Protein AF-A0A7L5SNZ5-F1 (afdb_monomer_lite)

Secondary structure (DSSP, 8-state):
-EETTEE--EEEGGGS-SSHHHHHHHHHHHHT-S-TT-TTSS--SSTTTSEEEEEEE--STT-SEEEEEEEE-TT-S-EE-SS--HHHHTTHHHHHHHTTSS---SSEEEEEEEETTT--EEEEEEE--EETTEE------SB--TTSSS-B---EEEEES-BTSSSSSSSTTSSS-EEEEETTTEEEEEEEEEBSSEEEEEEGGGGT--S-S-HHHHHH-HHHHHHHHHHHHHHHHHTT----TT-S-SEEEEEE--SSSSS-EEEEEETTEE-SS--GGG--HHHHHHHHHHHHTPEEE---HHHH-SSSPPSSSS-TTTTTTTHHHHHHHHHH-TTTEE----TT-TT--S----HHHHHHTHHHH--SHHHHHIIIIIHHHHHHHTT----PPP------PPPPP-EEE--S-S---------------

Sequence (433 aa):
MRGGTSRGPFFRAGDMPSDRTARDAVLLAAMGSPDPRQLDGLGGATPLTSKAGIVGPSSRADTDLEFEFAQLQPDSDIVDTTPNCGNMLAAVVPFAIESGLLVPESDTTTARVLTLNTGLAAEITVRTPEGESGRYVDYAGDTRIDGVRGTAAPITINFLDTAGSVCSALLPTGHTRDRVEVEGVGPIEVTCIDNGQPLVIVDASDLNRTGHESVAALNVDKELRDHMEALRLTCGELMGLGDVTAKNYPKMTLASPPARGGTINTRSFIPHVCHESIGVLAGPQFAHFLRFVERNNVWVKVTCPERLSVTGPAALDGQQHAYADVVPFARRAIEEFPDLVLWGTDWPHPNLTDHMPDDGLLVDYVPQVAVTTEQQHKLLVANPMRLFRHHRPQAHPRVGSHDRPGGLCHLAVVRRHVLRIRDRQWHRRPVGP

Foldseek 3Di:
DWFALAADEEEEQVVADPDPVRRLVVLCQQQCPQDCCSPNHQARSDQRRQKYKYKAQDPDPQFGIEIFIWGDHNNDSDTDRQDDANRVVQCHVLCCCVVVRDPDDDQKDWGWYAYPNQRKIKIKIFGFDADPVGTHTFFADQPDDPNDPGHTGDIDIGIPPQAQSPFPGQQLLPDQWDWDQFPPQGTFIWGFGGRNHTEIEGALVSQPHQLPDALVVLLPPPSSLVRLVRVQQVVCVSSVVHGCPVPQDDKYKHWHCDPPPDGIHIFIPSRRGTDNHDGPRPDDDLVSVLVVCVVVVAAEALADLVQVADDAAAQDPPDLCGSVVSQVSLLVSCVSCVQRYAYDYPPVPPPPDPDGHDVVSRVSCLCSNQVDPSSSCNHYPVNCCVVPVVPDPDPDDDDDDDDDDDDDHHHDYPDPDDDDPDDDDDDDDDDDD

Radius of gyration: 25.78 Å; chains: 1; bounding box: 78×62×67 Å

Structure (mmCIF, N/CA/C/O backbone):
data_AF-A0A7L5SNZ5-F1
#
_entry.id   AF-A0A7L5SNZ5-F1
#
loop_
_atom_site.group_PDB
_atom_site.id
_atom_site.type_symbol
_atom_site.label_atom_id
_atom_site.label_alt_id
_atom_site.label_comp_id
_atom_site.label_asym_id
_atom_site.label_entity_id
_atom_site.label_seq_id
_atom_site.pdbx_PDB_ins_code
_atom_site.Cartn_x
_atom_site.Cartn_y
_atom_site.Cartn_z
_atom_site.occupancy
_atom_site.B_iso_or_equiv
_atom_site.auth_seq_id
_atom_site.auth_comp_id
_atom_site.auth_asym_id
_atom_site.auth_atom_id
_atom_site.pdbx_PDB_model_num
ATOM 1 N N . MET A 1 1 ? 6.024 -1.517 18.835 1.00 95.94 1 MET A N 1
ATOM 2 C CA . MET A 1 1 ? 5.083 -2.516 18.276 1.00 95.94 1 MET A CA 1
ATOM 3 C C . MET A 1 1 ? 5.650 -3.126 16.995 1.00 95.94 1 MET A C 1
ATOM 5 O O . MET A 1 1 ? 6.519 -2.518 16.372 1.00 95.94 1 MET A O 1
ATOM 9 N N . ARG A 1 2 ? 5.194 -4.325 16.603 1.00 95.31 2 ARG A N 1
ATOM 10 C CA . ARG A 1 2 ? 5.437 -4.887 15.261 1.00 95.31 2 ARG A CA 1
ATOM 11 C C . ARG A 1 2 ? 4.265 -4.499 14.359 1.00 95.31 2 ARG A C 1
ATOM 13 O O . ARG A 1 2 ? 3.135 -4.849 14.677 1.00 95.31 2 ARG A O 1
ATOM 20 N N . GLY A 1 3 ? 4.540 -3.827 13.246 1.00 92.69 3 GLY A N 1
ATOM 21 C CA . GLY A 1 3 ? 3.566 -3.543 12.192 1.00 92.69 3 GLY A CA 1
ATOM 22 C C . GLY A 1 3 ? 3.981 -4.267 10.915 1.00 92.69 3 GLY A C 1
ATOM 23 O O . GLY A 1 3 ? 5.055 -3.996 10.379 1.00 92.69 3 GLY A O 1
ATOM 24 N N . GLY A 1 4 ? 3.183 -5.233 10.452 1.00 90.25 4 GLY A N 1
ATOM 25 C CA . GLY A 1 4 ? 3.566 -6.091 9.325 1.00 90.25 4 GLY A CA 1
ATOM 26 C C . GLY A 1 4 ? 4.918 -6.779 9.568 1.00 90.25 4 GLY A C 1
ATOM 27 O O . GLY A 1 4 ? 5.108 -7.440 10.592 1.00 90.25 4 GLY A O 1
ATOM 28 N N . THR A 1 5 ? 5.867 -6.594 8.650 1.00 84.69 5 THR A N 1
ATOM 29 C CA . THR A 1 5 ? 7.250 -7.104 8.757 1.00 84.69 5 THR A CA 1
ATOM 30 C C . THR A 1 5 ? 8.249 -6.074 9.311 1.00 84.69 5 THR A C 1
ATOM 32 O O . THR A 1 5 ? 9.454 -6.268 9.190 1.00 84.69 5 THR A O 1
ATOM 35 N N . SER A 1 6 ? 7.769 -4.974 9.900 1.00 87.62 6 SER A N 1
ATOM 36 C CA . SER A 1 6 ? 8.587 -3.903 10.488 1.00 87.62 6 SER A CA 1
ATOM 37 C C . SER A 1 6 ? 8.359 -3.783 11.999 1.00 87.62 6 SER A C 1
ATOM 39 O O . SER A 1 6 ? 7.329 -4.216 12.527 1.00 87.62 6 SER A O 1
ATOM 41 N N . ARG A 1 7 ? 9.297 -3.156 12.718 1.00 95.25 7 ARG A N 1
ATOM 42 C CA . ARG A 1 7 ? 9.188 -2.915 14.165 1.00 95.25 7 ARG A CA 1
ATOM 43 C C . ARG A 1 7 ? 9.727 -1.540 14.547 1.00 95.25 7 ARG A C 1
ATOM 45 O O . ARG A 1 7 ? 10.764 -1.122 14.045 1.00 95.25 7 ARG A O 1
ATOM 52 N N . GLY A 1 8 ? 9.057 -0.896 15.497 1.00 96.69 8 GLY A N 1
ATOM 53 C CA . GLY A 1 8 ? 9.487 0.380 16.063 1.00 96.69 8 GLY A CA 1
ATOM 54 C C . GLY A 1 8 ? 8.664 0.804 17.280 1.00 96.69 8 GLY A C 1
ATOM 55 O O . GLY A 1 8 ? 7.569 0.256 17.478 1.00 96.69 8 GLY A O 1
ATOM 56 N N . PRO A 1 9 ? 9.156 1.728 18.122 1.00 97.81 9 PRO A N 1
ATOM 57 C CA . PRO A 1 9 ? 8.330 2.398 19.119 1.00 97.81 9 PRO A CA 1
ATOM 58 C C . PRO A 1 9 ? 7.251 3.270 18.463 1.00 97.81 9 PRO A C 1
ATOM 60 O O . PRO A 1 9 ? 7.401 3.739 17.333 1.00 97.81 9 PRO A O 1
ATOM 63 N N . PHE A 1 10 ? 6.155 3.455 19.196 1.00 98.44 10 PHE A N 1
ATOM 64 C CA . PHE A 1 10 ? 5.075 4.372 18.853 1.00 98.44 10 PHE A CA 1
ATOM 65 C C . PHE A 1 10 ? 4.872 5.348 20.009 1.00 98.44 10 PHE A C 1
ATOM 67 O O . PHE A 1 10 ? 4.945 4.944 21.170 1.00 98.44 10 PHE A O 1
ATOM 74 N N . PHE A 1 11 ? 4.620 6.610 19.681 1.00 98.38 11 PHE A N 1
ATOM 75 C CA . PHE A 1 11 ? 4.471 7.708 20.630 1.00 98.38 11 PHE A CA 1
ATOM 76 C C . PHE A 1 11 ? 3.140 8.418 20.395 1.00 98.38 11 PHE A C 1
ATOM 78 O O . PHE A 1 11 ? 2.705 8.552 19.248 1.00 98.38 11 PHE A O 1
ATOM 85 N N . ARG A 1 12 ? 2.495 8.907 21.461 1.00 98.38 12 ARG A N 1
ATOM 86 C CA . ARG A 1 12 ? 1.359 9.820 21.295 1.00 98.38 12 ARG A CA 1
ATOM 87 C C . ARG A 1 12 ? 1.900 11.178 20.865 1.00 98.38 12 ARG A C 1
ATOM 89 O O . ARG A 1 12 ? 2.871 11.659 21.442 1.00 98.38 12 ARG A O 1
ATOM 96 N N . ALA A 1 13 ? 1.247 11.829 19.911 1.00 97.25 13 ALA A N 1
ATOM 97 C CA . ALA A 1 13 ? 1.640 13.161 19.457 1.00 97.25 13 ALA A CA 1
ATOM 98 C C . ALA A 1 13 ? 1.668 14.182 20.610 1.00 97.25 13 ALA A C 1
ATOM 100 O O . ALA A 1 13 ? 2.553 15.027 20.652 1.00 97.25 13 ALA A O 1
ATOM 101 N N . GLY A 1 14 ? 0.748 14.061 21.576 1.00 96.50 14 GLY A N 1
ATOM 102 C CA . GLY A 1 14 ? 0.696 14.930 22.757 1.00 96.50 14 GLY A CA 1
ATOM 103 C C . GLY A 1 14 ? 1.835 14.732 23.766 1.00 96.50 14 GLY A C 1
ATOM 104 O O . GLY A 1 14 ? 2.067 15.627 24.573 1.00 96.50 14 GLY A O 1
ATOM 105 N N . ASP A 1 15 ? 2.553 13.605 23.706 1.00 97.00 15 ASP A N 1
ATOM 106 C CA . ASP A 1 15 ? 3.704 13.320 24.577 1.00 97.00 15 ASP A CA 1
ATOM 107 C C . ASP A 1 15 ? 5.036 13.750 23.929 1.00 97.00 15 ASP A C 1
ATOM 109 O O . ASP A 1 15 ? 6.089 13.701 24.566 1.00 97.00 15 ASP A O 1
ATOM 113 N N . MET A 1 16 ? 5.006 14.159 22.655 1.00 97.00 16 MET A N 1
ATOM 114 C CA . MET A 1 16 ? 6.186 14.553 21.889 1.00 97.00 16 MET A CA 1
ATOM 115 C C . MET A 1 16 ? 6.338 16.082 21.842 1.00 97.00 16 MET A C 1
ATOM 117 O O . MET A 1 16 ? 5.340 16.806 21.818 1.00 97.00 16 MET A O 1
ATOM 121 N N . PRO A 1 17 ? 7.576 16.606 21.769 1.00 96.44 17 PRO A N 1
ATOM 122 C CA . PRO A 1 17 ? 7.799 18.021 21.501 1.00 96.44 17 PRO A CA 1
ATOM 123 C C . PRO A 1 17 ? 7.163 18.453 20.173 1.00 96.44 17 PRO A C 1
ATOM 125 O O . PRO A 1 17 ? 7.251 17.741 19.173 1.00 96.44 17 PRO A O 1
ATOM 128 N N . SER A 1 18 ? 6.567 19.647 20.146 1.00 91.44 18 SER A N 1
ATOM 129 C CA . SER A 1 18 ? 6.042 20.246 18.911 1.00 91.44 18 SER A CA 1
ATOM 130 C C . SER A 1 18 ? 7.145 20.804 18.004 1.00 91.44 18 SER A C 1
ATOM 132 O O . SER A 1 18 ? 6.965 20.874 16.789 1.00 91.44 18 SER A O 1
ATOM 134 N N . ASP A 1 19 ? 8.287 21.192 18.582 1.00 95.44 19 ASP A N 1
ATOM 135 C CA . ASP A 1 19 ? 9.479 21.576 17.828 1.00 95.44 19 ASP A CA 1
ATOM 136 C C . ASP A 1 19 ? 10.129 20.346 17.182 1.00 95.44 19 ASP A C 1
ATOM 138 O O . ASP A 1 19 ? 10.415 19.353 17.855 1.00 95.44 19 ASP A O 1
ATOM 142 N N . ARG A 1 20 ? 10.396 20.428 15.872 1.00 93.69 20 ARG A N 1
ATOM 143 C CA . ARG A 1 20 ? 10.942 19.305 15.095 1.00 93.69 20 ARG A CA 1
ATOM 144 C C . ARG A 1 20 ? 12.325 18.885 15.576 1.00 93.69 20 ARG A C 1
ATOM 146 O O . ARG A 1 20 ? 12.572 17.693 15.689 1.00 93.69 20 ARG A O 1
ATOM 153 N N . THR A 1 21 ? 13.194 19.837 15.910 1.00 95.56 21 THR A N 1
ATOM 154 C CA . THR A 1 21 ? 14.562 19.531 16.360 1.00 95.56 21 THR A CA 1
ATOM 155 C C . THR A 1 21 ? 14.535 18.774 17.685 1.00 95.56 21 THR A C 1
ATOM 157 O O . THR A 1 21 ? 15.195 17.749 17.839 1.00 95.56 21 THR A O 1
ATOM 160 N N . ALA A 1 22 ? 13.722 19.238 18.637 1.00 97.38 22 ALA A N 1
ATOM 161 C CA . ALA A 1 22 ? 13.541 18.570 19.919 1.00 97.38 22 ALA A CA 1
ATOM 162 C C . ALA A 1 22 ? 12.877 17.191 19.768 1.00 97.38 22 ALA A C 1
ATOM 164 O O . ALA A 1 22 ? 13.299 16.230 20.410 1.00 97.38 22 ALA A O 1
ATOM 165 N N . ARG A 1 23 ? 11.862 17.071 18.905 1.00 97.31 23 ARG A N 1
ATOM 166 C CA . ARG A 1 23 ? 11.216 15.792 18.583 1.00 97.31 23 ARG A CA 1
ATOM 167 C C . ARG A 1 23 ? 12.220 14.796 18.007 1.00 97.31 23 ARG A C 1
ATOM 169 O O . ARG A 1 23 ? 12.265 13.657 18.462 1.00 97.31 23 ARG A O 1
ATOM 176 N N . ASP A 1 24 ? 13.026 15.221 17.042 1.00 96.94 24 ASP A N 1
ATOM 177 C CA . ASP A 1 24 ? 14.008 14.363 16.382 1.00 96.94 24 ASP A CA 1
ATOM 178 C C . ASP A 1 24 ? 15.089 13.909 17.370 1.00 96.94 24 ASP A C 1
ATOM 180 O O . ASP A 1 24 ? 15.434 12.730 17.391 1.00 96.94 24 ASP A O 1
ATOM 184 N N . ALA A 1 25 ? 15.524 14.786 18.282 1.00 97.19 25 ALA A N 1
ATOM 185 C CA . ALA A 1 25 ? 16.421 14.416 19.377 1.00 97.19 25 ALA A CA 1
ATOM 186 C C . ALA A 1 25 ? 15.823 13.337 20.302 1.00 97.19 25 ALA A C 1
ATOM 188 O O . ALA A 1 25 ? 16.526 12.404 20.690 1.00 97.19 25 ALA A O 1
ATOM 189 N N . VAL A 1 26 ? 14.524 13.417 20.622 1.00 97.94 26 VAL A N 1
ATOM 190 C CA . VAL A 1 26 ? 13.824 12.372 21.396 1.00 97.94 26 VAL A CA 1
ATOM 191 C C . VAL A 1 26 ? 13.784 11.052 20.627 1.00 97.94 26 VAL A C 1
ATOM 193 O O . VAL A 1 26 ? 14.043 10.000 21.211 1.00 97.94 26 VAL A O 1
ATOM 196 N N . LEU A 1 27 ? 13.485 11.087 19.326 1.00 97.69 27 LEU A N 1
ATOM 197 C CA . LEU A 1 27 ? 13.434 9.884 18.493 1.00 97.69 27 LEU A CA 1
ATOM 198 C C . LEU A 1 27 ? 14.810 9.221 18.374 1.00 97.69 27 LEU A C 1
ATOM 200 O O . LEU A 1 27 ? 14.915 8.007 18.540 1.00 97.69 27 LEU A O 1
ATOM 204 N N . LEU A 1 28 ? 15.862 10.006 18.139 1.00 97.31 28 LEU A N 1
ATOM 205 C CA . LEU A 1 28 ? 17.244 9.530 18.091 1.00 97.31 28 LEU A CA 1
ATOM 206 C C . LEU A 1 28 ? 17.653 8.868 19.407 1.00 97.31 28 LEU A C 1
ATOM 208 O O . LEU A 1 28 ? 18.115 7.727 19.396 1.00 97.31 28 LEU A O 1
ATOM 212 N N . ALA A 1 29 ? 17.391 9.531 20.537 1.00 97.38 29 ALA A N 1
ATOM 213 C CA . ALA A 1 29 ? 17.674 8.986 21.859 1.00 97.38 29 ALA A CA 1
ATOM 214 C C . ALA A 1 29 ? 16.892 7.689 22.129 1.00 97.38 29 ALA A C 1
ATOM 216 O O . ALA A 1 29 ? 17.472 6.697 22.556 1.00 97.38 29 ALA A O 1
ATOM 217 N N . ALA A 1 30 ? 15.591 7.651 21.822 1.00 97.19 30 ALA A N 1
ATOM 218 C CA . ALA A 1 30 ? 14.764 6.459 22.024 1.00 97.19 30 ALA A CA 1
ATOM 219 C C . ALA A 1 30 ? 15.227 5.264 21.176 1.00 97.19 30 ALA A C 1
ATOM 221 O O . ALA A 1 30 ? 15.092 4.108 21.587 1.00 97.19 30 ALA A O 1
ATOM 222 N N . MET A 1 31 ? 15.757 5.533 19.985 1.00 97.06 31 MET A N 1
ATOM 223 C CA . MET A 1 31 ? 16.262 4.509 19.077 1.00 97.06 31 MET A CA 1
ATOM 224 C C . MET A 1 31 ? 17.713 4.115 19.352 1.00 97.06 31 MET A C 1
ATOM 226 O O . MET A 1 31 ? 18.116 3.048 18.897 1.00 97.06 31 MET A O 1
ATOM 230 N N . GLY A 1 32 ? 18.463 4.912 20.118 1.00 95.88 32 GLY A N 1
ATOM 231 C CA . GLY A 1 32 ? 19.886 4.694 20.376 1.00 95.88 32 GLY A CA 1
ATOM 232 C C . GLY A 1 32 ? 20.764 5.086 19.188 1.00 95.88 32 GLY A C 1
ATOM 233 O O . GLY A 1 32 ? 21.759 4.422 18.926 1.00 95.88 32 GLY A O 1
ATOM 234 N N . SER A 1 33 ? 20.370 6.113 18.431 1.00 94.69 33 SER A N 1
ATOM 235 C CA . SER A 1 33 ? 21.104 6.618 17.265 1.00 94.69 33 SER A CA 1
ATOM 236 C C . SER A 1 33 ? 21.751 7.982 17.560 1.00 94.69 33 SER A C 1
ATOM 238 O O . SER A 1 33 ? 21.152 8.782 18.281 1.00 94.69 33 SER A O 1
ATOM 240 N N . PRO A 1 34 ? 22.940 8.284 16.998 1.00 94.06 34 PRO A N 1
ATOM 241 C CA . PRO A 1 34 ? 23.732 7.444 16.094 1.00 94.06 34 PRO A CA 1
ATOM 242 C C . PRO A 1 34 ? 24.570 6.375 16.831 1.00 94.06 34 PRO A C 1
ATOM 244 O O . PRO A 1 34 ? 25.461 6.684 17.615 1.00 94.06 34 PRO A O 1
ATOM 247 N N . ASP A 1 35 ? 24.326 5.106 16.522 1.00 94.00 35 ASP A N 1
ATOM 248 C CA . ASP A 1 35 ? 25.164 3.942 16.829 1.00 94.00 35 ASP A CA 1
ATOM 249 C C . ASP A 1 35 ? 24.771 2.840 15.830 1.00 94.00 35 ASP A C 1
ATOM 251 O O . ASP A 1 35 ? 23.620 2.393 15.852 1.00 94.00 35 ASP A O 1
ATOM 255 N N . PRO A 1 36 ? 25.689 2.334 14.982 1.00 91.06 36 PRO A N 1
ATOM 256 C CA . PRO A 1 36 ? 25.400 1.232 14.061 1.00 91.06 36 PRO A CA 1
ATOM 257 C C . PRO A 1 36 ? 24.778 0.001 14.733 1.00 91.06 36 PRO A C 1
ATOM 259 O O . PRO A 1 36 ? 24.147 -0.812 14.065 1.00 91.06 36 PRO A O 1
ATOM 262 N N . ARG A 1 37 ? 24.972 -0.157 16.047 1.00 93.75 37 ARG A N 1
ATOM 263 C CA . ARG A 1 37 ? 24.422 -1.256 16.845 1.00 93.75 37 ARG A CA 1
ATOM 264 C C . ARG A 1 37 ? 23.154 -0.886 17.618 1.00 93.75 37 ARG A C 1
ATOM 266 O O . ARG A 1 37 ? 22.503 -1.803 18.111 1.00 93.75 37 ARG A O 1
ATOM 273 N N . GLN A 1 38 ? 22.822 0.404 17.735 1.00 94.12 38 GLN A N 1
ATOM 274 C CA . GLN A 1 38 ? 21.704 0.930 18.528 1.00 94.12 38 GLN A CA 1
ATOM 275 C C . GLN A 1 38 ? 21.649 0.351 19.954 1.00 94.12 38 GLN A C 1
ATOM 277 O O . GLN A 1 38 ? 20.576 0.018 20.454 1.00 94.12 38 GLN A O 1
ATOM 282 N N . LEU A 1 39 ? 22.812 0.172 20.604 1.00 93.88 39 LEU A N 1
ATOM 283 C CA . LEU A 1 39 ? 22.894 -0.576 21.869 1.00 93.88 39 LEU A CA 1
ATOM 284 C C . LEU A 1 39 ? 22.167 0.100 23.028 1.00 93.88 39 LEU A C 1
ATOM 286 O O . LEU A 1 39 ? 21.665 -0.592 23.911 1.00 93.88 39 LEU A O 1
ATOM 290 N N . ASP A 1 40 ? 22.148 1.429 23.033 1.00 95.75 40 ASP A N 1
ATOM 291 C CA . ASP A 1 40 ? 21.595 2.234 24.124 1.00 95.75 40 ASP A CA 1
ATOM 292 C C . ASP A 1 40 ? 20.162 2.708 23.827 1.00 95.75 40 ASP A C 1
ATOM 294 O O . ASP A 1 40 ? 19.731 3.769 24.267 1.00 95.75 40 ASP A O 1
ATOM 298 N N . GLY A 1 41 ? 19.412 1.940 23.029 1.00 95.75 41 GLY A N 1
ATOM 299 C CA . GLY A 1 41 ? 18.040 2.277 22.662 1.00 95.75 41 GLY A CA 1
ATOM 300 C C . GLY A 1 41 ? 17.199 1.080 22.227 1.00 95.75 41 GLY A C 1
ATOM 301 O O . GLY A 1 41 ? 17.584 -0.080 22.347 1.00 95.75 41 GLY A O 1
ATOM 302 N N . LEU A 1 42 ? 15.994 1.368 21.731 1.00 96.38 42 LEU A N 1
ATOM 303 C CA . LEU A 1 42 ? 15.014 0.358 21.303 1.00 96.38 42 LEU A CA 1
ATOM 304 C C . LEU A 1 42 ? 15.227 -0.131 19.860 1.00 96.38 42 LEU A C 1
ATOM 306 O O . LEU A 1 42 ? 14.522 -1.040 19.392 1.00 96.38 42 LEU A O 1
ATOM 310 N N . GLY A 1 43 ? 16.157 0.497 19.140 1.00 94.00 43 GLY A N 1
ATOM 311 C CA . GLY A 1 43 ? 16.509 0.145 17.777 1.00 94.00 43 GLY A CA 1
ATOM 312 C C . GLY A 1 43 ? 17.046 -1.278 17.657 1.00 94.00 43 GLY A C 1
ATOM 313 O O . GLY A 1 43 ? 17.552 -1.874 18.600 1.00 94.00 43 GLY A O 1
ATOM 314 N N . GLY A 1 44 ? 16.861 -1.875 16.482 1.00 93.25 44 GLY A N 1
ATOM 315 C CA . GLY A 1 44 ? 17.352 -3.230 16.200 1.00 93.25 44 GLY A CA 1
ATOM 316 C C . GLY A 1 44 ? 18.523 -3.287 15.223 1.00 93.25 44 GLY A C 1
ATOM 317 O O . GLY A 1 44 ? 18.759 -4.356 14.672 1.00 93.25 44 GLY A O 1
ATOM 318 N N . ALA A 1 45 ? 19.189 -2.160 14.951 1.00 90.25 45 ALA A N 1
ATOM 319 C CA . ALA A 1 45 ? 20.343 -2.054 14.051 1.00 90.25 45 ALA A CA 1
ATOM 320 C C . ALA A 1 45 ? 20.082 -2.489 12.592 1.00 90.25 45 ALA A C 1
ATOM 322 O O . ALA A 1 45 ? 21.005 -2.809 11.848 1.00 90.25 45 ALA A O 1
ATOM 323 N N . THR A 1 46 ? 18.820 -2.490 12.154 1.00 84.75 46 THR A N 1
ATOM 324 C CA . THR A 1 46 ? 18.439 -2.748 10.756 1.00 84.75 46 THR A CA 1
ATOM 325 C C . THR A 1 46 ? 17.381 -1.744 10.300 1.00 84.75 46 THR A C 1
ATOM 327 O O . THR A 1 46 ? 16.583 -1.294 11.129 1.00 84.75 46 THR A O 1
ATOM 330 N N . PRO A 1 47 ? 17.272 -1.437 8.994 1.00 81.06 47 PRO A N 1
ATOM 331 C CA . PRO A 1 47 ? 16.240 -0.530 8.487 1.00 81.06 47 PRO A CA 1
ATOM 332 C C . PRO A 1 47 ? 14.802 -0.960 8.818 1.00 81.06 47 PRO A C 1
ATOM 334 O O . PRO A 1 47 ? 13.918 -0.110 8.932 1.00 81.06 47 PRO A O 1
ATOM 337 N N . LEU A 1 48 ? 14.544 -2.266 8.984 1.00 83.94 48 LEU A N 1
ATOM 338 C CA . LEU A 1 48 ? 13.225 -2.817 9.332 1.00 83.94 48 LEU A CA 1
ATOM 339 C C . LEU A 1 48 ? 12.872 -2.642 10.815 1.00 83.94 48 LEU A C 1
ATOM 341 O O . LEU A 1 48 ? 11.690 -2.600 11.163 1.00 83.94 48 LEU A O 1
ATOM 345 N N . THR A 1 49 ? 13.886 -2.513 11.670 1.00 91.88 49 THR A N 1
ATOM 346 C CA . THR A 1 49 ? 13.763 -2.392 13.130 1.00 91.88 49 THR A CA 1
ATOM 347 C C . THR A 1 49 ? 14.261 -1.049 13.672 1.00 91.88 49 THR A C 1
ATOM 349 O O . THR A 1 49 ? 14.394 -0.900 14.884 1.00 91.88 49 THR A O 1
ATOM 352 N N . SER A 1 50 ? 14.564 -0.097 12.785 1.00 93.56 50 SER A N 1
ATOM 353 C CA . SER A 1 50 ? 14.983 1.273 13.093 1.00 93.56 50 SER A CA 1
ATOM 354 C C . SER A 1 50 ? 13.960 2.267 12.534 1.00 93.56 50 SER A C 1
ATOM 356 O O . SER A 1 50 ? 14.185 2.971 11.552 1.00 93.56 50 SER A O 1
ATOM 358 N N . LYS A 1 51 ? 12.754 2.226 13.097 1.00 95.50 51 LYS A N 1
ATOM 359 C CA . LYS A 1 51 ? 11.583 2.989 12.653 1.00 95.50 51 LYS A CA 1
ATOM 360 C C . LYS A 1 51 ? 10.851 3.522 13.869 1.00 95.50 51 LYS A C 1
ATOM 362 O O . LYS A 1 51 ? 10.845 2.843 14.888 1.00 95.50 51 LYS A O 1
ATOM 367 N N . ALA A 1 52 ? 10.166 4.647 13.747 1.00 97.75 52 ALA A N 1
ATOM 368 C CA . ALA A 1 52 ? 9.277 5.150 14.786 1.00 97.75 52 ALA A CA 1
ATOM 369 C C . ALA A 1 52 ? 7.951 5.633 14.192 1.00 97.75 52 ALA A C 1
ATOM 371 O O . ALA A 1 52 ? 7.851 5.930 12.998 1.00 97.75 52 ALA A O 1
ATOM 372 N N . GLY A 1 53 ? 6.924 5.658 15.036 1.00 97.94 53 GLY A N 1
ATOM 373 C CA . GLY A 1 53 ? 5.605 6.169 14.699 1.00 97.94 53 GLY A CA 1
ATOM 374 C C . GLY A 1 53 ? 5.115 7.183 15.721 1.00 97.94 53 GLY A C 1
ATOM 375 O O . GLY A 1 53 ? 5.247 6.956 16.919 1.00 97.94 53 GLY A O 1
ATOM 376 N N . ILE A 1 54 ? 4.523 8.278 15.263 1.00 98.44 54 ILE A N 1
ATOM 377 C CA . ILE A 1 54 ? 3.868 9.267 16.123 1.00 98.44 54 ILE A CA 1
ATOM 378 C C . ILE A 1 54 ? 2.395 9.299 15.737 1.00 98.44 54 ILE A C 1
ATOM 380 O O . ILE A 1 54 ? 2.074 9.464 14.563 1.00 98.44 54 ILE A O 1
ATOM 384 N N . VAL A 1 55 ? 1.508 9.096 16.709 1.00 98.56 55 VAL A N 1
ATOM 385 C CA . VAL A 1 55 ? 0.064 8.974 16.481 1.00 98.56 55 VAL A CA 1
ATOM 386 C C . VAL A 1 55 ? -0.677 9.987 17.336 1.00 98.56 55 VAL A C 1
ATOM 388 O O . VAL A 1 55 ? -0.448 10.079 18.540 1.00 98.56 55 VAL A O 1
ATOM 391 N N . GLY A 1 56 ? -1.584 10.740 16.729 1.00 98.12 56 GLY A N 1
ATOM 392 C CA . GLY A 1 56 ? -2.454 11.685 17.425 1.00 98.12 56 GLY A CA 1
ATOM 393 C C . GLY A 1 56 ? -3.893 11.614 16.919 1.00 98.12 56 GLY A C 1
ATOM 394 O O . GLY A 1 56 ? -4.132 11.045 15.855 1.00 98.12 56 GLY A O 1
ATOM 395 N N . PRO A 1 57 ? -4.858 12.182 17.660 1.00 97.50 57 PRO A N 1
ATOM 396 C CA . PRO A 1 57 ? -6.203 12.391 17.136 1.00 97.50 57 PRO A CA 1
ATOM 397 C C . PRO A 1 57 ? -6.158 13.442 16.021 1.00 97.50 57 PRO A C 1
ATOM 399 O O . PRO A 1 57 ? -5.368 14.387 16.098 1.00 97.50 57 PRO A O 1
ATOM 402 N N . SER A 1 58 ? -7.004 13.308 14.999 1.00 96.31 58 SER A N 1
ATOM 403 C CA . SER A 1 58 ? -7.140 14.366 13.993 1.00 96.31 58 SER A CA 1
ATOM 404 C C . SER A 1 58 ? -8.176 15.407 14.404 1.00 96.31 58 SER A C 1
ATOM 406 O O . SER A 1 58 ? -9.145 15.122 15.101 1.00 96.31 58 SER A O 1
ATOM 408 N N . SER A 1 59 ? -7.979 16.635 13.928 1.00 91.69 59 SER A N 1
ATOM 409 C CA . SER A 1 59 ? -8.998 17.692 13.974 1.00 91.69 59 SER A CA 1
ATOM 410 C C . SER A 1 59 ? -9.820 17.782 12.680 1.00 91.69 59 SER A C 1
ATOM 412 O O . SER A 1 59 ? -10.751 18.587 12.598 1.00 91.69 59 SER A O 1
ATOM 414 N N . ARG A 1 60 ? -9.483 16.987 11.653 1.00 93.44 60 ARG A N 1
ATOM 415 C CA . ARG A 1 60 ? -10.192 16.969 10.366 1.00 93.44 60 ARG A CA 1
ATOM 416 C C . ARG A 1 60 ? -11.481 16.161 10.493 1.00 93.44 60 ARG A C 1
ATOM 418 O O . ARG A 1 60 ? -11.494 15.100 11.098 1.00 93.44 60 ARG A O 1
ATOM 425 N N . ALA A 1 61 ? -12.562 16.648 9.886 1.00 88.12 61 ALA A N 1
ATOM 426 C CA . ALA A 1 61 ? -13.883 16.019 9.995 1.00 88.12 61 ALA A CA 1
ATOM 427 C C . ALA A 1 61 ? -13.959 14.617 9.361 1.00 88.12 61 ALA A C 1
ATOM 429 O O . ALA A 1 61 ? -14.846 13.838 9.692 1.00 88.12 61 ALA A O 1
ATOM 430 N N . ASP A 1 62 ? -13.058 14.317 8.430 1.00 89.12 62 ASP A N 1
ATOM 431 C CA . ASP A 1 62 ? -12.988 13.077 7.668 1.00 89.12 62 ASP A CA 1
ATOM 432 C C . ASP A 1 62 ? -11.752 12.249 8.033 1.00 89.12 62 ASP A C 1
ATOM 434 O O . ASP A 1 62 ? -11.267 11.496 7.200 1.00 89.12 62 ASP A O 1
ATOM 438 N N . THR A 1 63 ? -11.173 12.418 9.219 1.00 94.81 63 THR A N 1
ATOM 439 C CA . THR A 1 63 ? -10.009 11.651 9.677 1.00 94.81 63 THR A CA 1
ATOM 440 C C . THR A 1 63 ? -10.135 11.424 11.177 1.00 94.81 63 THR A C 1
ATOM 442 O O . THR A 1 63 ? -10.399 12.365 11.914 1.00 94.81 63 THR A O 1
ATOM 445 N N . ASP A 1 64 ? -9.896 10.202 11.644 1.00 97.56 64 ASP A N 1
ATOM 446 C CA . ASP A 1 64 ? -9.940 9.893 13.077 1.00 97.56 64 ASP A CA 1
ATOM 447 C C . ASP A 1 64 ? -8.563 10.101 13.722 1.00 97.56 64 ASP A C 1
ATOM 449 O O . ASP A 1 64 ? -8.433 10.691 14.796 1.00 97.56 64 ASP A O 1
ATOM 453 N N . LEU A 1 65 ? -7.509 9.640 13.041 1.00 98.44 65 LEU A N 1
ATOM 454 C CA . LEU A 1 65 ? -6.138 9.635 13.549 1.00 98.44 65 LEU A CA 1
ATOM 455 C C . LEU A 1 65 ? -5.156 10.220 12.534 1.00 98.44 65 LEU A C 1
ATOM 457 O O . LEU A 1 65 ? -5.263 10.005 11.328 1.00 98.44 65 LEU A O 1
ATOM 461 N N . GLU A 1 66 ? -4.137 10.896 13.042 1.00 97.94 66 GLU A N 1
ATOM 462 C CA . GLU A 1 66 ? -2.979 11.346 12.279 1.00 97.94 66 GLU A CA 1
ATOM 463 C C . GLU A 1 66 ? -1.762 10.508 12.648 1.00 97.94 66 GLU A C 1
ATOM 465 O O . GLU A 1 66 ? -1.523 10.216 13.821 1.00 97.94 66 GLU A O 1
ATOM 470 N N . PHE A 1 67 ? -0.995 10.124 11.634 1.00 97.88 67 PHE A N 1
ATOM 471 C CA . PHE A 1 67 ? 0.200 9.311 11.773 1.00 97.88 67 PHE A CA 1
ATOM 472 C C . PHE A 1 67 ? 1.387 9.975 11.079 1.00 97.88 67 PHE A C 1
ATOM 474 O O . PHE A 1 67 ? 1.345 10.228 9.876 1.00 97.88 67 PHE A O 1
ATOM 481 N N . GLU A 1 68 ? 2.466 10.211 11.816 1.00 96.62 68 GLU A N 1
ATOM 482 C CA . GLU A 1 68 ? 3.763 10.579 11.252 1.00 96.62 68 GLU A CA 1
ATOM 483 C C . GLU A 1 68 ? 4.733 9.405 11.400 1.00 96.62 68 GLU A C 1
ATOM 485 O O . GLU A 1 68 ? 5.018 8.925 12.501 1.00 96.62 68 GLU A O 1
ATOM 490 N N . PHE A 1 69 ? 5.235 8.926 10.266 1.00 95.38 69 PHE A N 1
ATOM 491 C CA . PHE A 1 69 ? 6.295 7.934 10.203 1.00 95.38 69 PHE A CA 1
ATOM 492 C C . PHE A 1 69 ? 7.670 8.607 10.261 1.00 95.38 69 PHE A C 1
ATOM 494 O O . PHE A 1 69 ? 7.892 9.631 9.618 1.00 95.38 69 PHE A O 1
ATOM 501 N N . ALA A 1 70 ? 8.607 7.986 10.972 1.00 94.81 70 ALA A N 1
ATOM 502 C CA . ALA A 1 70 ? 10.008 8.376 10.975 1.00 94.81 70 ALA A CA 1
ATOM 503 C C . ALA A 1 70 ? 10.899 7.164 10.670 1.00 94.81 70 ALA A C 1
ATOM 505 O O . ALA A 1 70 ? 10.854 6.142 11.367 1.00 94.81 70 ALA A O 1
ATOM 506 N N . GLN A 1 71 ? 11.726 7.280 9.633 1.00 89.94 71 GLN A N 1
ATOM 507 C CA . GLN A 1 71 ? 12.828 6.366 9.363 1.00 89.94 71 GLN A CA 1
ATOM 508 C C . GLN A 1 71 ? 14.094 6.911 10.024 1.00 89.94 71 GLN A C 1
ATOM 510 O O . GLN A 1 71 ? 14.457 8.062 9.808 1.00 89.94 71 GLN A O 1
ATOM 515 N N . LEU A 1 72 ? 14.784 6.069 10.792 1.00 91.56 72 LEU A N 1
ATOM 516 C CA . LEU A 1 72 ? 16.072 6.415 11.389 1.00 91.56 72 LEU A CA 1
ATOM 517 C C . LEU A 1 72 ? 17.133 5.465 10.846 1.00 91.56 72 LEU A C 1
ATOM 519 O O . LEU A 1 72 ? 16.884 4.256 10.759 1.00 91.56 72 LEU A O 1
ATOM 523 N N . GLN A 1 73 ? 18.297 5.994 10.477 1.00 85.69 73 GLN A N 1
ATOM 524 C CA . GLN A 1 73 ? 19.442 5.160 10.117 1.00 85.69 73 GLN A CA 1
ATOM 525 C C . GLN A 1 73 ? 20.296 4.923 11.366 1.00 85.69 73 GLN A C 1
ATOM 527 O O . GLN A 1 73 ? 20.610 5.892 12.054 1.00 85.69 73 GLN A O 1
ATOM 532 N N . PRO A 1 74 ? 20.653 3.666 11.697 1.00 86.56 74 PRO A N 1
ATOM 533 C CA . PRO A 1 74 ? 21.396 3.352 12.916 1.00 86.56 74 PRO A CA 1
ATOM 534 C C . PRO A 1 74 ? 22.631 4.230 13.129 1.00 86.56 74 PRO A C 1
ATOM 536 O O . PRO A 1 74 ? 22.818 4.757 14.217 1.00 86.56 74 PRO A O 1
ATOM 539 N N . ASP A 1 75 ? 23.421 4.442 12.081 1.00 87.38 75 ASP A N 1
ATOM 540 C CA . ASP A 1 75 ? 24.694 5.162 12.073 1.00 87.38 75 ASP A CA 1
ATOM 541 C C . ASP A 1 75 ? 24.577 6.673 11.804 1.00 87.38 75 ASP A C 1
ATOM 543 O O . ASP A 1 75 ? 25.593 7.341 11.624 1.00 87.38 75 ASP A O 1
ATOM 547 N N . SER A 1 76 ? 23.360 7.223 11.796 1.00 88.31 76 SER A N 1
ATOM 548 C CA . SER A 1 76 ? 23.096 8.628 11.485 1.00 88.31 76 SER A CA 1
ATOM 549 C C . SER A 1 76 ? 22.291 9.314 12.585 1.00 88.31 76 SER A C 1
ATOM 551 O O . SER A 1 76 ? 21.489 8.697 13.283 1.00 88.31 76 SER A O 1
ATOM 553 N N . ASP A 1 77 ? 22.495 10.619 12.710 1.00 91.69 77 ASP A N 1
ATOM 554 C CA . ASP A 1 77 ? 21.691 11.545 13.504 1.00 91.69 77 ASP A CA 1
ATOM 555 C C . ASP A 1 77 ? 20.511 12.138 12.707 1.00 91.69 77 ASP A C 1
ATOM 557 O O . ASP A 1 77 ? 19.868 13.088 13.146 1.00 91.69 77 ASP A O 1
ATOM 561 N N . ILE A 1 78 ? 20.203 11.585 11.531 1.00 89.62 78 ILE A N 1
ATOM 562 C CA . ILE A 1 78 ? 19.112 12.054 10.676 1.00 89.62 78 ILE A CA 1
ATOM 563 C C . ILE A 1 78 ? 17.832 11.262 10.957 1.00 89.62 78 ILE A C 1
ATOM 565 O O . ILE A 1 78 ? 17.805 10.027 10.914 1.00 89.62 78 ILE A O 1
ATOM 569 N N . VAL A 1 79 ? 16.740 12.001 11.154 1.00 92.81 79 VAL A N 1
ATOM 570 C CA . VAL A 1 79 ? 15.371 11.480 11.169 1.00 92.81 79 VAL A CA 1
ATOM 571 C C . VAL A 1 79 ? 14.699 11.834 9.843 1.00 92.81 79 VAL A C 1
ATOM 573 O O . VAL A 1 79 ? 14.462 13.002 9.549 1.00 92.81 79 VAL A O 1
ATOM 576 N N . ASP A 1 80 ? 14.380 10.827 9.031 1.00 88.19 80 ASP A N 1
ATOM 577 C CA . ASP A 1 80 ? 13.696 11.020 7.751 1.00 88.19 80 ASP A CA 1
ATOM 578 C C . ASP A 1 80 ? 12.185 10.797 7.903 1.00 88.19 80 ASP A C 1
ATOM 580 O O . ASP A 1 80 ? 11.713 9.669 8.076 1.00 88.19 80 ASP A O 1
ATOM 584 N N . THR A 1 81 ? 11.419 11.887 7.820 1.00 90.69 81 THR A N 1
ATOM 585 C CA . THR A 1 81 ? 9.947 11.881 7.806 1.00 90.69 81 THR A CA 1
ATOM 586 C C . THR A 1 81 ? 9.369 12.139 6.410 1.00 90.69 81 THR A C 1
ATOM 588 O O . THR A 1 81 ? 8.211 12.526 6.267 1.00 90.69 81 THR A O 1
ATOM 591 N N . THR A 1 82 ? 10.141 11.909 5.351 1.00 79.88 82 THR A N 1
ATOM 592 C CA . THR A 1 82 ? 9.664 12.031 3.965 1.00 79.88 82 THR A CA 1
ATOM 593 C C . THR A 1 82 ? 8.826 10.829 3.512 1.00 79.88 82 THR A C 1
ATOM 595 O O . THR A 1 82 ? 7.745 11.029 2.956 1.00 79.88 82 THR A O 1
ATOM 598 N N . PRO A 1 83 ? 9.269 9.567 3.694 1.00 74.69 83 PRO A N 1
ATOM 599 C CA . PRO A 1 83 ? 8.515 8.426 3.193 1.00 74.69 83 PRO A CA 1
ATOM 600 C C . PRO A 1 83 ? 7.314 8.091 4.080 1.00 74.69 83 PRO A C 1
ATOM 602 O O . PRO A 1 83 ? 7.241 8.459 5.248 1.00 74.69 83 PRO A O 1
ATOM 605 N N . ASN A 1 84 ? 6.401 7.288 3.539 1.00 75.88 84 ASN A N 1
ATOM 606 C CA . ASN A 1 84 ? 5.402 6.574 4.325 1.00 75.88 84 ASN A CA 1
ATOM 607 C C . ASN A 1 84 ? 5.815 5.103 4.515 1.00 75.88 84 ASN A C 1
ATOM 609 O O . ASN A 1 84 ? 6.608 4.552 3.744 1.00 75.88 84 ASN A O 1
ATOM 613 N N . CYS A 1 85 ? 5.252 4.427 5.516 1.00 80.25 85 CYS A N 1
ATOM 614 C CA . CYS A 1 85 ? 5.503 3.011 5.762 1.00 80.25 85 CYS A CA 1
ATOM 615 C C . CYS A 1 85 ? 4.202 2.241 6.012 1.00 80.25 85 CYS A C 1
ATOM 617 O O . CYS A 1 85 ? 3.719 2.163 7.141 1.00 80.25 85 CYS A O 1
ATOM 619 N N . GLY A 1 86 ? 3.686 1.574 4.972 1.00 77.75 86 GLY A N 1
ATOM 620 C CA . GLY A 1 86 ? 2.466 0.759 5.069 1.00 77.75 86 GLY A CA 1
ATOM 621 C C . GLY A 1 86 ? 2.544 -0.388 6.089 1.00 77.75 86 GLY A C 1
ATOM 622 O O . GLY A 1 86 ? 1.530 -0.775 6.656 1.00 77.75 86 GLY A O 1
ATOM 623 N N . ASN A 1 87 ? 3.746 -0.893 6.389 1.00 85.50 87 ASN A N 1
ATOM 624 C CA . ASN A 1 87 ? 3.947 -1.871 7.463 1.00 85.50 87 ASN A CA 1
ATOM 625 C C . ASN A 1 87 ? 3.702 -1.253 8.847 1.00 85.50 87 ASN A C 1
ATOM 627 O O . ASN A 1 87 ? 2.949 -1.808 9.642 1.00 85.50 87 ASN A O 1
ATOM 631 N N . MET A 1 88 ? 4.311 -0.097 9.137 1.00 93.06 88 MET A N 1
ATOM 632 C CA . MET A 1 88 ? 4.127 0.579 10.428 1.00 93.06 88 MET A CA 1
ATOM 633 C C . MET A 1 88 ? 2.694 1.086 10.595 1.00 93.06 88 MET A C 1
ATOM 635 O O . MET A 1 88 ? 2.161 1.036 11.699 1.00 93.06 88 MET A O 1
ATOM 639 N N . LEU A 1 89 ? 2.041 1.465 9.495 1.00 92.12 89 LEU A N 1
ATOM 640 C CA . LEU A 1 89 ? 0.635 1.857 9.478 1.00 92.12 89 LEU A CA 1
ATOM 641 C C . LEU A 1 89 ? -0.281 0.791 10.117 1.00 92.12 89 LEU A C 1
ATOM 643 O O . LEU A 1 89 ? -1.208 1.141 10.840 1.00 92.12 89 LEU A O 1
ATOM 647 N N . ALA A 1 90 ? 0.035 -0.503 9.962 1.00 94.38 90 ALA A N 1
ATOM 648 C CA . ALA A 1 90 ? -0.720 -1.606 10.569 1.00 94.38 90 ALA A CA 1
ATOM 649 C C . ALA A 1 90 ? -0.813 -1.539 12.104 1.00 94.38 90 ALA A C 1
ATOM 651 O O . ALA A 1 90 ? -1.740 -2.094 12.683 1.00 94.38 90 ALA A O 1
ATOM 652 N N . ALA A 1 91 ? 0.144 -0.886 12.768 1.00 97.44 91 ALA A N 1
ATOM 653 C CA . ALA A 1 91 ? 0.175 -0.767 14.222 1.00 97.44 91 ALA A CA 1
ATOM 654 C C . ALA A 1 91 ? -0.487 0.520 14.748 1.00 97.44 91 ALA A C 1
ATOM 656 O O . ALA A 1 91 ? -0.619 0.659 15.959 1.00 97.44 91 ALA A O 1
ATOM 657 N N . VAL A 1 92 ? -0.950 1.430 13.877 1.00 98.31 92 VAL A N 1
ATOM 658 C CA . VAL A 1 92 ? -1.498 2.734 14.293 1.00 98.31 92 VAL A CA 1
ATOM 659 C C . VAL A 1 92 ? -2.798 2.603 15.083 1.00 98.31 92 VAL A C 1
ATOM 661 O O . VAL A 1 92 ? -2.888 3.143 16.180 1.00 98.31 92 VAL A O 1
ATOM 664 N N . VAL A 1 93 ? -3.794 1.879 14.567 1.00 98.38 93 VAL A N 1
ATOM 665 C CA . VAL A 1 93 ? -5.078 1.704 15.275 1.00 98.38 93 VAL A CA 1
ATOM 666 C C . VAL A 1 93 ? -4.932 0.857 16.543 1.00 98.38 93 VAL A C 1
ATOM 668 O O . VAL A 1 93 ? -5.451 1.283 17.574 1.00 98.38 93 VAL A O 1
ATOM 671 N N . PRO A 1 94 ? -4.183 -0.268 16.540 1.00 98.38 94 PRO A N 1
ATOM 672 C CA . PRO A 1 94 ? -3.859 -0.975 17.776 1.00 98.38 94 PRO A CA 1
ATOM 673 C C . PRO A 1 94 ? -3.215 -0.068 18.832 1.00 98.38 94 PRO A C 1
ATOM 675 O O . PRO A 1 94 ? -3.662 -0.049 19.977 1.00 98.38 94 PRO A O 1
ATOM 678 N N . PHE A 1 95 ? -2.219 0.735 18.433 1.00 98.62 95 PHE A N 1
ATOM 679 C CA . PHE A 1 95 ? -1.577 1.698 19.324 1.00 98.62 95 PHE A CA 1
ATOM 680 C C . PHE A 1 95 ? -2.578 2.713 19.864 1.00 98.62 95 PHE A C 1
ATOM 682 O O . PHE A 1 95 ? -2.628 2.915 21.068 1.00 98.62 95 PHE A O 1
ATOM 689 N N . ALA A 1 96 ? -3.385 3.326 18.995 1.00 98.56 96 ALA A N 1
ATOM 690 C CA . ALA A 1 96 ? -4.343 4.349 19.392 1.00 98.56 96 ALA A CA 1
ATOM 691 C C . ALA A 1 96 ? -5.357 3.828 20.418 1.00 98.56 96 ALA A C 1
ATOM 693 O O . ALA A 1 96 ? -5.700 4.554 21.348 1.00 98.56 96 ALA A O 1
ATOM 694 N N . ILE A 1 97 ? -5.796 2.574 20.289 1.00 98.19 97 ILE A N 1
ATOM 695 C CA . ILE A 1 97 ? -6.700 1.945 21.258 1.00 98.19 97 ILE A CA 1
ATOM 696 C C . ILE A 1 97 ? -5.989 1.707 22.591 1.00 98.19 97 ILE A C 1
ATOM 698 O O . ILE A 1 97 ? -6.453 2.171 23.630 1.00 98.19 97 ILE A O 1
ATOM 702 N N . GLU A 1 98 ? -4.833 1.041 22.579 1.00 97.19 98 GLU A N 1
ATOM 703 C CA . GLU A 1 98 ? -4.082 0.754 23.811 1.00 97.19 98 GLU A CA 1
ATOM 704 C C . GLU A 1 98 ? -3.576 2.014 24.514 1.00 97.19 98 GLU A C 1
ATOM 706 O O . GLU A 1 98 ? -3.428 2.061 25.735 1.00 97.19 98 GLU A O 1
ATOM 711 N N . SER A 1 99 ? -3.329 3.066 23.743 1.00 97.31 99 SER A N 1
ATOM 712 C CA . SER A 1 99 ? -2.906 4.360 24.234 1.00 97.31 99 SER A CA 1
ATOM 713 C C . SER A 1 99 ? -4.093 5.292 24.518 1.00 97.31 99 SER A C 1
ATOM 715 O O . SER A 1 99 ? -3.880 6.483 24.714 1.00 97.31 99 SER A O 1
ATOM 717 N N . GLY A 1 100 ? -5.339 4.818 24.500 1.00 96.06 100 GLY A N 1
ATOM 718 C CA . GLY A 1 100 ? -6.519 5.625 24.835 1.00 96.06 100 GLY A CA 1
ATOM 719 C C . GLY A 1 100 ? -6.760 6.851 23.940 1.00 96.06 100 GLY A C 1
ATOM 720 O O . GLY A 1 100 ? -7.465 7.767 24.350 1.00 96.06 100 GLY A O 1
ATOM 721 N N . LEU A 1 101 ? -6.168 6.893 22.743 1.00 97.31 101 LEU A N 1
ATOM 722 C CA . LEU A 1 101 ? -6.458 7.898 21.712 1.00 97.31 101 LEU A CA 1
ATOM 723 C C . LEU A 1 101 ? -7.748 7.572 20.951 1.00 97.31 101 LEU A C 1
ATOM 725 O O . LEU A 1 101 ? -8.363 8.468 20.382 1.00 97.31 101 LEU A O 1
ATOM 729 N N . LEU A 1 102 ? -8.142 6.298 20.935 1.00 97.25 102 LEU A N 1
ATOM 730 C CA . LEU A 1 102 ? -9.353 5.806 20.295 1.00 97.25 102 LEU A CA 1
ATOM 731 C C . LEU A 1 102 ? -10.061 4.827 21.235 1.00 97.25 102 LEU A C 1
ATOM 733 O O . LEU A 1 102 ? -9.433 3.909 21.755 1.00 97.25 102 LEU A O 1
ATOM 737 N N . VAL A 1 103 ? -11.366 5.000 21.438 1.00 96.62 103 VAL A N 1
ATOM 738 C CA . VAL A 1 103 ? -12.171 4.087 22.260 1.00 96.62 103 VAL A CA 1
ATOM 739 C C . VAL A 1 103 ? -12.973 3.165 21.335 1.00 96.62 103 VAL A C 1
ATOM 741 O O . VAL A 1 103 ? -13.756 3.665 20.531 1.00 96.62 103 VAL A O 1
ATOM 744 N N . PRO A 1 104 ? -12.784 1.837 21.401 1.00 97.00 104 PRO A N 1
ATOM 745 C CA . PRO A 1 104 ? -13.533 0.893 20.577 1.00 97.00 104 PRO A CA 1
ATOM 746 C C . PRO A 1 104 ? -14.981 0.740 21.066 1.00 97.00 104 PRO A C 1
ATOM 748 O O . PRO A 1 104 ? -15.222 0.573 22.260 1.00 97.00 104 PRO A O 1
ATOM 751 N N . GLU A 1 105 ? -15.942 0.728 20.139 1.00 94.50 105 GLU A N 1
ATOM 752 C CA . GLU A 1 105 ? -17.384 0.651 20.455 1.00 94.50 105 GLU A CA 1
ATOM 753 C C . GLU A 1 105 ? -18.049 -0.663 20.012 1.00 94.50 105 GLU A C 1
ATOM 755 O O . GLU A 1 105 ? -19.188 -0.948 20.380 1.00 94.50 105 GLU A O 1
ATOM 760 N N . SER A 1 106 ? -17.356 -1.488 19.225 1.00 95.56 106 SER A N 1
ATOM 761 C CA . SER A 1 106 ? -17.894 -2.753 18.715 1.00 95.56 106 SER A CA 1
ATOM 762 C C . SER A 1 106 ? -16.810 -3.823 18.587 1.00 95.56 106 SER A C 1
ATOM 764 O O . SER A 1 106 ? -15.632 -3.543 18.820 1.00 95.56 106 SER A O 1
ATOM 766 N N . ASP A 1 107 ? -17.188 -5.056 18.226 1.00 96.12 107 ASP A N 1
ATOM 767 C CA . ASP A 1 107 ? -16.261 -6.201 18.122 1.00 96.12 107 ASP A CA 1
ATOM 768 C C . ASP A 1 107 ? -15.187 -6.016 17.043 1.00 96.12 107 ASP A C 1
ATOM 770 O O . ASP A 1 107 ? -14.242 -6.798 16.930 1.00 96.12 107 ASP A O 1
ATOM 774 N N . THR A 1 108 ? -15.321 -4.978 16.224 1.00 97.44 108 THR A N 1
ATOM 775 C CA . THR A 1 108 ? -14.342 -4.566 15.232 1.00 97.44 108 THR A CA 1
ATOM 776 C C . THR A 1 108 ? -14.293 -3.046 15.182 1.00 97.44 108 THR A C 1
ATOM 778 O O . THR A 1 108 ? -15.312 -2.387 15.013 1.00 97.44 108 THR A O 1
ATOM 781 N N . THR A 1 109 ? -13.103 -2.471 15.282 1.00 97.69 109 THR A N 1
ATOM 782 C CA . THR A 1 109 ? -12.913 -1.021 15.222 1.00 97.69 109 THR A CA 1
ATOM 783 C C . THR A 1 109 ? -12.261 -0.656 13.903 1.00 97.69 109 THR A C 1
ATOM 785 O O . THR A 1 109 ? -11.216 -1.202 13.550 1.00 97.69 109 THR A O 1
ATOM 788 N N . THR A 1 110 ? -12.889 0.257 13.164 1.00 96.88 110 THR A N 1
ATOM 789 C CA . THR A 1 110 ? -12.311 0.857 11.960 1.00 96.88 110 THR A CA 1
ATOM 790 C C . THR A 1 110 ? -12.026 2.318 12.240 1.00 96.88 110 THR A C 1
ATOM 792 O O . THR A 1 110 ? -12.913 3.018 12.712 1.00 96.88 110 THR A O 1
ATOM 795 N N . ALA A 1 111 ? -10.811 2.762 11.933 1.00 97.19 111 ALA A N 1
ATOM 796 C CA . ALA A 1 111 ? -10.447 4.170 11.981 1.00 97.19 111 ALA A CA 1
ATOM 797 C C . ALA A 1 111 ? -9.795 4.588 10.665 1.00 97.19 111 ALA A C 1
ATOM 799 O O . ALA A 1 111 ? -9.013 3.842 10.062 1.00 97.19 111 ALA A O 1
ATOM 800 N N . ARG A 1 112 ? -10.112 5.801 10.232 1.00 96.25 112 ARG A N 1
ATOM 801 C CA . ARG A 1 112 ? -9.480 6.474 9.115 1.00 96.25 112 ARG A CA 1
ATOM 802 C C . ARG A 1 112 ? -8.244 7.216 9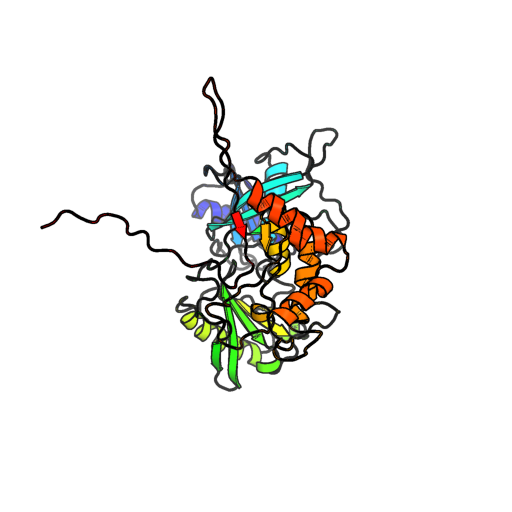.602 1.00 96.25 112 ARG A C 1
ATOM 804 O O . ARG A 1 112 ? -8.312 8.104 10.448 1.00 96.25 112 ARG A O 1
ATOM 811 N N . VAL A 1 113 ? -7.107 6.838 9.038 1.00 96.81 113 VAL A N 1
ATOM 812 C CA . VAL A 1 113 ? -5.787 7.329 9.413 1.00 96.81 113 VAL A CA 1
ATOM 813 C C . VAL A 1 113 ? -5.207 8.142 8.267 1.00 96.81 113 VAL A C 1
ATOM 815 O O . VAL A 1 113 ? -5.041 7.616 7.165 1.00 96.81 113 VAL A O 1
ATOM 818 N N . LEU A 1 114 ? -4.857 9.399 8.531 1.00 94.19 114 LEU A N 1
ATOM 819 C CA . LEU A 1 114 ? -4.093 10.233 7.609 1.00 94.19 114 LEU A CA 1
ATOM 820 C C . LEU A 1 114 ? -2.606 10.147 7.939 1.00 94.19 114 LEU A C 1
ATOM 822 O O . LEU A 1 114 ? -2.190 10.394 9.069 1.00 94.19 114 LEU A O 1
ATOM 826 N N . THR A 1 115 ? -1.787 9.862 6.934 1.00 91.06 115 THR A N 1
ATOM 827 C CA . THR A 1 115 ? -0.330 9.889 7.073 1.00 91.06 115 THR A CA 1
ATOM 828 C C . THR A 1 115 ? 0.215 11.274 6.732 1.00 91.06 115 THR A C 1
ATOM 830 O O . THR A 1 115 ? 0.101 11.746 5.601 1.00 91.06 115 THR A O 1
ATOM 833 N N . LEU A 1 116 ? 0.821 11.946 7.707 1.00 91.94 116 LEU A N 1
ATOM 834 C CA . LEU A 1 116 ? 1.275 13.332 7.567 1.00 91.94 116 LEU A CA 1
ATOM 835 C C . LEU A 1 116 ? 2.462 13.477 6.607 1.00 91.94 116 LEU A C 1
ATOM 837 O O . LEU A 1 116 ? 2.642 14.536 6.014 1.00 91.94 116 LEU A O 1
ATOM 841 N N . ASN A 1 117 ? 3.235 12.406 6.413 1.00 84.75 117 ASN A N 1
ATOM 842 C CA . ASN A 1 117 ? 4.393 12.378 5.517 1.00 84.75 117 ASN A CA 1
ATOM 843 C C . ASN A 1 117 ? 4.009 12.612 4.048 1.00 84.75 117 ASN A C 1
ATOM 845 O O . ASN A 1 117 ? 4.740 13.260 3.307 1.00 84.75 117 ASN A O 1
ATOM 849 N N . THR A 1 118 ? 2.873 12.046 3.623 1.00 76.56 118 THR A N 1
ATOM 850 C CA . THR A 1 118 ? 2.497 11.955 2.197 1.00 76.56 118 THR A CA 1
ATOM 851 C C . THR A 1 118 ? 1.079 12.427 1.896 1.00 76.56 118 THR A C 1
ATOM 853 O O . THR A 1 118 ? 0.718 12.555 0.734 1.00 76.56 118 THR A O 1
ATOM 856 N N . GLY A 1 119 ? 0.249 12.656 2.916 1.00 81.88 119 GLY A N 1
ATOM 857 C CA . GLY A 1 119 ? -1.178 12.923 2.737 1.00 81.88 119 GLY A CA 1
ATOM 858 C C . GLY A 1 119 ? -2.005 11.682 2.386 1.00 81.88 119 GLY A C 1
ATOM 859 O O . GLY A 1 119 ? -3.214 11.798 2.217 1.00 81.88 119 GLY A O 1
ATOM 860 N N . LEU A 1 120 ? -1.394 10.492 2.309 1.00 79.56 120 LEU A N 1
ATOM 861 C CA . LEU A 1 120 ? -2.117 9.243 2.082 1.00 79.56 120 LEU A CA 1
ATOM 862 C C . LEU A 1 120 ? -3.063 8.965 3.251 1.00 79.56 120 LEU A C 1
ATOM 864 O O . LEU A 1 120 ? -2.627 8.958 4.406 1.00 79.56 120 LEU A O 1
ATOM 868 N N . ALA A 1 121 ? -4.321 8.669 2.938 1.00 86.25 121 ALA A N 1
ATOM 869 C CA . ALA A 1 121 ? -5.319 8.222 3.898 1.00 86.25 121 ALA A CA 1
ATOM 870 C C . ALA A 1 121 ? -5.558 6.711 3.771 1.00 86.25 121 ALA A C 1
ATOM 872 O O . ALA A 1 121 ? -5.494 6.142 2.680 1.00 86.25 121 ALA A O 1
ATOM 873 N N . ALA A 1 122 ? -5.843 6.045 4.886 1.00 84.12 122 ALA A N 1
ATOM 874 C CA . ALA A 1 122 ? -6.224 4.640 4.895 1.00 84.12 122 ALA A CA 1
ATOM 875 C C . ALA A 1 122 ? -7.281 4.345 5.960 1.00 84.12 122 ALA A C 1
ATOM 877 O O . ALA A 1 122 ? -7.224 4.877 7.063 1.00 84.12 122 ALA A O 1
ATOM 878 N N . GLU A 1 123 ? -8.210 3.444 5.659 1.00 90.50 123 GLU A N 1
ATOM 879 C CA . GLU A 1 123 ? -9.115 2.848 6.642 1.00 90.50 123 GLU A CA 1
ATOM 880 C C . GLU A 1 123 ? -8.518 1.552 7.175 1.00 90.50 123 GLU A C 1
ATOM 882 O O . GLU A 1 123 ? -8.304 0.590 6.425 1.00 90.50 123 GLU A O 1
ATOM 887 N N . ILE A 1 124 ? -8.265 1.533 8.479 1.00 94.19 124 ILE A N 1
ATOM 888 C CA . ILE A 1 124 ? -7.627 0.421 9.171 1.00 94.19 124 ILE A CA 1
ATOM 889 C C . ILE A 1 124 ? -8.636 -0.206 10.118 1.00 94.19 124 ILE A C 1
ATOM 891 O O . ILE A 1 124 ? -9.167 0.461 11.003 1.00 94.19 124 ILE A O 1
ATOM 895 N N . THR A 1 125 ? -8.869 -1.499 9.933 1.00 95.25 125 THR A N 1
ATOM 896 C CA . THR A 1 125 ? -9.845 -2.284 10.682 1.00 95.25 125 THR A CA 1
ATOM 897 C C . THR A 1 125 ? -9.135 -3.334 11.534 1.00 95.25 125 THR A C 1
ATOM 899 O O . THR A 1 125 ? -8.347 -4.128 11.010 1.00 95.25 125 THR A O 1
ATOM 902 N N . VAL A 1 126 ? -9.438 -3.353 12.835 1.00 97.06 126 VAL A N 1
ATOM 903 C CA . VAL A 1 126 ? -8.873 -4.270 13.840 1.00 97.06 126 VAL A CA 1
ATOM 904 C C . VAL A 1 126 ? -9.972 -4.948 14.658 1.00 97.06 126 VAL A C 1
ATOM 906 O O . VAL A 1 126 ? -11.050 -4.386 14.838 1.00 97.06 126 VAL A O 1
ATOM 909 N N . ARG A 1 127 ? -9.705 -6.150 15.180 1.00 97.62 127 ARG A N 1
ATOM 910 C CA . ARG A 1 127 ? -10.645 -6.881 16.046 1.00 97.62 127 ARG A CA 1
ATOM 911 C C . ARG A 1 127 ? -10.590 -6.332 17.473 1.00 97.62 127 ARG A C 1
ATOM 913 O O . ARG A 1 127 ? -9.506 -6.227 18.046 1.00 97.62 127 ARG A O 1
ATOM 920 N N . THR A 1 128 ? -11.754 -6.002 18.029 1.00 98.25 128 THR A N 1
ATOM 921 C CA . THR A 1 128 ? -11.906 -5.383 19.356 1.00 98.25 128 THR A CA 1
ATOM 922 C C . THR A 1 128 ? -13.040 -6.002 20.181 1.00 98.25 128 THR A C 1
ATOM 924 O O . THR A 1 128 ? -14.009 -5.310 20.514 1.00 98.25 128 THR A O 1
ATOM 927 N N . PRO A 1 129 ? -12.984 -7.314 20.470 1.00 97.88 129 PRO A N 1
ATOM 928 C CA . PRO A 1 129 ? -14.037 -7.994 21.217 1.00 97.88 129 PRO A CA 1
ATOM 929 C C . PRO A 1 129 ? -14.195 -7.427 22.633 1.00 97.88 129 PRO A C 1
ATOM 931 O O . PRO A 1 129 ? -13.273 -6.834 23.198 1.00 97.88 129 PRO A O 1
ATOM 934 N N . GLU A 1 130 ? -15.376 -7.633 23.208 1.00 97.62 130 GLU A N 1
ATOM 935 C CA . GLU A 1 130 ? -15.637 -7.345 24.620 1.00 97.62 130 GLU A CA 1
ATOM 936 C C . GLU A 1 130 ? -14.826 -8.293 25.522 1.00 97.62 130 GLU A C 1
ATOM 938 O O . GLU A 1 130 ? -14.836 -9.510 25.321 1.00 97.62 130 GLU A O 1
ATOM 943 N N . GLY A 1 131 ? -14.126 -7.739 26.515 1.00 93.81 131 GLY A N 1
ATOM 944 C CA . GLY A 1 131 ? -13.411 -8.478 27.557 1.00 93.81 131 GLY A CA 1
ATOM 945 C C . GLY A 1 131 ? -13.892 -8.097 28.961 1.00 93.81 131 GLY A C 1
ATOM 946 O O . GLY A 1 131 ? -14.812 -7.303 29.127 1.00 93.81 131 GLY A O 1
ATOM 947 N N . GLU A 1 132 ? -13.253 -8.643 29.999 1.00 92.06 132 GLU A N 1
ATOM 948 C CA . GLU A 1 132 ? -13.661 -8.417 31.401 1.00 92.06 132 GLU A CA 1
ATOM 949 C C . GLU A 1 132 ? -13.542 -6.950 31.852 1.00 92.06 132 GLU A C 1
ATOM 951 O O . GLU A 1 132 ? -14.334 -6.484 32.669 1.00 92.06 132 GLU A O 1
ATOM 956 N N . SER A 1 133 ? -12.570 -6.218 31.302 1.00 91.19 133 SER A N 1
ATOM 957 C CA . SER A 1 133 ? -12.276 -4.815 31.637 1.00 91.19 133 SER A CA 1
ATOM 958 C C . SER A 1 133 ? -12.695 -3.847 30.525 1.00 91.19 133 SER A C 1
ATOM 960 O O . SER A 1 133 ? -12.142 -2.753 30.413 1.00 91.19 133 SER A O 1
ATOM 962 N N . GLY A 1 134 ? -13.645 -4.264 29.686 1.00 94.06 134 GLY A N 1
ATOM 963 C CA . GLY A 1 134 ? -14.047 -3.568 28.470 1.00 94.06 134 GLY A CA 1
ATOM 964 C C . GLY A 1 134 ? -13.408 -4.156 27.214 1.00 94.06 134 GLY A C 1
ATOM 965 O O . GLY A 1 134 ? -12.740 -5.196 27.234 1.00 94.06 134 GLY A O 1
ATOM 966 N N . ARG A 1 135 ? -13.629 -3.476 26.092 1.00 96.88 135 ARG A N 1
ATOM 967 C CA . ARG A 1 135 ? -13.110 -3.875 24.781 1.00 96.88 135 ARG A CA 1
ATOM 968 C C . ARG A 1 135 ? -11.596 -3.705 24.691 1.00 96.88 135 ARG A C 1
ATOM 970 O O . ARG A 1 135 ? -11.047 -2.700 25.135 1.00 96.88 135 ARG A O 1
ATOM 977 N N . TYR A 1 136 ? -10.930 -4.673 24.069 1.00 96.50 136 TYR A N 1
ATOM 978 C CA . TYR A 1 136 ? -9.470 -4.714 23.931 1.00 96.50 136 TYR A CA 1
ATOM 979 C C . TYR A 1 136 ? -9.062 -5.092 22.507 1.00 96.50 136 TYR A C 1
ATOM 981 O O . TYR A 1 136 ? -9.856 -5.670 21.774 1.00 96.50 136 TYR A O 1
ATOM 989 N N . VAL A 1 137 ? -7.824 -4.798 22.102 1.00 97.69 137 VAL A N 1
ATOM 990 C CA . VAL A 1 137 ? -7.301 -5.231 20.794 1.00 97.69 137 VAL A CA 1
ATOM 991 C C . VAL A 1 137 ? -6.962 -6.721 20.838 1.0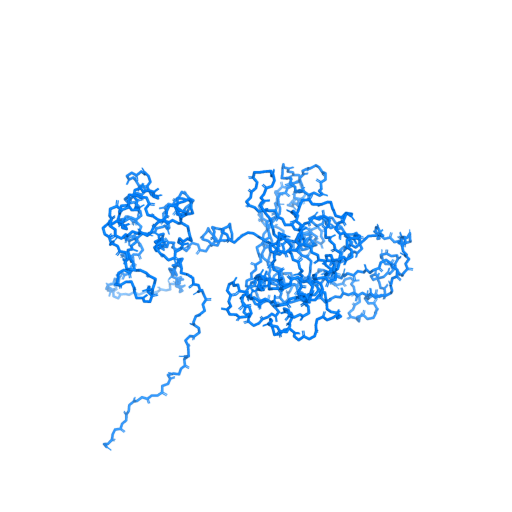0 97.69 137 VAL A C 1
ATOM 993 O O . VAL A 1 137 ? -6.061 -7.134 21.569 1.00 97.69 137 VAL A O 1
ATOM 996 N N . ASP A 1 138 ? -7.647 -7.535 20.034 1.00 97.12 138 ASP A N 1
ATOM 997 C CA . ASP A 1 138 ? -7.338 -8.963 19.927 1.00 97.12 138 ASP A CA 1
ATOM 998 C C . ASP A 1 138 ? -6.185 -9.194 18.944 1.00 97.12 138 ASP A C 1
ATOM 1000 O O . ASP A 1 138 ? -6.338 -9.048 17.731 1.00 97.12 138 ASP A O 1
ATOM 1004 N N . TYR A 1 139 ? -5.019 -9.567 19.474 1.00 96.88 139 TYR A N 1
ATOM 1005 C CA . TYR A 1 139 ? -3.839 -9.910 18.679 1.00 96.88 139 TYR A CA 1
ATOM 1006 C C . TYR A 1 139 ? -3.795 -11.377 18.249 1.00 96.88 139 TYR A C 1
ATOM 1008 O O . TYR A 1 139 ? -3.001 -11.725 17.368 1.00 96.88 139 TYR A O 1
ATOM 1016 N N . ALA A 1 140 ? -4.604 -12.245 18.859 1.00 95.38 140 ALA A N 1
ATOM 1017 C CA . ALA A 1 140 ? -4.584 -13.670 18.580 1.00 95.38 140 ALA A CA 1
ATOM 1018 C C . ALA A 1 140 ? -5.388 -13.999 17.315 1.00 95.38 140 ALA A C 1
ATOM 1020 O O . ALA A 1 140 ? -6.474 -13.478 17.065 1.00 95.38 140 ALA A O 1
ATOM 1021 N N . GLY A 1 141 ? -4.847 -14.895 16.496 1.00 93.75 141 GLY A N 1
ATOM 1022 C CA . GLY A 1 141 ? -5.500 -15.350 15.275 1.00 93.75 141 GLY A CA 1
ATOM 1023 C C . GLY A 1 141 ? -4.644 -16.343 14.507 1.00 93.75 141 GLY A C 1
ATOM 1024 O O . GLY A 1 141 ? -3.503 -16.630 14.875 1.00 93.75 141 GLY A O 1
ATOM 1025 N N . ASP A 1 142 ? -5.209 -16.870 13.434 1.00 91.62 142 ASP A N 1
ATOM 1026 C CA . ASP A 1 142 ? -4.624 -17.879 12.550 1.00 91.62 142 ASP A CA 1
ATOM 1027 C C . ASP A 1 142 ? -4.037 -17.279 11.260 1.00 91.62 142 ASP A C 1
ATOM 1029 O O . ASP A 1 142 ? -3.461 -17.994 10.438 1.00 91.62 142 ASP A O 1
ATOM 1033 N N . THR A 1 143 ? -4.114 -15.955 11.089 1.00 86.50 143 THR A N 1
ATOM 1034 C CA . THR A 1 143 ? -3.579 -15.286 9.904 1.00 86.50 143 THR A CA 1
ATOM 1035 C C . THR A 1 143 ? -2.055 -15.295 9.932 1.00 86.50 143 THR A C 1
ATOM 1037 O O . THR A 1 143 ? -1.414 -14.884 10.903 1.00 86.50 143 THR A O 1
ATOM 1040 N N . ARG A 1 144 ? -1.463 -15.739 8.822 1.00 82.81 144 ARG A N 1
ATOM 1041 C CA . ARG A 1 144 ? -0.017 -15.780 8.597 1.00 82.81 144 ARG A CA 1
ATOM 1042 C C . ARG A 1 144 ? 0.378 -14.759 7.533 1.00 82.81 144 ARG A C 1
ATOM 1044 O O . ARG A 1 144 ? -0.270 -14.669 6.496 1.00 82.81 144 ARG A O 1
ATOM 1051 N N . ILE A 1 145 ? 1.486 -14.056 7.760 1.00 78.81 145 ILE A N 1
ATOM 1052 C CA . ILE A 1 145 ? 2.163 -13.242 6.742 1.00 78.81 145 ILE A CA 1
ATOM 1053 C C . ILE A 1 145 ? 3.606 -13.719 6.579 1.00 78.81 145 ILE A C 1
ATOM 1055 O O . ILE A 1 145 ? 4.235 -14.155 7.546 1.00 78.81 145 ILE A O 1
ATOM 1059 N N . ASP A 1 146 ? 4.144 -13.645 5.365 1.00 71.69 146 ASP A N 1
ATOM 1060 C CA . ASP A 1 146 ? 5.544 -13.994 5.126 1.00 71.69 146 ASP A CA 1
ATOM 1061 C C . ASP A 1 146 ? 6.497 -12.984 5.786 1.00 71.69 146 ASP A C 1
ATOM 1063 O O . ASP A 1 146 ? 6.199 -11.797 5.907 1.00 71.69 146 ASP A O 1
ATOM 1067 N N . GLY A 1 147 ? 7.649 -13.471 6.252 1.00 75.06 147 GLY A N 1
ATOM 1068 C CA . GLY A 1 147 ? 8.624 -12.682 7.018 1.00 75.06 147 GLY A CA 1
ATOM 1069 C C . GLY A 1 147 ? 8.358 -12.618 8.527 1.00 75.06 147 GLY A C 1
ATOM 1070 O O . GLY A 1 147 ? 9.205 -12.131 9.271 1.00 75.06 147 GLY A O 1
ATOM 1071 N N . VAL A 1 148 ? 7.230 -13.151 9.012 1.00 83.50 148 VAL A N 1
ATOM 1072 C CA . VAL A 1 148 ? 6.903 -13.213 10.446 1.00 83.50 148 VAL A CA 1
ATOM 1073 C C . VAL A 1 148 ? 6.659 -14.659 10.868 1.00 83.50 148 VAL A C 1
ATOM 1075 O O . VAL A 1 148 ? 6.003 -15.428 10.169 1.00 83.50 148 VAL A O 1
ATOM 1078 N N . ARG A 1 149 ? 7.218 -15.054 12.016 1.00 85.12 149 ARG A N 1
ATOM 1079 C CA . ARG A 1 149 ? 6.985 -16.384 12.597 1.00 85.12 149 ARG A CA 1
ATOM 1080 C C . ARG A 1 149 ? 5.639 -16.422 13.325 1.00 85.12 149 ARG A C 1
ATOM 1082 O O . ARG A 1 149 ? 5.301 -15.474 14.025 1.00 85.12 149 ARG A O 1
ATOM 1089 N N . GLY A 1 150 ? 4.937 -17.550 13.223 1.00 93.12 150 GLY A N 1
ATOM 1090 C CA . GLY A 1 150 ? 3.650 -17.772 13.888 1.00 93.12 150 GLY A CA 1
ATOM 1091 C C . GLY A 1 150 ? 2.465 -17.157 13.140 1.00 93.12 150 GLY A C 1
ATOM 1092 O O . GLY A 1 150 ? 2.532 -16.925 11.932 1.00 93.12 150 GLY A O 1
ATOM 1093 N N . THR A 1 151 ? 1.381 -16.926 13.874 1.00 92.25 151 THR A N 1
ATOM 1094 C CA . THR A 1 151 ? 0.121 -16.364 13.378 1.00 92.25 151 THR A CA 1
ATOM 1095 C C . THR A 1 151 ? -0.375 -15.261 14.314 1.00 92.25 151 THR A C 1
ATOM 1097 O O . THR A 1 151 ? 0.050 -15.181 15.468 1.00 92.25 151 THR A O 1
ATOM 1100 N N . ALA A 1 152 ? -1.234 -14.380 13.808 1.00 95.44 152 ALA A N 1
ATOM 1101 C CA . ALA A 1 152 ? -1.860 -13.301 14.570 1.00 95.44 152 ALA A CA 1
ATOM 1102 C C . ALA A 1 152 ? -3.259 -12.992 14.015 1.00 95.44 152 ALA A C 1
ATOM 1104 O O . ALA A 1 152 ? -3.650 -13.519 12.972 1.00 95.44 152 ALA A O 1
ATOM 1105 N N . ALA A 1 153 ? -4.013 -12.127 14.694 1.00 94.62 153 ALA A N 1
ATOM 1106 C CA . ALA A 1 153 ? -5.249 -11.574 14.152 1.00 94.62 153 ALA A CA 1
ATOM 1107 C C . ALA A 1 153 ? -4.973 -10.774 12.862 1.00 94.62 153 ALA A C 1
ATOM 1109 O O . ALA A 1 153 ? -3.958 -10.069 12.778 1.00 94.62 153 ALA A O 1
ATOM 1110 N N . PRO A 1 154 ? -5.862 -10.844 11.857 1.00 90.75 154 PRO A N 1
ATOM 1111 C CA . PRO A 1 154 ? -5.736 -10.022 10.665 1.00 90.75 154 PRO A CA 1
ATOM 1112 C C . PRO A 1 154 ? -6.020 -8.552 10.992 1.00 90.75 154 PRO A C 1
ATOM 1114 O O . PRO A 1 154 ? -6.964 -8.227 11.710 1.00 90.75 154 PRO A O 1
ATOM 1117 N N . ILE A 1 155 ? -5.230 -7.661 10.394 1.00 91.50 155 ILE A N 1
ATOM 1118 C CA . ILE A 1 155 ? -5.510 -6.224 10.334 1.00 91.50 155 ILE A CA 1
ATOM 1119 C C . ILE A 1 155 ? -5.766 -5.885 8.873 1.00 91.50 155 ILE A C 1
ATOM 1121 O O . ILE A 1 155 ? -4.920 -6.149 8.016 1.00 91.50 155 ILE A O 1
ATOM 1125 N N . THR A 1 156 ? -6.930 -5.308 8.584 1.00 87.25 156 THR A N 1
ATOM 1126 C CA . THR A 1 156 ? -7.275 -4.908 7.215 1.00 87.25 156 THR A CA 1
ATOM 1127 C C . THR A 1 156 ? -6.910 -3.447 7.023 1.00 87.25 156 THR A C 1
ATOM 1129 O O . THR A 1 156 ? -7.409 -2.598 7.752 1.00 87.25 156 THR A O 1
ATOM 1132 N N . ILE A 1 157 ? -6.074 -3.146 6.031 1.00 83.38 157 ILE A N 1
ATOM 1133 C CA . ILE A 1 157 ? -5.698 -1.777 5.661 1.00 83.38 157 ILE A CA 1
ATOM 1134 C C . ILE A 1 157 ? -6.233 -1.506 4.262 1.00 83.38 157 ILE A C 1
ATOM 1136 O O . ILE A 1 157 ? -5.912 -2.234 3.323 1.00 83.38 157 ILE A O 1
ATOM 1140 N N . ASN A 1 158 ? -7.039 -0.459 4.121 1.00 75.56 158 ASN A N 1
ATOM 1141 C CA . ASN A 1 158 ? -7.593 -0.029 2.843 1.00 75.56 158 ASN A CA 1
ATOM 1142 C C . ASN A 1 158 ? -7.088 1.371 2.564 1.00 75.56 158 ASN A C 1
ATOM 1144 O O . ASN A 1 158 ? -7.570 2.334 3.152 1.00 75.56 158 ASN A O 1
ATOM 1148 N N . PHE A 1 159 ? -6.092 1.470 1.695 1.00 72.56 159 PHE A N 1
ATOM 1149 C CA . PHE A 1 159 ? -5.596 2.759 1.247 1.00 72.56 159 PHE A CA 1
ATOM 1150 C C . PHE A 1 159 ? -6.655 3.447 0.386 1.00 72.56 159 PHE A C 1
ATOM 1152 O O . PHE A 1 159 ? -7.251 2.820 -0.493 1.00 72.56 159 PHE A O 1
ATOM 1159 N N . LEU A 1 160 ? -6.894 4.720 0.668 1.00 71.69 160 LEU A N 1
ATOM 1160 C CA . LEU A 1 160 ? -7.863 5.557 -0.019 1.00 71.69 160 LEU A CA 1
ATOM 1161 C C . LEU A 1 160 ? -7.127 6.441 -1.029 1.00 71.69 160 LEU A C 1
ATOM 1163 O O . LEU A 1 160 ? -6.025 6.907 -0.746 1.00 71.69 160 LEU A O 1
ATOM 1167 N N . ASP A 1 161 ? -7.737 6.643 -2.199 1.00 66.19 161 ASP A N 1
ATOM 1168 C CA . ASP A 1 161 ? -7.293 7.597 -3.227 1.00 66.19 161 ASP A CA 1
ATOM 1169 C C . ASP A 1 161 ? -5.797 7.512 -3.595 1.00 66.19 161 ASP A C 1
ATOM 1171 O O . ASP A 1 161 ? -5.110 8.511 -3.769 1.00 66.19 161 ASP A O 1
ATOM 1175 N N . THR A 1 162 ? -5.272 6.294 -3.741 1.00 62.94 162 THR A N 1
ATOM 1176 C CA . THR A 1 162 ? -3.838 6.045 -3.980 1.00 62.94 162 THR A CA 1
ATOM 1177 C C . THR A 1 162 ? -3.340 6.394 -5.382 1.00 62.94 162 THR A C 1
ATOM 1179 O O . THR A 1 162 ? -2.132 6.423 -5.606 1.00 62.94 162 THR A O 1
ATOM 1182 N N . ALA A 1 163 ? -4.231 6.602 -6.349 1.00 63.50 163 ALA A N 1
ATOM 1183 C CA . ALA A 1 163 ? -3.854 6.857 -7.735 1.00 63.50 163 ALA A CA 1
ATOM 1184 C C . ALA A 1 163 ? -3.191 8.237 -7.890 1.00 63.50 163 ALA A C 1
ATOM 1186 O O . ALA A 1 163 ? -3.842 9.248 -7.648 1.00 63.50 163 ALA A O 1
ATOM 1187 N N . GLY A 1 164 ? -1.937 8.274 -8.356 1.00 60.53 164 GLY A N 1
ATOM 1188 C CA . GLY A 1 164 ? -1.180 9.523 -8.501 1.00 60.53 164 GLY A CA 1
ATOM 1189 C C . GLY A 1 164 ? -0.849 10.158 -7.150 1.00 60.53 164 GLY A C 1
ATOM 1190 O O . GLY A 1 164 ? -1.232 11.292 -6.881 1.00 60.53 164 GLY A O 1
ATOM 1191 N N . SER A 1 165 ? -0.194 9.396 -6.271 1.00 66.12 165 SER A N 1
ATOM 1192 C CA . SER A 1 165 ? 0.135 9.848 -4.915 1.00 66.12 165 SER A CA 1
ATOM 1193 C C . SER A 1 165 ? 1.217 10.938 -4.877 1.00 66.12 165 SER A C 1
ATOM 1195 O O . SER A 1 165 ? 1.138 11.868 -4.080 1.00 66.12 165 SER A O 1
ATOM 1197 N N . VAL A 1 166 ? 2.223 10.830 -5.745 1.00 70.75 166 VAL A N 1
ATOM 1198 C CA . VAL A 1 166 ? 3.344 11.770 -5.912 1.00 70.75 166 VAL A CA 1
ATOM 1199 C C . VAL A 1 166 ? 3.366 12.315 -7.342 1.00 70.75 166 VAL A C 1
ATOM 1201 O O . VAL A 1 166 ? 3.642 13.491 -7.567 1.00 70.75 166 VAL A O 1
ATOM 1204 N N . CYS A 1 167 ? 3.078 11.458 -8.316 1.00 75.25 167 CYS A N 1
ATOM 1205 C CA . CYS A 1 167 ? 2.894 11.791 -9.715 1.00 75.25 167 CYS A CA 1
ATOM 1206 C C . CYS A 1 167 ? 1.493 12.357 -9.976 1.00 75.25 167 CYS A C 1
ATOM 1208 O O . CYS A 1 167 ? 0.565 12.193 -9.194 1.00 75.25 167 CYS A O 1
ATOM 1210 N N . SER A 1 168 ? 1.307 12.963 -11.147 1.00 75.19 168 SER A N 1
ATOM 1211 C CA . SER A 1 168 ? 0.034 13.572 -11.553 1.00 75.19 168 SER A CA 1
ATOM 1212 C C . SER A 1 168 ? -1.096 12.574 -11.848 1.00 75.19 168 SER A C 1
ATOM 1214 O O . SER A 1 168 ? -2.250 12.985 -11.976 1.00 75.19 168 SER A O 1
ATOM 1216 N N . ALA A 1 169 ? -0.785 11.283 -12.006 1.00 71.56 169 ALA A N 1
ATOM 1217 C CA . ALA A 1 169 ? -1.738 10.247 -12.395 1.00 71.56 169 ALA A CA 1
ATOM 1218 C C . ALA A 1 169 ? -1.270 8.841 -11.986 1.00 71.56 169 ALA A C 1
ATOM 1220 O O . ALA A 1 169 ? -0.096 8.623 -11.698 1.00 71.56 169 ALA A O 1
ATOM 1221 N N . LEU A 1 170 ? -2.190 7.868 -12.048 1.00 68.00 170 LEU A N 1
ATOM 1222 C CA . LEU A 1 170 ? -1.903 6.444 -11.819 1.00 68.00 170 LEU A CA 1
ATOM 1223 C C . LEU A 1 170 ? -0.821 5.897 -12.758 1.00 68.00 170 LEU A C 1
ATOM 1225 O O . LEU A 1 170 ? 0.036 5.138 -12.326 1.00 68.00 170 LEU A O 1
ATOM 1229 N N . LEU A 1 171 ? -0.887 6.260 -14.039 1.00 79.56 171 LEU A N 1
ATOM 1230 C CA . LEU A 1 171 ? 0.123 5.961 -15.053 1.00 79.56 171 LEU A CA 1
ATOM 1231 C C . LEU A 1 171 ? 0.729 7.304 -15.468 1.00 79.56 171 LEU A C 1
ATOM 1233 O O . LEU A 1 171 ? 0.153 7.978 -16.325 1.00 79.56 171 LEU A O 1
ATOM 1237 N N . PRO A 1 172 ? 1.823 7.747 -14.825 1.00 78.12 172 PRO A N 1
ATOM 1238 C CA . PRO A 1 172 ? 2.336 9.108 -14.986 1.00 78.12 172 PRO A CA 1
ATOM 1239 C C . PRO A 1 172 ? 2.770 9.433 -16.418 1.00 78.12 172 PRO A C 1
ATOM 1241 O O . PRO A 1 172 ? 2.653 10.573 -16.856 1.00 78.12 172 PRO A O 1
ATOM 1244 N N . THR A 1 173 ? 3.216 8.419 -17.159 1.00 85.44 173 THR A N 1
ATOM 1245 C CA . THR A 1 173 ? 3.627 8.523 -18.566 1.00 85.44 173 THR A CA 1
ATOM 1246 C C . THR A 1 173 ? 2.442 8.523 -19.534 1.00 85.44 173 THR A C 1
ATOM 1248 O O . THR A 1 173 ? 2.600 8.803 -20.717 1.00 85.44 173 THR A O 1
ATOM 1251 N N . GLY A 1 174 ? 1.238 8.198 -19.049 1.00 78.69 174 GLY A N 1
ATOM 1252 C CA . GLY A 1 174 ? 0.045 7.984 -19.867 1.00 78.69 174 GLY A CA 1
ATOM 1253 C C . GLY A 1 174 ? -0.012 6.618 -20.558 1.00 78.69 174 GLY A C 1
ATOM 1254 O O . GLY A 1 174 ? -1.022 6.310 -21.194 1.00 78.69 174 GLY A O 1
ATOM 1255 N N . HIS A 1 175 ? 1.018 5.777 -20.419 1.00 72.94 175 HIS A N 1
ATOM 1256 C CA . HIS A 1 175 ? 1.087 4.464 -21.055 1.00 72.94 175 HIS A CA 1
ATOM 1257 C C . HIS A 1 175 ? 1.051 3.330 -20.032 1.00 72.94 175 HIS A C 1
ATOM 1259 O O . HIS A 1 175 ? 1.507 3.453 -18.900 1.00 72.94 175 HIS A O 1
ATOM 1265 N N . THR A 1 176 ? 0.517 2.178 -20.440 1.00 70.31 176 THR A N 1
ATOM 1266 C CA . THR A 1 176 ? 0.629 0.944 -19.645 1.00 70.31 176 THR A CA 1
ATOM 1267 C C . THR A 1 176 ? 1.998 0.286 -19.778 1.00 70.31 176 THR A C 1
ATOM 1269 O O . THR A 1 176 ? 2.319 -0.583 -18.978 1.00 70.31 176 THR A O 1
ATOM 1272 N N . ARG A 1 177 ? 2.759 0.649 -20.816 1.00 80.31 177 ARG A N 1
ATOM 1273 C CA . ARG A 1 177 ? 4.134 0.220 -21.066 1.00 80.31 177 ARG A CA 1
ATOM 1274 C C . ARG A 1 177 ? 4.898 1.352 -21.734 1.00 80.31 177 ARG A C 1
ATOM 1276 O O . ARG A 1 177 ? 4.395 1.937 -22.690 1.00 80.31 177 ARG A O 1
ATOM 1283 N N . ASP A 1 178 ? 6.106 1.591 -21.263 1.00 86.56 178 ASP A N 1
ATOM 1284 C CA . ASP A 1 178 ? 7.080 2.491 -21.859 1.00 86.56 178 ASP A CA 1
ATOM 1285 C C . ASP A 1 178 ? 8.299 1.678 -22.295 1.00 86.56 178 ASP A C 1
ATOM 1287 O O . ASP A 1 178 ? 8.600 0.633 -21.720 1.00 86.56 178 ASP A O 1
ATOM 1291 N N . ARG A 1 179 ? 9.002 2.152 -23.323 1.00 94.00 179 ARG A N 1
ATOM 1292 C CA . ARG A 1 179 ? 10.231 1.529 -23.815 1.00 94.00 179 ARG A CA 1
ATOM 1293 C C . ARG A 1 179 ? 11.398 2.455 -23.519 1.00 94.00 179 ARG A C 1
ATOM 1295 O O . ARG A 1 179 ? 11.407 3.590 -23.991 1.00 94.00 179 ARG A O 1
ATOM 1302 N N . VAL A 1 180 ? 12.357 1.972 -22.739 1.00 93.88 180 VAL A N 1
ATOM 1303 C CA . VAL A 1 180 ? 13.510 2.747 -22.270 1.00 93.88 180 VAL A CA 1
ATOM 1304 C C . VAL A 1 180 ? 14.789 2.112 -22.796 1.00 93.88 180 VAL A C 1
ATOM 1306 O O . VAL A 1 180 ? 14.985 0.909 -22.664 1.00 93.88 180 VAL A O 1
ATOM 1309 N N . GLU A 1 181 ? 15.655 2.918 -23.405 1.00 92.75 181 GLU A N 1
ATOM 1310 C CA . GLU A 1 181 ? 16.976 2.470 -23.850 1.00 92.75 181 GLU A CA 1
ATOM 1311 C C . GLU A 1 181 ? 17.952 2.473 -22.670 1.00 92.75 181 GLU A C 1
ATOM 1313 O O . GLU A 1 181 ? 18.106 3.489 -21.989 1.00 92.75 181 GLU A O 1
ATOM 1318 N N . VAL A 1 182 ? 18.628 1.347 -22.447 1.00 86.81 182 VAL A N 1
ATOM 1319 C CA . VAL A 1 182 ? 19.653 1.194 -21.409 1.00 86.81 182 VAL A CA 1
ATOM 1320 C C . VAL A 1 182 ? 20.978 0.845 -22.065 1.00 86.81 182 VAL A C 1
ATOM 1322 O O . VAL A 1 182 ? 21.084 -0.138 -22.800 1.00 86.81 182 VAL A O 1
ATOM 1325 N N . GLU A 1 183 ? 22.011 1.640 -21.801 1.00 82.31 183 GLU A N 1
ATOM 1326 C CA . GLU A 1 183 ? 23.352 1.372 -22.318 1.00 82.31 183 GLU A CA 1
ATOM 1327 C C . GLU A 1 183 ? 23.839 -0.018 -21.872 1.00 82.31 183 GLU A C 1
ATOM 1329 O O . GLU A 1 183 ? 23.723 -0.382 -20.705 1.00 82.31 183 GLU A O 1
ATOM 1334 N N . GLY A 1 184 ? 24.357 -0.813 -22.811 1.00 80.94 184 GLY A N 1
ATOM 1335 C CA . GLY A 1 184 ? 24.841 -2.173 -22.542 1.00 80.94 184 GLY A CA 1
ATOM 1336 C C . GLY A 1 184 ? 23.769 -3.271 -22.554 1.00 80.94 184 GLY A C 1
ATOM 1337 O O . GLY A 1 184 ? 24.133 -4.439 -22.668 1.00 80.94 184 GLY A O 1
ATOM 1338 N N . VAL A 1 185 ? 22.477 -2.923 -22.527 1.00 84.00 185 VAL A N 1
ATOM 1339 C CA . VAL A 1 185 ? 21.360 -3.890 -22.607 1.00 84.00 185 VAL A CA 1
ATOM 1340 C C . VAL A 1 185 ? 20.518 -3.682 -23.867 1.00 84.00 185 VAL A C 1
ATOM 1342 O O . VAL A 1 185 ? 20.182 -4.641 -24.559 1.00 84.00 185 VAL A O 1
ATOM 1345 N N . GLY A 1 186 ? 20.234 -2.425 -24.206 1.00 88.50 186 GLY A N 1
ATOM 1346 C CA . GLY A 1 186 ? 19.327 -2.033 -25.279 1.00 88.50 186 GLY A CA 1
ATOM 1347 C C . GLY A 1 186 ? 17.929 -1.676 -24.755 1.00 88.50 186 GLY A C 1
ATOM 1348 O O . GLY A 1 186 ? 17.794 -1.236 -23.611 1.00 88.50 186 GLY A O 1
ATOM 1349 N N . PRO A 1 187 ? 16.884 -1.822 -25.584 1.00 92.69 187 PRO A N 1
ATOM 1350 C CA . PRO A 1 187 ? 15.530 -1.422 -25.229 1.00 92.69 187 PRO A CA 1
ATOM 1351 C C . PRO A 1 187 ? 14.897 -2.375 -24.216 1.00 92.69 187 PRO A C 1
ATOM 1353 O O . PRO A 1 187 ? 14.823 -3.577 -24.461 1.00 92.69 187 PRO A O 1
ATOM 1356 N N . ILE A 1 188 ? 14.346 -1.817 -23.144 1.00 93.38 188 ILE A N 1
ATOM 1357 C CA . ILE A 1 188 ? 13.636 -2.546 -22.091 1.00 93.38 188 ILE A CA 1
ATOM 1358 C C . ILE A 1 188 ? 12.202 -2.027 -21.988 1.00 93.38 188 ILE A C 1
ATOM 1360 O O . ILE A 1 188 ? 11.976 -0.812 -22.011 1.00 93.38 188 ILE A O 1
ATOM 1364 N N . GLU A 1 189 ? 11.227 -2.935 -21.871 1.00 89.88 189 GLU A N 1
ATOM 1365 C CA . GLU A 1 189 ? 9.846 -2.558 -21.563 1.00 89.88 189 GLU A CA 1
ATOM 1366 C C . GLU A 1 189 ? 9.666 -2.388 -20.053 1.00 89.88 189 GLU A C 1
ATOM 1368 O O . GLU A 1 189 ? 10.006 -3.257 -19.250 1.00 89.88 189 GLU A O 1
ATOM 1373 N N . VAL A 1 190 ? 9.084 -1.261 -19.656 1.00 88.19 190 VAL A N 1
ATOM 1374 C CA . VAL A 1 190 ? 8.797 -0.954 -18.256 1.00 88.19 190 VAL A CA 1
ATOM 1375 C C . VAL A 1 190 ? 7.359 -0.495 -18.083 1.00 88.19 190 VAL A C 1
ATOM 1377 O O . VAL A 1 190 ? 6.735 0.037 -18.997 1.00 88.19 190 VAL A O 1
ATOM 1380 N N . THR A 1 191 ? 6.809 -0.683 -16.889 1.00 83.19 191 THR A N 1
ATOM 1381 C CA . THR A 1 191 ? 5.561 -0.038 -16.468 1.00 83.19 191 THR A CA 1
ATOM 1382 C C . THR A 1 191 ? 5.870 0.982 -15.385 1.00 83.19 191 THR A C 1
ATOM 1384 O O . THR A 1 191 ? 6.291 0.613 -14.287 1.00 83.19 191 THR A O 1
ATOM 1387 N N . CYS A 1 192 ? 5.617 2.251 -15.685 1.00 80.75 192 CYS A N 1
ATOM 1388 C CA . CYS A 1 192 ? 5.693 3.352 -14.735 1.00 80.75 192 CYS A CA 1
ATOM 1389 C C . CYS A 1 192 ? 4.316 3.563 -14.097 1.00 80.75 192 CYS A C 1
ATOM 1391 O O . CYS A 1 192 ? 3.360 3.941 -14.775 1.00 80.75 192 CYS A O 1
ATOM 1393 N N . ILE A 1 193 ? 4.196 3.314 -12.796 1.00 73.19 193 ILE A N 1
ATOM 1394 C CA . ILE A 1 193 ? 2.921 3.392 -12.077 1.00 73.19 193 ILE A CA 1
ATOM 1395 C C . ILE A 1 193 ? 3.098 4.126 -10.753 1.00 73.19 193 ILE A C 1
ATOM 1397 O O . ILE A 1 193 ? 4.091 3.944 -10.053 1.00 73.19 193 ILE A O 1
ATOM 1401 N N . ASP A 1 194 ? 2.114 4.939 -10.390 1.00 71.12 194 ASP A N 1
ATOM 1402 C CA . ASP A 1 194 ? 2.022 5.546 -9.072 1.00 71.12 194 ASP A CA 1
ATOM 1403 C C . ASP A 1 194 ? 0.666 5.236 -8.438 1.00 71.12 194 ASP A C 1
ATOM 1405 O O . ASP A 1 194 ? -0.359 5.856 -8.730 1.00 71.12 194 ASP A O 1
ATOM 1409 N N . ASN A 1 195 ? 0.679 4.231 -7.566 1.00 62.94 195 ASN A N 1
ATOM 1410 C CA . ASN A 1 195 ? -0.481 3.809 -6.797 1.00 62.94 195 ASN A CA 1
ATOM 1411 C C . ASN A 1 195 ? -0.108 3.711 -5.314 1.00 62.94 195 ASN A C 1
ATOM 1413 O O . ASN A 1 195 ? 0.214 2.639 -4.808 1.00 62.94 195 ASN A O 1
ATOM 1417 N N . GLY A 1 196 ? -0.098 4.853 -4.634 1.00 63.22 196 GLY A N 1
ATOM 1418 C CA . GLY A 1 196 ? 0.340 5.019 -3.249 1.00 63.22 196 GLY A CA 1
ATOM 1419 C C . GLY A 1 196 ? 1.850 5.229 -3.114 1.00 63.22 196 GLY A C 1
ATOM 1420 O O . GLY A 1 196 ? 2.296 5.754 -2.096 1.00 63.22 196 GLY A O 1
ATOM 1421 N N . GLN A 1 197 ? 2.629 4.841 -4.128 1.00 70.81 197 GLN A N 1
ATOM 1422 C CA . GLN A 1 197 ? 3.981 5.340 -4.357 1.00 70.81 197 GLN A CA 1
ATOM 1423 C C . GLN A 1 197 ? 4.405 5.164 -5.826 1.00 70.81 197 GLN A C 1
ATOM 1425 O O . GLN A 1 197 ? 3.979 4.187 -6.456 1.00 70.81 197 GLN A O 1
ATOM 1430 N N . PRO A 1 198 ? 5.356 5.979 -6.324 1.00 76.50 198 PRO A N 1
ATOM 1431 C CA . PRO A 1 198 ? 5.987 5.757 -7.621 1.00 76.50 198 PRO A CA 1
ATOM 1432 C C . PRO A 1 198 ? 6.811 4.462 -7.665 1.00 76.50 198 PRO A C 1
ATOM 1434 O O . PRO A 1 198 ? 7.683 4.220 -6.812 1.00 76.50 198 PRO A O 1
ATOM 1437 N N . LEU A 1 199 ? 6.544 3.647 -8.683 1.00 80.69 199 LEU A N 1
ATOM 1438 C CA . LEU A 1 199 ? 7.159 2.352 -8.949 1.00 80.69 199 LEU A CA 1
ATOM 1439 C C . LEU A 1 199 ? 7.449 2.198 -10.449 1.00 80.69 199 LEU A C 1
ATOM 1441 O O . LEU A 1 199 ? 6.623 2.555 -11.289 1.00 80.69 199 LEU A O 1
ATOM 1445 N N . VAL A 1 200 ? 8.585 1.586 -10.766 1.00 86.94 200 VAL A N 1
ATOM 1446 C CA . VAL A 1 200 ? 8.902 1.080 -12.103 1.00 86.94 200 VAL A CA 1
ATOM 1447 C C . VAL A 1 200 ? 8.961 -0.439 -12.031 1.00 86.94 200 VAL A C 1
ATOM 1449 O O . VAL A 1 200 ? 9.710 -1.005 -11.228 1.00 86.94 200 VAL A O 1
ATOM 1452 N N . ILE A 1 201 ? 8.149 -1.095 -12.853 1.00 85.38 201 ILE A N 1
ATOM 1453 C CA . ILE A 1 201 ? 8.107 -2.553 -12.975 1.00 85.38 201 ILE A CA 1
ATOM 1454 C C . ILE A 1 201 ? 8.796 -2.944 -14.277 1.00 85.38 201 ILE A C 1
ATOM 1456 O O . ILE A 1 201 ? 8.473 -2.388 -15.324 1.00 85.38 201 ILE A O 1
ATOM 1460 N N . VAL A 1 202 ? 9.708 -3.906 -14.206 1.00 87.88 202 VAL A N 1
ATOM 1461 C CA . VAL A 1 202 ? 10.456 -4.444 -15.349 1.00 87.88 202 VAL A CA 1
ATOM 1462 C C . VAL A 1 202 ? 10.447 -5.969 -15.292 1.00 87.88 202 VAL A C 1
ATOM 1464 O O . VAL A 1 202 ? 10.454 -6.539 -14.197 1.00 87.88 202 VAL A O 1
ATOM 1467 N N . ASP A 1 203 ? 10.407 -6.640 -16.442 1.00 84.94 203 ASP A N 1
ATOM 1468 C CA . ASP A 1 203 ? 10.569 -8.095 -16.480 1.00 84.94 203 ASP A CA 1
ATOM 1469 C C . ASP A 1 203 ? 12.009 -8.464 -16.092 1.00 84.94 203 ASP A C 1
ATOM 1471 O O . ASP A 1 203 ? 12.977 -7.892 -16.592 1.00 84.94 203 ASP A O 1
ATOM 1475 N N . ALA A 1 204 ? 12.169 -9.416 -15.175 1.00 88.69 204 ALA A N 1
ATOM 1476 C CA . ALA A 1 204 ? 13.481 -9.893 -14.766 1.00 88.69 204 ALA A CA 1
ATOM 1477 C C . ALA A 1 204 ? 14.288 -10.433 -15.960 1.00 88.69 204 ALA A C 1
ATO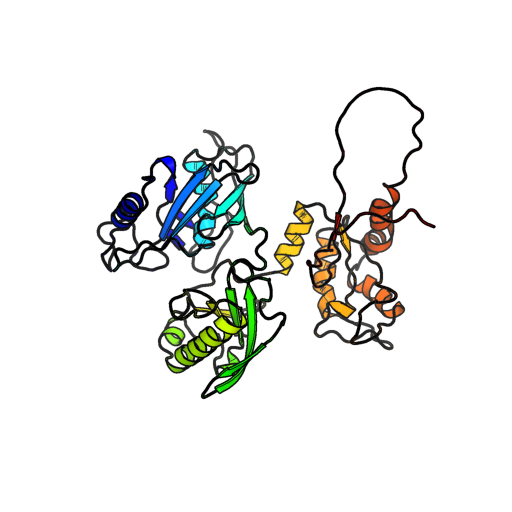M 1479 O O . ALA A 1 204 ? 15.510 -10.250 -15.989 1.00 88.69 204 ALA A O 1
ATOM 1480 N N . SER A 1 205 ? 13.629 -11.050 -16.953 1.00 90.25 205 SER A N 1
ATOM 1481 C CA . SER A 1 205 ? 14.321 -11.611 -18.117 1.00 90.25 205 SER A CA 1
ATOM 1482 C C . SER A 1 205 ? 14.975 -10.549 -18.993 1.00 90.25 205 SER A C 1
ATOM 1484 O O . SER A 1 205 ? 16.033 -10.818 -19.557 1.00 90.25 205 SER A O 1
ATOM 1486 N N . ASP A 1 206 ? 14.411 -9.339 -19.050 1.00 89.75 206 ASP A N 1
ATOM 1487 C CA . ASP A 1 206 ? 14.960 -8.225 -19.837 1.00 89.75 206 ASP A CA 1
ATOM 1488 C C . ASP A 1 206 ? 16.291 -7.717 -19.262 1.00 89.75 206 ASP A C 1
ATOM 1490 O O . ASP A 1 206 ? 17.093 -7.102 -19.960 1.00 89.75 206 ASP A O 1
ATOM 1494 N N . LEU A 1 207 ? 16.562 -8.029 -17.991 1.00 91.62 207 LEU A N 1
ATOM 1495 C CA . LEU A 1 207 ? 17.827 -7.761 -17.307 1.00 91.62 207 LEU A CA 1
ATOM 1496 C C . LEU A 1 207 ? 18.656 -9.037 -17.093 1.00 91.62 207 LEU A C 1
ATOM 1498 O O . LEU A 1 207 ? 19.564 -9.062 -16.262 1.00 91.62 207 LEU A O 1
ATOM 1502 N N . ASN A 1 208 ? 18.362 -10.105 -17.842 1.00 92.69 208 ASN A N 1
ATOM 1503 C CA . ASN A 1 208 ? 19.040 -11.400 -17.762 1.00 92.69 208 ASN A CA 1
ATOM 1504 C C . ASN A 1 208 ? 19.010 -12.023 -16.356 1.00 92.69 208 ASN A C 1
ATOM 1506 O O . ASN A 1 208 ? 20.003 -12.612 -15.917 1.00 92.69 208 ASN A O 1
ATOM 1510 N N . ARG A 1 209 ? 17.896 -11.882 -15.628 1.00 94.19 209 ARG A N 1
ATOM 1511 C CA . ARG A 1 209 ? 17.668 -12.501 -14.314 1.00 94.19 209 ARG A CA 1
ATOM 1512 C C . ARG A 1 209 ? 16.399 -13.346 -14.323 1.00 94.19 209 ARG A C 1
ATOM 1514 O O . ARG A 1 209 ? 15.492 -13.155 -15.123 1.00 94.19 209 ARG A O 1
ATOM 1521 N N . THR A 1 210 ? 16.335 -14.308 -13.413 1.00 92.12 210 THR A N 1
ATOM 1522 C CA . THR A 1 210 ? 15.165 -15.184 -13.250 1.00 92.12 210 THR A CA 1
ATOM 1523 C C . THR A 1 210 ? 14.091 -14.557 -12.361 1.00 92.12 210 THR A C 1
ATOM 1525 O O . THR A 1 210 ? 12.934 -14.959 -12.416 1.00 92.12 210 THR A O 1
ATOM 1528 N N . GLY A 1 211 ? 14.474 -13.609 -11.498 1.00 87.31 211 GLY A N 1
ATOM 1529 C CA . GLY A 1 211 ? 13.629 -13.048 -10.442 1.00 87.31 211 GLY A CA 1
ATOM 1530 C C . GLY A 1 211 ? 13.560 -13.929 -9.186 1.00 87.31 211 GLY A C 1
ATOM 1531 O O . GLY A 1 211 ? 12.984 -13.527 -8.168 1.00 87.31 211 GLY A O 1
ATOM 1532 N N . HIS A 1 212 ? 14.143 -15.129 -9.220 1.00 88.31 212 HIS A N 1
ATOM 1533 C CA . HIS A 1 212 ? 14.134 -16.097 -8.121 1.00 88.31 212 HIS A CA 1
ATOM 1534 C C . HIS A 1 212 ? 15.420 -16.106 -7.298 1.00 88.31 212 HIS A C 1
ATOM 1536 O O . HIS A 1 212 ? 15.513 -16.845 -6.316 1.00 88.31 212 HIS A O 1
ATOM 1542 N N . GLU A 1 213 ? 16.385 -15.265 -7.654 1.00 91.94 213 GLU A N 1
ATOM 1543 C CA . GLU A 1 213 ? 17.622 -15.088 -6.915 1.00 91.94 213 GLU A CA 1
ATOM 1544 C C . GLU A 1 213 ? 17.343 -14.700 -5.453 1.00 91.94 213 GLU A C 1
ATOM 1546 O O . GLU A 1 213 ? 16.296 -14.133 -5.089 1.00 91.94 213 GLU A O 1
ATOM 1551 N N . SER A 1 214 ? 18.302 -15.035 -4.590 1.00 88.88 214 SER A N 1
ATOM 1552 C CA . SER A 1 214 ? 18.261 -14.624 -3.193 1.00 88.88 214 SER A CA 1
ATOM 1553 C C . SER A 1 214 ? 18.519 -13.122 -3.070 1.00 88.88 214 SER A C 1
ATOM 1555 O O . SER A 1 214 ? 19.227 -12.526 -3.880 1.00 88.88 214 SER A O 1
ATOM 1557 N N . VAL A 1 215 ? 17.993 -12.514 -2.006 1.00 83.81 215 VAL A N 1
ATOM 1558 C CA . VAL A 1 215 ? 18.238 -11.099 -1.675 1.00 83.81 215 VAL A CA 1
ATOM 1559 C C . VAL A 1 215 ? 19.740 -10.805 -1.598 1.00 83.81 215 VAL A C 1
ATOM 1561 O O . VAL A 1 215 ? 20.205 -9.803 -2.131 1.00 83.81 215 VAL A O 1
ATOM 1564 N N . ALA A 1 216 ? 20.512 -11.713 -0.991 1.00 87.88 216 ALA A N 1
ATOM 1565 C CA . ALA A 1 216 ? 21.962 -11.590 -0.894 1.00 87.88 216 ALA A CA 1
ATOM 1566 C C . ALA A 1 216 ? 22.638 -11.571 -2.274 1.00 87.88 216 ALA A C 1
ATOM 1568 O O . ALA A 1 216 ? 23.500 -10.729 -2.502 1.00 87.88 216 ALA A O 1
ATOM 1569 N N . ALA A 1 217 ? 22.224 -12.451 -3.195 1.00 93.81 217 ALA A N 1
ATOM 1570 C CA . ALA A 1 217 ? 22.759 -12.484 -4.555 1.00 93.81 217 ALA A CA 1
ATOM 1571 C C . ALA A 1 217 ? 22.436 -11.193 -5.325 1.00 93.81 217 ALA A C 1
ATOM 1573 O O . ALA A 1 217 ? 23.334 -10.590 -5.903 1.00 93.81 217 ALA A O 1
ATOM 1574 N N . LEU A 1 218 ? 21.185 -10.725 -5.264 1.00 92.19 218 LEU A N 1
ATOM 1575 C CA . LEU A 1 218 ? 20.753 -9.494 -5.939 1.00 92.19 218 LEU A CA 1
ATOM 1576 C C . LEU A 1 218 ? 21.470 -8.247 -5.405 1.00 92.19 218 LEU A C 1
ATOM 1578 O O . LEU A 1 218 ? 21.802 -7.350 -6.172 1.00 92.19 218 LEU A O 1
ATOM 1582 N N . ASN A 1 219 ? 21.747 -8.189 -4.100 1.00 88.06 219 ASN A N 1
ATOM 1583 C CA . ASN A 1 219 ? 22.417 -7.039 -3.488 1.00 88.06 219 ASN A CA 1
ATOM 1584 C C . ASN A 1 219 ? 23.903 -6.919 -3.861 1.00 88.06 219 ASN A C 1
ATOM 1586 O O . ASN A 1 219 ? 24.446 -5.813 -3.823 1.00 88.06 219 ASN A O 1
ATOM 1590 N N . VAL A 1 220 ? 24.566 -8.026 -4.215 1.00 95.06 220 VAL A N 1
ATOM 1591 C CA . VAL A 1 220 ? 25.976 -8.012 -4.650 1.00 95.06 220 VAL A CA 1
ATOM 1592 C C . VAL A 1 220 ? 26.136 -7.951 -6.170 1.00 95.06 220 VAL A C 1
ATOM 1594 O O . VAL A 1 220 ? 27.239 -7.707 -6.656 1.00 95.06 220 VAL A O 1
ATOM 1597 N N . ASP A 1 221 ? 25.052 -8.131 -6.923 1.00 95.38 221 ASP A N 1
ATOM 1598 C CA . ASP A 1 221 ? 25.040 -8.069 -8.380 1.00 95.38 221 ASP A CA 1
ATOM 1599 C C . ASP A 1 221 ? 25.246 -6.625 -8.858 1.00 95.38 221 ASP A C 1
ATOM 1601 O O . ASP A 1 221 ? 24.346 -5.785 -8.823 1.00 95.38 221 ASP A O 1
ATOM 1605 N N . LYS A 1 222 ? 26.484 -6.288 -9.227 1.00 94.38 222 LYS A N 1
ATOM 1606 C CA . LYS A 1 222 ? 26.825 -4.925 -9.643 1.00 94.38 222 LYS A CA 1
ATOM 1607 C C . LYS A 1 222 ? 26.168 -4.557 -10.974 1.00 94.38 222 LYS A C 1
ATOM 1609 O O . LYS A 1 222 ? 25.620 -3.468 -11.074 1.00 94.38 222 LYS A O 1
ATOM 1614 N N . GLU A 1 223 ? 26.198 -5.463 -11.945 1.00 94.31 223 GLU A N 1
ATOM 1615 C CA . GLU A 1 223 ? 25.648 -5.239 -13.284 1.00 94.31 223 GLU A CA 1
ATOM 1616 C C . GLU A 1 223 ? 24.150 -4.923 -13.214 1.00 94.31 223 GLU A C 1
ATOM 1618 O O . GLU A 1 223 ? 23.703 -3.902 -13.733 1.00 94.31 223 GLU A O 1
ATOM 1623 N N . LEU A 1 224 ? 23.382 -5.748 -12.494 1.00 94.19 224 LEU A N 1
ATOM 1624 C CA . LEU A 1 224 ? 21.952 -5.517 -12.307 1.00 94.19 224 LEU A CA 1
ATOM 1625 C C . LEU A 1 224 ? 21.684 -4.155 -11.660 1.00 94.19 224 LEU A C 1
ATOM 1627 O O . LEU A 1 224 ? 20.820 -3.416 -12.121 1.00 94.19 224 LEU A O 1
ATOM 1631 N N . ARG A 1 225 ? 22.414 -3.816 -10.591 1.00 93.06 225 ARG A N 1
ATOM 1632 C CA . ARG A 1 225 ? 22.216 -2.550 -9.871 1.00 93.06 225 ARG A CA 1
ATOM 1633 C C . ARG A 1 225 ? 22.522 -1.338 -10.743 1.00 93.06 225 ARG A C 1
ATOM 1635 O O . ARG A 1 225 ? 21.767 -0.373 -10.684 1.00 93.06 225 ARG A O 1
ATOM 1642 N N . ASP A 1 226 ? 23.578 -1.398 -11.551 1.00 93.25 226 ASP A N 1
ATOM 1643 C CA . ASP A 1 226 ? 23.926 -0.321 -12.477 1.00 93.25 226 ASP A CA 1
ATOM 1644 C C . ASP A 1 226 ? 22.807 -0.125 -13.524 1.00 93.25 226 ASP A C 1
ATOM 1646 O O . ASP A 1 226 ? 22.343 0.997 -13.727 1.00 93.25 226 ASP A O 1
ATOM 1650 N N . HIS A 1 227 ? 22.300 -1.210 -14.127 1.00 94.00 227 HIS A N 1
ATOM 1651 C CA . HIS A 1 227 ? 21.199 -1.140 -15.099 1.00 94.00 227 HIS A CA 1
ATOM 1652 C C . HIS A 1 227 ? 19.880 -0.664 -14.473 1.00 94.00 227 HIS A C 1
ATOM 1654 O O . HIS A 1 227 ? 19.169 0.154 -15.058 1.00 94.00 227 HIS A O 1
ATOM 1660 N N . MET A 1 228 ? 19.545 -1.148 -13.274 1.00 92.88 228 MET A N 1
ATOM 1661 C CA . MET A 1 228 ? 18.346 -0.719 -12.552 1.00 92.88 228 MET A CA 1
ATOM 1662 C C . MET A 1 228 ? 18.410 0.760 -12.177 1.00 92.88 228 MET A C 1
ATOM 1664 O O . MET A 1 228 ? 17.384 1.433 -12.243 1.00 92.88 228 MET A O 1
ATOM 1668 N N . GLU A 1 229 ? 19.586 1.275 -11.812 1.00 93.88 229 GLU A N 1
ATOM 1669 C CA . GLU A 1 229 ? 19.757 2.695 -11.517 1.00 93.88 229 GLU A CA 1
ATOM 1670 C C . GLU A 1 229 ? 19.626 3.555 -12.773 1.00 93.88 229 GLU A C 1
ATOM 1672 O O . GLU A 1 229 ? 18.899 4.547 -12.751 1.00 93.88 229 GLU A O 1
ATOM 1677 N N . ALA A 1 230 ? 20.241 3.148 -13.886 1.00 93.94 230 ALA A N 1
ATOM 1678 C CA . ALA A 1 230 ? 20.072 3.832 -15.165 1.00 93.94 230 ALA A CA 1
ATOM 1679 C C . ALA A 1 230 ? 18.586 3.910 -15.565 1.00 93.94 230 ALA A C 1
ATOM 1681 O O . ALA A 1 230 ? 18.074 4.997 -15.839 1.00 93.94 230 ALA A O 1
ATOM 1682 N N . LEU A 1 231 ? 17.863 2.783 -15.488 1.00 94.31 231 LEU A N 1
ATOM 1683 C CA . LEU A 1 231 ? 16.413 2.742 -15.705 1.00 94.31 231 LEU A CA 1
ATOM 1684 C C . LEU A 1 231 ? 15.663 3.678 -14.758 1.00 94.31 231 LEU A C 1
ATOM 1686 O O . LEU A 1 231 ? 14.775 4.407 -15.196 1.00 94.31 231 LEU A O 1
ATOM 1690 N N . ARG A 1 232 ? 16.000 3.659 -13.464 1.00 94.94 232 ARG A N 1
ATOM 1691 C CA . ARG A 1 232 ? 15.328 4.462 -12.438 1.00 94.94 232 ARG A CA 1
ATOM 1692 C C . ARG A 1 232 ? 15.439 5.952 -12.727 1.00 94.94 232 ARG A C 1
ATOM 1694 O O . ARG A 1 232 ? 14.434 6.652 -12.626 1.00 94.94 232 ARG A O 1
ATOM 1701 N N . LEU A 1 233 ? 16.632 6.423 -13.088 1.00 95.00 233 LEU A N 1
ATOM 1702 C CA . LEU A 1 233 ? 16.885 7.828 -13.406 1.00 95.00 233 LEU A CA 1
ATOM 1703 C C . LEU A 1 233 ? 16.087 8.261 -14.641 1.00 95.00 233 LEU A C 1
ATOM 1705 O O . LEU A 1 233 ? 15.368 9.257 -14.587 1.00 95.00 233 LEU A O 1
ATOM 1709 N N . THR A 1 234 ? 16.125 7.474 -15.720 1.00 95.19 234 THR A N 1
ATOM 1710 C CA . THR A 1 234 ? 15.356 7.778 -16.937 1.00 95.19 234 THR A CA 1
ATOM 1711 C C . THR A 1 234 ? 13.849 7.740 -16.690 1.00 95.19 234 THR A C 1
ATOM 1713 O O . THR A 1 234 ? 13.125 8.635 -17.123 1.00 95.19 234 THR A O 1
ATOM 1716 N N . CYS A 1 235 ? 13.356 6.742 -15.954 1.00 94.69 235 CYS A N 1
ATOM 1717 C CA . CYS A 1 235 ? 11.939 6.646 -15.615 1.00 94.69 235 CYS A CA 1
ATOM 1718 C C . CYS A 1 235 ? 11.493 7.770 -14.674 1.00 94.69 235 CYS A C 1
ATOM 1720 O O . CYS A 1 235 ? 10.360 8.222 -14.784 1.00 94.69 235 CYS A O 1
ATOM 1722 N N . GLY A 1 236 ? 12.363 8.257 -13.784 1.00 93.69 236 GLY A N 1
ATOM 1723 C CA . GLY A 1 236 ? 12.086 9.421 -12.941 1.00 93.69 236 GLY A CA 1
ATOM 1724 C C . GLY A 1 236 ? 11.699 10.651 -13.766 1.00 93.69 236 GLY A C 1
ATOM 1725 O O . GLY A 1 236 ? 10.668 11.272 -13.500 1.00 93.69 236 GLY A O 1
ATOM 1726 N N . GLU A 1 237 ? 12.459 10.936 -14.823 1.00 95.06 237 GLU A N 1
ATOM 1727 C CA . GLU A 1 237 ? 12.142 12.010 -15.771 1.00 95.06 237 GLU A CA 1
ATOM 1728 C C . GLU A 1 237 ? 10.834 11.737 -16.530 1.00 95.06 237 GLU A C 1
ATOM 1730 O O . GLU A 1 237 ? 9.953 12.598 -16.571 1.00 95.06 237 GLU A O 1
ATOM 1735 N N . LEU A 1 238 ? 10.647 10.520 -17.061 1.00 94.00 238 LEU A N 1
ATOM 1736 C CA . LEU A 1 238 ? 9.420 10.133 -17.779 1.00 94.00 238 LEU A CA 1
ATOM 1737 C C . LEU A 1 238 ? 8.160 10.253 -16.909 1.00 94.00 238 LEU A C 1
ATOM 1739 O O . LEU A 1 238 ? 7.097 10.634 -17.394 1.00 94.00 238 LEU A O 1
ATOM 1743 N N . MET A 1 239 ? 8.280 9.947 -15.618 1.00 91.56 239 MET A N 1
ATOM 1744 C CA . MET A 1 239 ? 7.194 10.032 -14.643 1.00 91.56 239 MET A CA 1
ATOM 1745 C C . MET A 1 239 ? 6.912 11.466 -14.167 1.00 91.56 239 MET A C 1
ATOM 1747 O O . MET A 1 239 ? 6.015 11.664 -13.343 1.00 91.56 239 MET A O 1
ATOM 1751 N N . GLY A 1 240 ? 7.675 12.458 -14.638 1.00 92.50 240 GLY A N 1
ATOM 1752 C CA . GLY A 1 240 ? 7.566 13.850 -14.203 1.00 92.50 240 GLY A CA 1
ATOM 1753 C C . GLY A 1 240 ? 8.076 14.096 -12.778 1.00 92.50 240 GLY A C 1
ATOM 1754 O O . GLY A 1 240 ? 7.692 15.082 -12.154 1.00 92.50 240 GLY A O 1
ATOM 1755 N N . LEU A 1 241 ? 8.919 13.206 -12.242 1.00 87.06 241 LEU A N 1
ATOM 1756 C CA . LEU A 1 241 ? 9.505 13.325 -10.900 1.00 87.06 241 LEU A CA 1
ATOM 1757 C C . LEU A 1 241 ? 10.790 14.174 -10.884 1.00 87.06 241 LEU A C 1
ATOM 1759 O O . LEU A 1 241 ? 11.247 14.556 -9.798 1.00 87.06 241 LEU A O 1
ATOM 1763 N N . GLY A 1 242 ? 11.354 14.462 -12.062 1.00 91.50 242 GLY A N 1
ATOM 1764 C CA . GLY A 1 242 ? 12.645 15.130 -12.251 1.00 91.50 242 GLY A CA 1
ATOM 1765 C C . GLY A 1 242 ? 13.819 14.264 -11.794 1.00 91.50 242 GLY 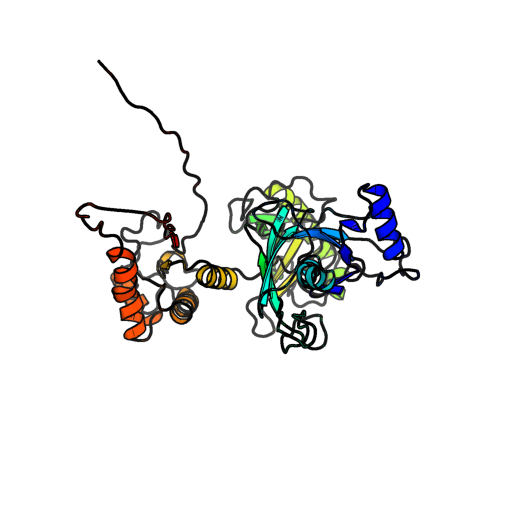A C 1
ATOM 1766 O O . GLY A 1 242 ? 13.709 13.038 -11.742 1.00 91.50 242 GLY A O 1
ATOM 1767 N N . ASP A 1 243 ? 14.911 14.909 -11.374 1.00 91.31 243 ASP A N 1
ATOM 1768 C CA . ASP A 1 243 ? 16.084 14.208 -10.851 1.00 91.31 243 ASP A CA 1
ATOM 1769 C C . ASP A 1 243 ? 15.742 13.442 -9.561 1.00 91.31 243 ASP A C 1
ATOM 1771 O O . ASP A 1 243 ? 15.397 14.010 -8.515 1.00 91.31 243 ASP A O 1
ATOM 1775 N N . VAL A 1 244 ? 15.825 12.117 -9.657 1.00 89.62 244 VAL A N 1
ATOM 1776 C CA . VAL A 1 244 ? 15.541 11.172 -8.576 1.00 89.62 244 VAL A CA 1
ATOM 1777 C C . VAL A 1 244 ? 16.813 10.605 -7.943 1.00 89.62 244 VAL A C 1
ATOM 1779 O O . VAL A 1 244 ? 16.703 9.750 -7.066 1.00 89.62 244 VAL A O 1
ATOM 1782 N N . THR A 1 245 ? 18.012 11.077 -8.305 1.00 88.81 245 THR A N 1
ATOM 1783 C CA . THR A 1 245 ? 19.304 10.544 -7.820 1.00 88.81 245 THR A CA 1
ATOM 1784 C C . THR A 1 245 ? 19.350 10.438 -6.295 1.00 88.81 245 THR A C 1
ATOM 1786 O O . THR A 1 245 ? 19.631 9.373 -5.757 1.00 88.81 245 THR A O 1
ATOM 1789 N N . ALA A 1 246 ? 18.980 11.510 -5.590 1.00 82.12 246 ALA A N 1
ATOM 1790 C CA . ALA A 1 246 ? 18.953 11.544 -4.125 1.00 82.12 246 ALA A CA 1
ATOM 1791 C C . ALA A 1 246 ? 17.615 11.081 -3.510 1.00 82.12 246 ALA A C 1
ATOM 1793 O O . ALA A 1 246 ? 17.457 11.095 -2.289 1.00 82.12 246 ALA A O 1
ATOM 1794 N N . LYS A 1 247 ? 16.625 10.713 -4.332 1.00 78.00 247 LYS A N 1
ATOM 1795 C CA . LYS A 1 247 ? 15.276 10.356 -3.876 1.00 78.00 247 LYS A CA 1
ATOM 1796 C C . LYS A 1 247 ? 15.164 8.853 -3.641 1.00 78.00 247 LYS A C 1
ATOM 1798 O O . LYS A 1 247 ? 15.707 8.037 -4.378 1.00 78.00 247 LYS A O 1
ATOM 1803 N N . ASN A 1 248 ? 14.365 8.476 -2.647 1.00 70.00 248 ASN A N 1
ATOM 1804 C CA . ASN A 1 248 ? 14.058 7.076 -2.333 1.00 70.00 248 ASN A CA 1
ATOM 1805 C C . ASN A 1 248 ? 12.922 6.479 -3.203 1.00 70.00 248 ASN A C 1
ATOM 1807 O O . ASN A 1 248 ? 12.447 5.371 -2.933 1.00 70.00 248 ASN A O 1
ATOM 1811 N N . TYR A 1 249 ? 12.493 7.209 -4.237 1.00 76.19 249 TYR A N 1
ATOM 1812 C CA . TYR A 1 249 ? 11.514 6.820 -5.251 1.00 76.19 249 TYR A CA 1
ATOM 1813 C C . TYR A 1 249 ? 11.965 7.319 -6.645 1.00 76.19 249 TYR A C 1
ATOM 1815 O O . TYR A 1 249 ? 12.772 8.245 -6.709 1.00 76.19 249 TYR A O 1
ATOM 1823 N N . PRO A 1 250 ? 11.452 6.751 -7.755 1.00 82.31 250 PRO A N 1
ATOM 1824 C CA . PRO A 1 250 ? 10.579 5.581 -7.803 1.00 82.31 250 PRO A CA 1
ATOM 1825 C C . PRO A 1 250 ? 11.308 4.323 -7.328 1.00 82.31 250 PRO A C 1
ATOM 1827 O O . PRO A 1 250 ? 12.527 4.205 -7.444 1.00 82.31 250 PRO A O 1
ATOM 1830 N N . LYS A 1 251 ? 10.561 3.391 -6.731 1.00 82.06 251 LYS A N 1
ATOM 1831 C CA . LYS A 1 251 ? 11.115 2.073 -6.403 1.00 82.06 251 LYS A CA 1
ATOM 1832 C C . LYS A 1 251 ? 11.204 1.241 -7.672 1.00 82.06 251 LYS A C 1
ATOM 1834 O O . LYS A 1 251 ? 10.330 1.326 -8.531 1.00 82.06 251 LYS A O 1
ATOM 1839 N N . MET A 1 252 ? 12.211 0.386 -7.747 1.00 88.88 252 MET A N 1
ATOM 1840 C CA . MET A 1 252 ? 12.371 -0.540 -8.863 1.00 88.88 252 MET A CA 1
ATOM 1841 C C . MET A 1 252 ? 11.863 -1.920 -8.460 1.00 88.88 252 MET A C 1
ATOM 1843 O O . MET A 1 252 ? 12.134 -2.377 -7.348 1.00 88.88 252 MET A O 1
ATOM 1847 N N . THR A 1 253 ? 11.109 -2.585 -9.332 1.00 85.50 253 THR A N 1
ATOM 1848 C CA . THR A 1 253 ? 10.602 -3.940 -9.093 1.00 85.50 253 THR A CA 1
ATOM 1849 C C . THR A 1 253 ? 10.829 -4.829 -10.300 1.00 85.50 253 THR A C 1
ATOM 1851 O O . THR A 1 253 ? 10.290 -4.574 -11.371 1.00 85.50 253 THR A O 1
ATOM 1854 N N . LEU A 1 254 ? 11.576 -5.912 -10.091 1.00 83.94 254 LEU A N 1
ATOM 1855 C CA . LEU A 1 254 ? 11.644 -7.012 -11.044 1.00 83.94 254 LEU A CA 1
ATOM 1856 C C . LEU A 1 254 ? 10.379 -7.856 -10.904 1.00 83.94 254 LEU A C 1
ATOM 1858 O O . LEU A 1 254 ? 10.023 -8.246 -9.788 1.00 83.94 254 LEU A O 1
ATOM 1862 N N . ALA A 1 255 ? 9.733 -8.152 -12.020 1.00 81.38 255 ALA A N 1
ATOM 1863 C CA . ALA A 1 255 ? 8.612 -9.068 -12.135 1.00 81.38 255 ALA A CA 1
ATOM 1864 C C . ALA A 1 255 ? 9.056 -10.357 -12.834 1.00 81.38 255 ALA A C 1
ATOM 1866 O O . ALA A 1 255 ? 9.950 -10.349 -13.669 1.00 81.38 255 ALA A O 1
ATOM 1867 N N . SER A 1 256 ? 8.457 -11.483 -12.463 1.00 74.62 256 SER A N 1
ATOM 1868 C CA . SER A 1 256 ? 8.739 -12.794 -13.063 1.00 74.62 256 SER A CA 1
ATOM 1869 C C . SER A 1 256 ? 7.571 -13.752 -12.812 1.00 74.62 256 SER A C 1
ATOM 1871 O O . SER A 1 256 ? 6.749 -13.499 -11.917 1.00 74.62 256 SER A O 1
ATOM 1873 N N . PRO A 1 257 ? 7.474 -14.868 -13.555 1.00 71.00 257 PRO A N 1
ATOM 1874 C CA . PRO A 1 257 ? 6.488 -15.902 -13.280 1.00 71.00 257 PRO A CA 1
ATOM 1875 C C . PRO A 1 257 ? 6.546 -16.418 -11.827 1.00 71.00 257 PRO A C 1
ATOM 1877 O O . PRO A 1 257 ? 7.601 -16.428 -11.192 1.00 71.00 257 PRO A O 1
ATOM 1880 N N . PRO A 1 258 ? 5.417 -16.858 -11.256 1.00 72.19 258 PRO A N 1
ATOM 1881 C CA . PRO A 1 258 ? 5.368 -17.366 -9.890 1.00 72.19 258 PRO A CA 1
ATOM 1882 C C . PRO A 1 258 ? 6.047 -18.741 -9.772 1.00 72.19 258 PRO A C 1
ATOM 1884 O O . PRO A 1 258 ? 5.764 -19.652 -10.541 1.00 72.19 258 PRO A O 1
ATOM 1887 N N . ALA A 1 259 ? 6.869 -18.944 -8.736 1.00 68.06 259 ALA A N 1
ATOM 1888 C CA . ALA A 1 259 ? 7.525 -20.239 -8.490 1.00 68.06 259 ALA A CA 1
ATOM 1889 C C . ALA A 1 259 ? 6.704 -21.218 -7.625 1.00 68.06 259 ALA A C 1
ATOM 1891 O O . ALA A 1 259 ? 7.021 -22.402 -7.557 1.00 68.06 259 ALA A O 1
ATOM 1892 N N . ARG A 1 260 ? 5.692 -20.732 -6.889 1.00 69.81 260 ARG A N 1
ATOM 1893 C CA . ARG A 1 260 ? 4.983 -21.503 -5.843 1.00 69.81 260 ARG A CA 1
ATOM 1894 C C . ARG A 1 260 ? 3.459 -21.360 -5.916 1.00 69.81 260 ARG A C 1
ATOM 1896 O O . ARG A 1 260 ? 2.816 -21.121 -4.902 1.00 69.81 260 ARG A O 1
ATOM 1903 N N . GLY A 1 261 ? 2.892 -21.439 -7.121 1.00 52.81 261 GLY A N 1
ATOM 1904 C CA . GLY A 1 261 ? 1.435 -21.402 -7.333 1.00 52.81 261 GLY A CA 1
ATOM 1905 C C . GLY A 1 261 ? 0.753 -20.056 -7.040 1.00 52.81 261 GLY A C 1
ATOM 1906 O O . GLY A 1 261 ? -0.471 -19.994 -7.012 1.00 52.81 261 GLY A O 1
ATOM 1907 N N . GLY A 1 262 ? 1.527 -18.987 -6.813 1.00 53.09 262 GLY A N 1
ATOM 1908 C CA . GLY A 1 262 ? 1.022 -17.611 -6.768 1.00 53.09 262 GLY A CA 1
ATOM 1909 C C . GLY A 1 262 ? 0.699 -17.067 -8.165 1.00 53.09 262 GLY A C 1
ATOM 1910 O O . GLY A 1 262 ? 0.748 -17.803 -9.143 1.00 53.09 262 GLY A O 1
ATOM 1911 N N . THR A 1 263 ? 0.399 -15.771 -8.275 1.00 49.19 263 THR A N 1
ATOM 1912 C CA . THR A 1 263 ? 0.084 -15.123 -9.567 1.00 49.19 263 THR A CA 1
ATOM 1913 C C . THR A 1 263 ? 1.320 -14.548 -10.262 1.00 49.19 263 THR A C 1
ATOM 1915 O O . THR A 1 263 ? 1.455 -14.662 -11.473 1.00 49.19 263 THR A O 1
ATOM 1918 N N . ILE A 1 264 ? 2.227 -13.937 -9.498 1.00 56.28 264 ILE A N 1
ATOM 1919 C CA . ILE A 1 264 ? 3.458 -13.301 -9.983 1.00 56.28 264 ILE A CA 1
ATOM 1920 C C . ILE A 1 264 ? 4.513 -13.347 -8.872 1.00 56.28 264 ILE A C 1
ATOM 1922 O O . ILE A 1 264 ? 4.162 -13.355 -7.690 1.00 56.28 264 ILE A O 1
ATOM 1926 N N . ASN A 1 265 ? 5.794 -13.399 -9.227 1.00 70.06 265 ASN A N 1
ATOM 1927 C CA . ASN A 1 265 ? 6.906 -13.227 -8.296 1.00 70.06 265 ASN A CA 1
ATOM 1928 C C . ASN A 1 265 ? 7.555 -11.858 -8.518 1.00 70.06 265 ASN A C 1
ATOM 1930 O O . ASN A 1 265 ? 7.772 -11.445 -9.656 1.00 70.06 265 ASN A O 1
ATOM 1934 N N . THR A 1 266 ? 7.898 -11.178 -7.424 1.00 78.50 266 THR A N 1
ATOM 1935 C CA . THR A 1 266 ? 8.519 -9.853 -7.477 1.00 78.50 266 THR A CA 1
ATOM 1936 C C . THR A 1 266 ? 9.778 -9.762 -6.619 1.00 78.50 266 THR A C 1
ATOM 1938 O O . THR A 1 266 ? 9.892 -10.409 -5.571 1.00 78.50 266 THR A O 1
ATOM 1941 N N . ARG A 1 267 ? 10.713 -8.904 -7.032 1.00 79.94 267 ARG A N 1
ATOM 1942 C CA . ARG A 1 267 ? 11.843 -8.429 -6.219 1.00 79.94 267 ARG A CA 1
ATOM 1943 C C . ARG A 1 267 ? 11.873 -6.909 -6.269 1.00 79.94 267 ARG A C 1
ATOM 1945 O O . ARG A 1 267 ? 12.153 -6.337 -7.317 1.00 79.94 267 ARG A O 1
ATOM 1952 N N . SER A 1 268 ? 11.545 -6.268 -5.152 1.00 80.06 268 SER A N 1
ATOM 1953 C CA . SER A 1 268 ? 11.479 -4.807 -5.056 1.00 80.06 268 SER A CA 1
ATOM 1954 C C . SER A 1 268 ? 12.717 -4.248 -4.369 1.00 80.06 268 SER A C 1
ATOM 1956 O O . SER A 1 268 ? 13.196 -4.820 -3.391 1.00 80.06 268 SER A O 1
ATOM 1958 N N . PHE A 1 269 ? 13.199 -3.105 -4.843 1.00 82.44 269 PHE A N 1
ATOM 1959 C CA . PHE A 1 269 ? 14.408 -2.451 -4.358 1.00 82.44 269 PHE A CA 1
ATOM 1960 C C . PHE A 1 269 ? 14.084 -1.085 -3.744 1.00 82.44 269 PHE A C 1
ATOM 1962 O O . PHE A 1 269 ? 13.170 -0.391 -4.195 1.00 82.44 269 PHE A O 1
ATOM 1969 N N . ILE A 1 270 ? 14.831 -0.697 -2.704 1.00 74.50 270 ILE A N 1
ATOM 1970 C CA . ILE A 1 270 ? 14.712 0.599 -2.020 1.00 74.50 270 ILE A CA 1
ATOM 1971 C C . ILE A 1 270 ? 16.031 1.373 -2.101 1.00 74.50 270 ILE A C 1
ATOM 1973 O O . ILE A 1 270 ? 16.968 1.115 -1.346 1.00 74.50 270 ILE A O 1
ATOM 1977 N N . PRO A 1 271 ? 16.101 2.320 -3.039 1.00 68.50 271 PRO A N 1
ATOM 1978 C CA . PRO A 1 271 ? 16.007 1.969 -4.452 1.00 68.50 271 PRO A CA 1
ATOM 1979 C C . PRO A 1 271 ? 17.170 1.058 -4.906 1.00 68.50 271 PRO A C 1
ATOM 1981 O O . PRO A 1 271 ? 17.048 0.402 -5.931 1.00 68.50 271 PRO A O 1
ATOM 1984 N N . HIS A 1 272 ? 18.256 0.958 -4.127 1.00 79.38 272 HIS A N 1
ATOM 1985 C CA . HIS A 1 272 ? 19.464 0.197 -4.476 1.00 79.38 272 HIS A CA 1
ATOM 1986 C C . HIS A 1 272 ? 19.599 -1.139 -3.735 1.00 79.38 272 HIS A C 1
ATOM 1988 O O . HIS A 1 272 ? 20.408 -1.981 -4.122 1.00 79.38 272 HIS A O 1
ATOM 1994 N N . VAL A 1 273 ? 18.837 -1.336 -2.655 1.00 80.00 273 VAL A N 1
ATOM 1995 C CA . VAL A 1 273 ? 18.877 -2.559 -1.844 1.00 80.00 273 VAL A CA 1
ATOM 1996 C C . VAL A 1 273 ? 17.605 -3.360 -2.082 1.00 80.00 273 VAL A C 1
ATOM 1998 O O . VAL A 1 273 ? 16.504 -2.844 -1.885 1.00 80.00 273 VAL A O 1
ATOM 2001 N N . CYS A 1 274 ? 17.747 -4.622 -2.485 1.00 79.56 274 CYS A N 1
ATOM 2002 C CA . CYS A 1 274 ? 16.644 -5.567 -2.586 1.00 79.56 274 CYS A CA 1
ATOM 2003 C C . CYS A 1 274 ? 16.018 -5.764 -1.204 1.00 79.56 274 CYS A C 1
ATOM 2005 O O . CYS A 1 274 ? 16.694 -6.091 -0.226 1.00 79.56 274 CYS A O 1
ATOM 2007 N N . HIS A 1 275 ? 14.707 -5.573 -1.130 1.00 71.12 275 HIS A N 1
ATOM 2008 C CA . HIS A 1 275 ? 13.943 -5.715 0.095 1.00 71.12 275 HIS A CA 1
ATOM 2009 C C . HIS A 1 275 ? 13.827 -7.199 0.482 1.00 71.12 275 HIS A C 1
ATOM 2011 O O . HIS A 1 275 ? 13.616 -8.059 -0.372 1.00 71.12 275 HIS A O 1
ATOM 2017 N N . GLU A 1 276 ? 13.935 -7.509 1.778 1.00 67.50 276 GLU A N 1
ATOM 2018 C CA . GLU A 1 276 ? 13.865 -8.892 2.289 1.00 67.50 276 GLU A CA 1
ATOM 2019 C C . GLU A 1 276 ? 12.469 -9.537 2.158 1.00 67.50 276 GLU A C 1
ATOM 2021 O O . GLU A 1 276 ? 12.297 -10.737 2.357 1.00 67.50 276 GLU A O 1
ATOM 2026 N N . SER A 1 277 ? 11.464 -8.730 1.817 1.00 65.19 277 SER A N 1
ATOM 2027 C CA . SER A 1 277 ? 10.063 -9.110 1.587 1.00 65.19 277 SER A CA 1
ATOM 2028 C C . SER A 1 277 ? 9.471 -8.212 0.482 1.00 65.19 277 SER A C 1
ATOM 2030 O O . SER A 1 277 ? 10.204 -7.761 -0.394 1.00 65.19 277 SER A O 1
ATOM 2032 N N . ILE A 1 278 ? 8.200 -7.815 0.559 1.00 59.03 278 ILE A N 1
ATOM 2033 C CA . ILE A 1 278 ? 7.568 -6.823 -0.326 1.00 59.03 278 ILE A CA 1
ATOM 2034 C C . ILE A 1 278 ? 7.029 -5.620 0.467 1.00 59.03 278 ILE A C 1
ATOM 2036 O O . ILE A 1 278 ? 6.610 -5.754 1.616 1.00 59.03 278 ILE A O 1
ATOM 2040 N N . GLY A 1 279 ? 7.044 -4.424 -0.129 1.00 49.28 279 GLY A N 1
ATOM 2041 C CA . GLY A 1 279 ? 6.361 -3.259 0.439 1.00 49.28 279 GLY A CA 1
ATOM 2042 C C . GLY A 1 279 ? 4.846 -3.347 0.220 1.00 49.28 279 GLY A C 1
ATOM 2043 O O . GLY A 1 279 ? 4.406 -3.629 -0.887 1.00 49.28 279 GLY A O 1
ATOM 2044 N N . VAL A 1 280 ? 4.045 -3.060 1.252 1.00 48.28 280 VAL A N 1
ATOM 2045 C CA . VAL A 1 280 ? 2.566 -3.181 1.241 1.00 48.28 280 VAL A CA 1
ATOM 2046 C C . VAL A 1 280 ? 1.880 -2.390 0.108 1.00 48.28 280 VAL A C 1
ATOM 2048 O O . VAL A 1 280 ? 0.800 -2.766 -0.330 1.00 48.28 280 VAL A O 1
ATOM 2051 N N . LEU A 1 281 ? 2.515 -1.344 -0.427 1.00 48.25 281 LEU A N 1
ATOM 2052 C CA . LEU A 1 281 ? 1.979 -0.527 -1.527 1.00 48.25 281 LEU A CA 1
ATOM 2053 C C . LEU A 1 281 ? 2.150 -1.164 -2.930 1.00 48.25 281 LEU A C 1
ATOM 2055 O O . LEU A 1 281 ? 1.834 -0.524 -3.925 1.00 48.25 281 LEU A O 1
ATOM 2059 N N . ALA A 1 282 ? 2.634 -2.411 -3.037 1.00 41.12 282 ALA A N 1
ATOM 2060 C CA . ALA A 1 282 ? 2.990 -3.056 -4.311 1.00 41.12 282 ALA A CA 1
ATOM 2061 C C . ALA A 1 282 ? 2.033 -4.178 -4.832 1.00 41.12 282 ALA A C 1
ATOM 2063 O O . ALA A 1 282 ? 2.431 -4.928 -5.718 1.00 41.12 282 ALA A O 1
ATOM 2064 N N . GLY A 1 283 ? 0.772 -4.313 -4.368 1.00 41.91 283 GLY A N 1
ATOM 2065 C CA . GLY A 1 283 ? -0.268 -5.207 -4.971 1.00 41.91 283 GLY A CA 1
ATOM 2066 C C . GLY A 1 283 ? -1.597 -5.257 -4.173 1.00 41.91 283 GLY A C 1
ATOM 2067 O O . GLY A 1 283 ? -1.659 -4.577 -3.151 1.00 41.91 283 GLY A O 1
ATOM 2068 N N . PRO A 1 284 ? -2.661 -6.052 -4.494 1.00 49.31 284 PRO A N 1
ATOM 2069 C CA . PRO A 1 284 ? -3.253 -6.544 -5.756 1.00 49.31 284 PRO A CA 1
ATOM 2070 C C . PRO A 1 284 ? -4.620 -5.862 -6.091 1.00 49.31 284 PRO A C 1
ATOM 2072 O O . PRO A 1 284 ? -5.502 -5.721 -5.244 1.00 49.31 284 PRO A O 1
ATOM 2075 N N . GLN A 1 285 ? -4.851 -5.475 -7.349 1.00 56.00 285 GLN A N 1
ATOM 2076 C CA . GLN A 1 285 ? -5.908 -4.524 -7.749 1.00 56.00 285 GLN A CA 1
ATOM 2077 C C . GLN A 1 285 ? -7.341 -5.096 -7.731 1.00 56.00 285 GLN A C 1
ATOM 2079 O O . GLN A 1 285 ? -8.285 -4.387 -7.387 1.00 56.00 285 GLN A O 1
ATOM 2084 N N . PHE A 1 286 ? -7.532 -6.377 -8.058 1.00 59.66 286 PHE A N 1
ATOM 2085 C CA . PHE A 1 286 ? -8.879 -6.962 -8.145 1.00 59.66 286 PHE A CA 1
ATOM 2086 C C . PHE A 1 286 ? -9.523 -7.202 -6.770 1.00 59.66 286 PHE A C 1
ATOM 2088 O O . PHE A 1 286 ? -10.721 -7.002 -6.589 1.00 59.66 286 PHE A O 1
ATOM 2095 N N . ALA A 1 287 ? -8.722 -7.553 -5.763 1.00 62.31 287 ALA A N 1
ATOM 2096 C CA . ALA A 1 287 ? -9.219 -7.716 -4.400 1.00 62.31 287 ALA A CA 1
ATOM 2097 C C . ALA A 1 287 ? -9.680 -6.375 -3.792 1.00 62.31 287 ALA A C 1
ATOM 2099 O O . ALA A 1 287 ? -10.627 -6.352 -3.008 1.00 62.31 287 ALA A O 1
ATOM 2100 N N . HIS A 1 288 ? -9.054 -5.256 -4.184 1.00 65.12 288 HIS A N 1
ATOM 2101 C CA . HIS A 1 288 ? -9.509 -3.911 -3.814 1.00 65.12 288 HIS A CA 1
ATOM 2102 C C . HIS A 1 288 ? -10.866 -3.575 -4.430 1.00 65.12 288 HIS A C 1
ATOM 2104 O O . HIS A 1 288 ? -11.724 -3.030 -3.741 1.00 65.12 288 HIS A O 1
ATOM 2110 N N . PHE A 1 289 ? -11.088 -3.952 -5.692 1.00 70.50 289 PHE A N 1
ATOM 2111 C CA . PHE A 1 289 ? -12.380 -3.769 -6.349 1.00 70.50 289 PHE A CA 1
ATOM 2112 C C . PHE A 1 289 ? -13.510 -4.507 -5.614 1.00 70.50 289 PHE A C 1
ATOM 2114 O O . PHE A 1 289 ? -14.535 -3.896 -5.323 1.00 70.50 289 PHE A O 1
ATOM 2121 N N . LEU A 1 290 ? -13.316 -5.779 -5.244 1.00 74.44 290 LEU A N 1
ATOM 2122 C CA . LEU A 1 290 ? -14.343 -6.531 -4.511 1.00 74.44 290 LEU A CA 1
ATOM 2123 C C . LEU A 1 290 ? -14.656 -5.882 -3.152 1.00 74.44 290 LEU A C 1
ATOM 2125 O O . LEU A 1 290 ? -15.817 -5.645 -2.834 1.00 74.44 290 LEU A O 1
ATOM 2129 N N . ARG A 1 291 ? -13.629 -5.487 -2.389 1.00 72.06 291 ARG A N 1
ATOM 2130 C CA . ARG A 1 291 ? -13.826 -4.794 -1.101 1.00 72.06 291 ARG A CA 1
ATOM 2131 C C . ARG A 1 291 ? -14.514 -3.435 -1.245 1.00 72.06 291 ARG A C 1
ATOM 2133 O O . ARG A 1 291 ? -15.290 -3.046 -0.377 1.00 72.06 291 ARG A O 1
ATOM 2140 N N . PHE A 1 292 ? -14.252 -2.705 -2.328 1.00 70.56 292 PHE A N 1
ATOM 2141 C CA . PHE A 1 292 ? -14.946 -1.450 -2.614 1.00 70.56 292 PHE A CA 1
ATOM 2142 C C . PHE A 1 292 ? -16.451 -1.675 -2.812 1.00 70.56 292 PHE A C 1
ATOM 2144 O O . PHE A 1 292 ? -17.255 -0.933 -2.248 1.00 70.56 292 PHE A O 1
ATOM 2151 N N . VAL A 1 293 ? -16.830 -2.705 -3.572 1.00 71.31 293 VAL A N 1
ATOM 2152 C CA . VAL A 1 293 ? -18.235 -3.050 -3.838 1.00 71.31 293 VAL A CA 1
ATOM 2153 C C . VAL A 1 293 ? -18.962 -3.418 -2.548 1.00 71.31 293 VAL A C 1
ATOM 2155 O O . VAL A 1 293 ? -20.030 -2.866 -2.280 1.00 71.31 293 VAL A O 1
ATOM 2158 N N . GLU A 1 294 ? -18.346 -4.275 -1.730 1.00 78.56 294 GLU A N 1
ATOM 2159 C CA . GLU A 1 294 ? -18.872 -4.711 -0.431 1.00 78.56 294 GLU A CA 1
ATOM 2160 C C . GLU A 1 294 ? -19.197 -3.525 0.488 1.00 78.56 294 GLU A C 1
ATOM 2162 O O . GLU A 1 294 ? -20.282 -3.442 1.059 1.00 78.56 294 GLU A O 1
ATOM 2167 N N . ARG A 1 295 ? -18.270 -2.568 0.596 1.00 65.62 295 ARG A N 1
ATOM 2168 C CA . ARG A 1 295 ? -18.362 -1.453 1.552 1.00 65.62 295 ARG A CA 1
ATOM 2169 C C . ARG A 1 295 ? -19.291 -0.333 1.120 1.00 65.62 295 ARG A C 1
ATOM 2171 O O . ARG A 1 295 ? -19.855 0.352 1.965 1.00 65.62 295 ARG A O 1
ATOM 2178 N N . ASN A 1 296 ? -19.421 -0.118 -0.184 1.00 58.94 296 ASN A N 1
ATOM 2179 C CA . ASN A 1 296 ? -20.122 1.050 -0.715 1.00 58.94 296 ASN A CA 1
ATOM 2180 C C . ASN A 1 296 ? -21.511 0.708 -1.263 1.00 58.94 296 ASN A C 1
ATOM 2182 O O . ASN A 1 296 ? -22.203 1.600 -1.752 1.00 58.94 296 ASN A O 1
ATOM 2186 N N . ASN A 1 297 ? -21.925 -0.564 -1.191 1.00 69.69 297 ASN A N 1
ATOM 2187 C CA . ASN A 1 297 ? -23.201 -1.043 -1.725 1.00 69.69 297 ASN A CA 1
ATOM 2188 C C . ASN A 1 297 ? -23.404 -0.604 -3.190 1.00 69.69 297 ASN A C 1
ATOM 2190 O O . ASN A 1 297 ? -24.452 -0.085 -3.587 1.00 69.69 297 ASN A O 1
ATOM 2194 N N . VAL A 1 298 ? -22.341 -0.741 -3.983 1.00 70.62 298 VAL A N 1
ATOM 2195 C CA . VAL A 1 298 ? -22.285 -0.245 -5.358 1.00 70.62 298 VAL A CA 1
ATOM 2196 C C . VAL A 1 298 ? -22.706 -1.344 -6.318 1.00 70.62 298 VAL A C 1
ATOM 2198 O O . VAL A 1 298 ? -22.285 -2.491 -6.202 1.00 70.62 298 VAL A O 1
ATOM 2201 N N . TRP A 1 299 ? -23.511 -0.980 -7.312 1.00 75.69 299 TRP A N 1
ATOM 2202 C CA . TRP A 1 299 ? -23.892 -1.905 -8.371 1.00 75.69 299 TRP A CA 1
ATOM 2203 C C . TRP A 1 299 ? -22.722 -2.149 -9.323 1.00 75.69 299 TRP A C 1
ATOM 2205 O O . TRP A 1 299 ? -22.124 -1.195 -9.823 1.00 75.69 299 TRP A O 1
ATOM 2215 N N . VAL A 1 300 ? -22.440 -3.417 -9.609 1.00 77.81 300 VAL A N 1
ATOM 2216 C CA . VAL A 1 300 ? -21.389 -3.869 -10.518 1.00 77.81 300 VAL A CA 1
ATOM 2217 C C . VAL A 1 300 ? -21.998 -4.294 -11.844 1.00 77.81 300 VAL A C 1
ATOM 2219 O O . VAL A 1 300 ? -22.734 -5.279 -11.927 1.00 77.81 300 VAL A O 1
ATOM 2222 N N . LYS A 1 301 ? -21.641 -3.593 -12.920 1.00 80.12 301 LYS A N 1
ATOM 2223 C CA . LYS A 1 301 ? -21.936 -4.069 -14.276 1.00 80.12 301 LYS A CA 1
ATOM 2224 C C . LYS A 1 301 ? -20.874 -5.090 -14.702 1.00 80.12 301 LYS A C 1
ATOM 2226 O O . LYS A 1 301 ? -19.766 -4.707 -15.071 1.00 80.12 301 LYS A O 1
ATOM 2231 N N . VAL A 1 302 ? -21.216 -6.375 -14.656 1.00 80.81 302 VAL A N 1
ATOM 2232 C CA . VAL A 1 302 ? -20.370 -7.491 -15.102 1.00 80.81 302 VAL A CA 1
ATOM 2233 C C . VAL A 1 302 ? -20.532 -7.620 -16.614 1.00 80.81 302 VAL A C 1
ATOM 2235 O O . VAL A 1 302 ? -21.375 -8.365 -17.086 1.00 80.81 302 VAL A O 1
ATOM 2238 N N . THR A 1 303 ? -19.808 -6.816 -17.389 1.00 77.50 303 THR A N 1
ATOM 2239 C CA . THR A 1 303 ? -19.938 -6.750 -18.855 1.00 77.50 303 THR A CA 1
ATOM 2240 C C . THR A 1 303 ? -18.605 -6.376 -19.506 1.00 77.50 303 THR A C 1
ATOM 2242 O O . THR A 1 303 ? -17.591 -6.256 -18.823 1.00 77.50 303 THR A O 1
ATOM 2245 N N . CYS A 1 304 ? -18.633 -6.125 -20.811 1.00 77.31 304 CYS A N 1
ATOM 2246 C CA . CYS A 1 304 ? -17.517 -5.677 -21.627 1.00 77.31 304 CYS A CA 1
ATOM 2247 C C . CYS A 1 304 ? -16.294 -6.603 -21.618 1.00 77.31 304 CYS A C 1
ATOM 2249 O O . CYS A 1 304 ? -15.166 -6.101 -21.548 1.00 77.31 304 CYS A O 1
ATOM 2251 N N . PRO A 1 305 ? -16.461 -7.937 -21.675 1.00 79.12 305 PRO A N 1
ATOM 2252 C CA . PRO A 1 305 ? -15.311 -8.825 -21.745 1.00 79.12 305 PRO A CA 1
ATOM 2253 C C . PRO A 1 305 ? -14.433 -8.525 -22.975 1.00 79.12 305 PRO A C 1
ATOM 2255 O O . PRO A 1 305 ? -13.215 -8.597 -22.872 1.00 79.12 305 PRO A O 1
ATOM 2258 N N . GLU A 1 306 ? -15.008 -8.015 -24.068 1.00 84.00 306 GLU A N 1
ATOM 2259 C CA . GLU A 1 306 ? -14.300 -7.548 -25.265 1.00 84.00 306 GLU A CA 1
ATOM 2260 C C . GLU A 1 306 ? -13.344 -6.370 -25.040 1.00 84.00 306 GLU A C 1
ATOM 2262 O O . GLU A 1 306 ? -12.479 -6.110 -25.870 1.00 84.00 306 GLU A O 1
ATOM 2267 N N . ARG A 1 307 ? -13.489 -5.648 -23.923 1.00 75.31 307 ARG A N 1
ATOM 2268 C CA . ARG A 1 307 ? -12.611 -4.533 -23.529 1.00 75.31 307 ARG A CA 1
ATOM 2269 C C . ARG A 1 307 ? -11.628 -4.903 -22.427 1.00 75.31 307 ARG A C 1
ATOM 2271 O O . ARG A 1 307 ? -10.676 -4.161 -22.186 1.00 75.31 307 ARG A O 1
ATOM 2278 N N . LEU A 1 308 ? -11.937 -5.963 -21.687 1.00 72.38 308 LEU A N 1
ATOM 2279 C CA . LEU A 1 308 ? -11.208 -6.389 -20.495 1.00 72.38 308 LEU A CA 1
ATOM 2280 C C . LEU A 1 308 ? -10.267 -7.554 -20.790 1.00 72.38 308 LEU A C 1
ATOM 2282 O O . LEU A 1 308 ? -9.277 -7.719 -20.083 1.00 72.38 308 LEU A O 1
ATOM 2286 N N . SER A 1 309 ? -10.586 -8.339 -21.815 1.00 80.44 309 SER A N 1
ATOM 2287 C CA . SER A 1 309 ? -9.778 -9.458 -22.261 1.00 80.44 309 SER A CA 1
ATOM 2288 C C . SER A 1 309 ? -8.436 -8.974 -22.790 1.00 80.44 309 SER A C 1
ATOM 2290 O O . SER A 1 309 ? -8.351 -7.990 -23.524 1.00 80.44 309 SER A O 1
ATOM 2292 N N . VAL A 1 310 ? -7.384 -9.668 -22.377 1.00 78.12 310 VAL A N 1
ATOM 2293 C CA . VAL A 1 310 ? -6.004 -9.458 -22.818 1.00 78.12 310 VAL A CA 1
ATOM 2294 C C . VAL A 1 310 ? -5.554 -10.624 -23.693 1.00 78.12 310 VAL A C 1
ATOM 2296 O O . VAL A 1 310 ? -4.785 -10.423 -24.628 1.00 78.12 310 VAL A O 1
ATOM 2299 N N . THR A 1 311 ? -6.010 -11.842 -23.391 1.00 82.25 311 THR A N 1
ATOM 2300 C CA . THR A 1 311 ? -5.543 -13.071 -24.054 1.00 82.25 311 THR A CA 1
ATOM 2301 C C . THR A 1 311 ? -6.664 -13.945 -24.610 1.00 82.25 311 THR A C 1
ATOM 2303 O O . THR A 1 311 ? -6.387 -14.881 -25.361 1.00 82.25 311 THR A O 1
ATOM 2306 N N . GLY A 1 312 ? -7.922 -13.672 -24.260 1.00 82.00 312 GLY A N 1
ATOM 2307 C CA . GLY A 1 312 ? -9.064 -14.432 -24.752 1.00 82.00 312 GLY A CA 1
ATOM 2308 C C . GLY A 1 312 ? -9.374 -14.123 -26.223 1.00 82.00 312 GLY A C 1
ATOM 2309 O O . GLY A 1 312 ? -9.200 -12.989 -26.669 1.00 82.00 312 GLY A O 1
ATOM 2310 N N . PRO A 1 313 ? -9.851 -15.110 -27.003 1.00 85.69 313 PRO A N 1
ATOM 2311 C CA . PRO A 1 313 ? -10.181 -14.884 -28.404 1.00 85.69 313 PRO A CA 1
ATOM 2312 C C . PRO A 1 313 ? -11.354 -13.908 -28.532 1.00 85.69 313 PRO A C 1
ATOM 2314 O O . PRO A 1 313 ? -12.296 -13.953 -27.737 1.00 85.69 313 PRO A O 1
ATOM 2317 N N . ALA A 1 314 ? -11.305 -13.045 -29.547 1.00 87.69 314 ALA A N 1
ATOM 2318 C CA . ALA A 1 314 ? -12.388 -12.121 -29.845 1.00 87.69 314 ALA A CA 1
ATOM 2319 C C . ALA A 1 314 ? -13.650 -12.865 -30.316 1.00 87.69 314 ALA A C 1
ATOM 2321 O O . ALA A 1 314 ? -13.571 -13.841 -31.061 1.00 87.69 314 ALA A O 1
ATOM 2322 N N . ALA A 1 315 ? -14.816 -12.388 -29.883 1.00 85.88 315 ALA A N 1
ATOM 2323 C CA . ALA A 1 315 ? -16.124 -12.869 -30.318 1.00 85.88 315 ALA A CA 1
ATOM 2324 C C . ALA A 1 315 ? -16.448 -12.283 -31.697 1.00 85.88 315 ALA A C 1
ATOM 2326 O O . ALA A 1 315 ? -17.053 -11.220 -31.773 1.00 85.88 315 ALA A O 1
ATOM 2327 N N . LEU A 1 316 ? -15.994 -12.924 -32.770 1.00 85.38 316 LEU A N 1
ATOM 2328 C CA . LEU A 1 316 ? -16.106 -12.409 -34.141 1.00 85.38 316 LEU A CA 1
ATOM 2329 C C . LEU A 1 316 ? -16.992 -13.282 -35.030 1.00 85.38 316 LEU A C 1
ATOM 2331 O O . LEU A 1 316 ? -17.804 -12.759 -35.780 1.00 85.38 316 LEU A O 1
ATOM 2335 N N . ASP A 1 317 ? -16.801 -14.599 -34.961 1.00 81.12 317 ASP A N 1
ATOM 2336 C CA . ASP A 1 317 ? -17.503 -15.604 -35.758 1.00 81.12 317 ASP A CA 1
ATOM 2337 C C . ASP A 1 317 ? -17.359 -16.996 -35.106 1.00 81.12 317 ASP A C 1
ATOM 2339 O O . ASP A 1 317 ? -16.306 -17.637 -35.180 1.00 81.12 317 ASP A O 1
ATOM 2343 N N . GLY A 1 318 ? -18.403 -17.448 -34.405 1.00 78.69 318 GLY A N 1
ATOM 2344 C CA . GLY A 1 318 ? -18.506 -18.802 -33.846 1.00 78.69 318 GLY A CA 1
ATOM 2345 C C . GLY A 1 318 ? -17.633 -19.137 -32.622 1.00 78.69 318 GLY A C 1
ATOM 2346 O O . GLY A 1 318 ? -17.599 -20.302 -32.215 1.00 78.69 318 GLY A O 1
ATOM 2347 N N . GLN A 1 319 ? -16.927 -18.180 -32.003 1.00 85.00 319 GLN A N 1
ATOM 2348 C CA . GLN A 1 319 ? -16.096 -18.455 -30.819 1.00 85.00 319 GLN A CA 1
ATOM 2349 C C . GLN A 1 319 ? -16.955 -18.734 -29.577 1.00 85.00 319 GLN A C 1
ATOM 2351 O O . GLN A 1 319 ? -17.489 -17.824 -28.951 1.00 85.00 319 GLN A O 1
ATOM 2356 N N . GLN A 1 320 ? -17.003 -19.999 -29.156 1.00 73.38 320 GLN A N 1
ATOM 2357 C CA . GLN A 1 320 ? -17.793 -20.437 -27.995 1.00 73.38 320 GLN A CA 1
ATOM 2358 C C . GLN A 1 320 ? -17.213 -20.014 -26.631 1.00 73.38 320 GLN A C 1
ATOM 2360 O O . GLN A 1 320 ? -17.934 -19.979 -25.641 1.00 73.38 320 GLN A O 1
ATOM 2365 N N . HIS A 1 321 ? -15.920 -19.681 -26.569 1.00 80.81 321 HIS A N 1
ATOM 2366 C CA . HIS A 1 321 ? -15.214 -19.271 -25.344 1.00 80.81 321 HIS A CA 1
ATOM 2367 C C . HIS A 1 321 ? -14.479 -17.942 -25.548 1.00 80.81 321 HIS A C 1
ATOM 2369 O O . HIS A 1 321 ? -13.303 -17.798 -25.201 1.00 80.81 321 HIS A O 1
ATOM 2375 N N . ALA A 1 322 ? -15.148 -16.984 -26.190 1.00 82.44 322 ALA A N 1
ATOM 2376 C CA . ALA A 1 322 ? -14.592 -15.653 -26.360 1.00 82.44 322 ALA A CA 1
ATOM 2377 C C . ALA A 1 322 ? -14.290 -15.007 -25.000 1.00 82.44 322 ALA A C 1
ATOM 2379 O O . ALA A 1 322 ? -15.071 -15.137 -24.056 1.00 82.44 322 ALA A O 1
ATOM 2380 N N . TYR A 1 323 ? -13.152 -14.314 -24.909 1.00 87.38 323 TYR A N 1
ATOM 2381 C CA . TYR A 1 323 ? -12.754 -13.555 -23.715 1.00 87.38 323 TYR A CA 1
ATOM 2382 C C . TYR A 1 323 ? -12.672 -14.378 -22.412 1.00 87.38 323 TYR A C 1
ATOM 2384 O O . TYR A 1 323 ? -12.970 -13.887 -21.318 1.00 87.38 323 TYR A O 1
ATOM 2392 N N . ALA A 1 324 ? -12.297 -15.657 -22.521 1.00 86.94 324 ALA A N 1
ATOM 2393 C CA . ALA A 1 324 ? -12.303 -16.610 -21.408 1.00 86.94 324 ALA A CA 1
ATOM 2394 C C . ALA A 1 324 ? -11.451 -16.182 -20.195 1.00 86.94 324 ALA A C 1
ATOM 2396 O O . ALA A 1 324 ? -11.728 -16.590 -19.068 1.00 86.94 324 ALA A O 1
ATOM 2397 N N . ASP A 1 325 ? -10.439 -15.341 -20.399 1.00 77.75 325 ASP A N 1
ATOM 2398 C CA . ASP A 1 325 ? -9.579 -14.786 -19.351 1.00 77.75 325 ASP A CA 1
ATOM 2399 C C . ASP A 1 325 ? -10.307 -13.806 -18.410 1.00 77.75 325 ASP A C 1
ATOM 2401 O O . ASP A 1 325 ? -9.875 -13.614 -17.274 1.00 77.75 325 ASP A O 1
ATOM 2405 N N . VAL A 1 326 ? -11.448 -13.245 -18.824 1.00 81.75 326 VAL A N 1
ATOM 2406 C CA . VAL A 1 326 ? -12.287 -12.359 -17.993 1.00 81.75 326 VAL A CA 1
ATOM 2407 C C . VAL A 1 326 ? -13.268 -13.151 -17.115 1.00 81.75 326 VAL A C 1
ATOM 2409 O O . VAL A 1 326 ? -13.671 -12.686 -16.042 1.00 81.75 326 VAL A O 1
ATOM 2412 N N . VAL A 1 327 ? -13.620 -14.376 -17.523 1.00 89.25 327 VAL A N 1
ATOM 2413 C CA . VAL A 1 327 ? -14.647 -15.211 -16.874 1.00 89.25 327 VAL A CA 1
ATOM 2414 C C . VAL A 1 327 ? -14.406 -15.409 -15.369 1.00 89.25 327 VAL A C 1
ATOM 2416 O O . VAL A 1 327 ? -15.360 -15.223 -14.608 1.00 89.25 327 VAL A O 1
ATOM 2419 N N . PRO A 1 328 ? -13.187 -15.730 -14.879 1.00 83.12 328 PRO A N 1
ATOM 2420 C CA . PRO A 1 328 ? -12.959 -15.935 -13.446 1.00 83.12 328 PRO A CA 1
ATOM 2421 C C . PRO A 1 328 ? -13.277 -14.696 -12.596 1.00 83.12 328 PRO A C 1
ATOM 2423 O O . PRO A 1 328 ? -13.819 -14.816 -11.499 1.00 83.12 328 PRO A O 1
ATOM 2426 N N . PHE A 1 329 ? -12.993 -13.499 -13.115 1.00 81.25 329 PHE A N 1
ATOM 2427 C CA . PHE A 1 329 ? -13.243 -12.233 -12.422 1.00 81.25 329 PHE A CA 1
ATOM 2428 C C . PHE A 1 329 ? -14.738 -11.918 -12.356 1.00 81.25 329 PHE A C 1
ATOM 2430 O O . PHE A 1 329 ? -15.267 -11.541 -11.310 1.00 81.25 329 PHE A O 1
ATOM 2437 N N . ALA A 1 330 ? -15.433 -12.121 -13.473 1.00 84.25 330 ALA A N 1
ATOM 2438 C CA . ALA A 1 330 ? -16.873 -11.941 -13.563 1.00 84.25 330 ALA A CA 1
ATOM 2439 C C . ALA A 1 330 ? -17.637 -12.922 -12.658 1.00 84.25 330 ALA A C 1
ATOM 2441 O O . ALA A 1 330 ? -18.524 -12.492 -11.920 1.00 84.25 330 ALA A O 1
ATOM 2442 N N . ARG A 1 331 ? -17.246 -14.206 -12.646 1.00 91.56 331 ARG A N 1
ATOM 2443 C CA . ARG A 1 331 ? -17.798 -15.218 -11.726 1.00 91.56 331 ARG A CA 1
ATOM 2444 C C . ARG A 1 331 ? -17.631 -14.799 -10.277 1.00 91.56 331 ARG A C 1
ATOM 2446 O O . ARG A 1 331 ? -18.607 -14.757 -9.538 1.00 91.56 331 ARG A O 1
ATOM 2453 N N . ARG A 1 332 ? -16.414 -14.397 -9.904 1.00 85.19 332 ARG A N 1
ATOM 2454 C CA . ARG A 1 332 ? -16.113 -13.973 -8.538 1.00 85.19 332 ARG A CA 1
ATOM 2455 C C . ARG A 1 332 ? -16.999 -12.808 -8.090 1.00 85.19 332 ARG A C 1
ATOM 2457 O O . ARG A 1 332 ? -17.488 -12.827 -6.971 1.00 85.19 332 ARG A O 1
ATOM 2464 N N . ALA A 1 333 ? -17.251 -11.820 -8.951 1.00 82.38 333 ALA A N 1
ATOM 2465 C CA . ALA A 1 333 ? -18.148 -10.709 -8.620 1.00 82.38 333 ALA A CA 1
ATOM 2466 C C . ALA A 1 333 ? -19.620 -11.147 -8.467 1.00 82.38 333 ALA A C 1
ATOM 2468 O O . ALA A 1 333 ? -20.313 -10.646 -7.586 1.00 82.38 333 ALA A O 1
ATOM 2469 N N . ILE A 1 334 ? -20.094 -12.076 -9.304 1.00 93.06 334 ILE A N 1
ATOM 2470 C CA . ILE A 1 334 ? -21.464 -12.620 -9.244 1.00 93.06 334 ILE A CA 1
ATOM 2471 C C . ILE A 1 334 ? -21.675 -13.472 -7.990 1.00 93.06 334 ILE A C 1
ATOM 2473 O O . ILE A 1 334 ? -22.743 -13.417 -7.387 1.00 93.06 334 ILE A O 1
ATOM 2477 N N . GLU A 1 335 ? -20.672 -14.253 -7.601 1.00 92.50 335 GLU A N 1
ATOM 2478 C CA . GLU A 1 335 ? -20.710 -15.096 -6.405 1.00 92.50 335 GLU A CA 1
ATOM 2479 C C . GLU A 1 335 ? -20.684 -14.268 -5.120 1.00 92.50 335 GLU A C 1
ATOM 2481 O O . GLU A 1 335 ? -21.466 -14.530 -4.211 1.00 92.50 335 GLU A O 1
ATOM 2486 N N . GLU A 1 336 ? -19.817 -13.258 -5.057 1.00 88.31 336 GLU A N 1
ATOM 2487 C CA . GLU A 1 336 ? -19.646 -12.429 -3.860 1.00 88.31 336 GLU A CA 1
ATOM 2488 C C . GLU A 1 336 ? -20.777 -11.404 -3.696 1.00 88.31 336 GLU A C 1
ATOM 2490 O O . GLU A 1 336 ? -21.202 -11.120 -2.578 1.00 88.31 336 GLU A O 1
ATOM 2495 N N . PHE A 1 337 ? -21.313 -10.871 -4.801 1.00 93.25 337 PHE A N 1
ATOM 2496 C CA . PHE A 1 337 ? -22.326 -9.810 -4.779 1.00 93.25 337 PHE A CA 1
ATOM 2497 C C . PHE A 1 337 ? -23.562 -10.149 -5.627 1.00 93.25 337 PHE A C 1
ATOM 2499 O O . PHE A 1 337 ? -23.951 -9.360 -6.496 1.00 93.25 337 PHE A O 1
ATOM 2506 N N . PRO A 1 338 ? -24.243 -11.285 -5.378 1.00 93.75 338 PRO A N 1
ATOM 2507 C CA . PRO A 1 338 ? -25.277 -11.824 -6.267 1.00 93.75 338 PRO A CA 1
ATOM 2508 C C . PRO A 1 338 ? -26.468 -10.887 -6.474 1.00 93.75 338 PRO A C 1
ATOM 2510 O O . PRO A 1 338 ? -27.144 -10.964 -7.498 1.00 93.75 338 PRO A O 1
ATOM 2513 N N . ASP A 1 339 ? -26.717 -9.981 -5.531 1.00 93.50 339 ASP A N 1
ATOM 2514 C CA . ASP A 1 339 ? -27.821 -9.026 -5.595 1.00 93.50 339 ASP A CA 1
ATOM 2515 C C . ASP A 1 339 ? -27.385 -7.632 -6.096 1.00 93.50 339 ASP A C 1
ATOM 2517 O O . ASP A 1 339 ? -28.231 -6.783 -6.366 1.00 93.50 339 ASP A O 1
ATOM 2521 N N . LEU A 1 340 ? -26.085 -7.365 -6.250 1.00 87.69 340 LEU A N 1
ATOM 2522 C CA . LEU A 1 340 ? -25.558 -6.064 -6.697 1.00 87.69 340 LEU A CA 1
ATOM 2523 C C . LEU A 1 340 ? -24.908 -6.126 -8.081 1.00 87.69 340 LEU A C 1
ATOM 2525 O O . LEU A 1 340 ? -24.308 -5.153 -8.524 1.00 87.69 340 LEU A O 1
ATOM 2529 N N . VAL A 1 341 ? -25.048 -7.237 -8.797 1.00 85.31 341 VAL A N 1
ATOM 2530 C CA . VAL A 1 341 ? -24.514 -7.402 -10.152 1.00 85.31 341 VAL A CA 1
ATOM 2531 C C . VAL A 1 341 ? -25.590 -7.237 -11.218 1.00 85.31 341 VAL A C 1
ATOM 2533 O O . VAL A 1 341 ? -26.733 -7.650 -11.036 1.00 85.31 341 VAL A O 1
ATOM 2536 N N . LEU A 1 342 ? -25.226 -6.684 -12.369 1.00 84.19 342 LEU A N 1
ATOM 2537 C CA . LEU A 1 342 ? -26.055 -6.724 -13.572 1.00 84.19 342 LEU A CA 1
ATOM 2538 C C . LEU A 1 342 ? -25.214 -6.934 -14.827 1.00 84.19 342 LEU A C 1
ATOM 2540 O O . LEU A 1 342 ? -24.023 -6.624 -14.848 1.00 84.19 342 LEU A O 1
ATOM 2544 N N . TRP A 1 343 ? -25.850 -7.408 -15.891 1.00 89.06 343 TRP A N 1
ATOM 2545 C CA . TRP A 1 343 ? -25.233 -7.549 -17.206 1.00 89.06 343 TRP A CA 1
ATOM 2546 C C . TRP A 1 343 ? -25.999 -6.740 -18.254 1.00 89.06 343 TRP A C 1
ATOM 2548 O O . TRP A 1 343 ? -27.193 -6.479 -18.130 1.00 89.06 343 TRP A O 1
ATOM 2558 N N . GLY A 1 344 ? -25.287 -6.317 -19.289 1.00 73.19 344 GLY A N 1
ATOM 2559 C CA . GLY A 1 344 ? -25.865 -5.684 -20.467 1.00 73.19 344 GLY A CA 1
ATOM 2560 C C . GLY A 1 344 ? -24.760 -5.302 -21.432 1.00 73.19 344 GLY A C 1
ATOM 2561 O O . GLY A 1 344 ? -23.713 -4.824 -20.981 1.00 73.19 344 GLY A O 1
ATOM 2562 N N . THR A 1 345 ? -24.977 -5.487 -22.730 1.00 69.38 345 THR A N 1
ATOM 2563 C CA . THR A 1 345 ? -23.983 -5.142 -23.753 1.00 69.38 345 THR A CA 1
ATOM 2564 C C . THR A 1 345 ? -23.639 -3.646 -23.708 1.00 69.38 345 THR A C 1
ATOM 2566 O O . THR A 1 345 ? -24.327 -2.834 -23.073 1.00 69.38 345 THR A O 1
ATOM 2569 N N . ASP A 1 346 ? -22.513 -3.274 -24.313 1.00 67.56 346 ASP A N 1
ATOM 2570 C CA . ASP A 1 346 ? -22.132 -1.869 -24.516 1.00 67.56 346 ASP A CA 1
ATOM 2571 C C . ASP A 1 346 ? -22.578 -1.354 -25.889 1.00 67.56 346 ASP A C 1
ATOM 2573 O O . ASP A 1 346 ? -22.110 -0.303 -26.318 1.00 67.56 346 ASP A O 1
ATOM 2577 N N . TRP A 1 347 ? -23.484 -2.075 -26.571 1.00 56.88 347 TRP A N 1
ATOM 2578 C CA . TRP A 1 347 ? -24.010 -1.715 -27.887 1.00 56.88 347 TRP A CA 1
ATOM 2579 C C . TRP A 1 347 ? -24.463 -0.242 -27.911 1.00 56.88 347 TRP A C 1
ATOM 2581 O O . TRP A 1 347 ? -25.198 0.183 -27.012 1.00 56.88 347 TRP A O 1
ATOM 2591 N N . PRO A 1 348 ? -24.041 0.569 -28.901 1.00 63.41 348 PRO A N 1
ATOM 2592 C CA . PRO A 1 348 ? -23.358 0.212 -30.155 1.00 63.41 348 PRO A CA 1
ATOM 2593 C C . PRO A 1 348 ? -21.812 0.171 -30.071 1.00 63.41 348 PRO A C 1
ATOM 2595 O O . PRO A 1 348 ? -21.130 0.550 -31.018 1.00 63.41 348 PRO A O 1
ATOM 2598 N N . HIS A 1 349 ? -21.247 -0.232 -28.930 1.00 74.81 349 HIS A N 1
ATOM 2599 C CA . HIS A 1 349 ? -19.806 -0.361 -28.652 1.00 74.81 349 HIS A CA 1
ATOM 2600 C C . HIS A 1 349 ? -18.986 0.901 -28.963 1.00 74.81 349 HIS A C 1
ATOM 2602 O O . HIS A 1 349 ? -17.940 0.839 -29.615 1.00 74.81 349 HIS A O 1
ATOM 2608 N N . PRO A 1 350 ? -19.412 2.088 -28.487 1.00 53.12 350 PRO A N 1
ATOM 2609 C CA . PRO A 1 350 ? -18.735 3.334 -28.818 1.00 53.12 350 PRO A CA 1
ATOM 2610 C C . PRO A 1 350 ? -17.284 3.311 -28.318 1.00 53.12 350 PRO A C 1
ATOM 2612 O O . PRO A 1 350 ? -17.016 2.960 -27.167 1.00 53.12 350 PRO A O 1
ATOM 2615 N N . ASN A 1 351 ? -16.338 3.734 -29.157 1.00 66.88 351 ASN A N 1
ATOM 2616 C CA . ASN A 1 351 ? -14.900 3.745 -28.849 1.00 66.88 351 ASN A CA 1
ATOM 2617 C C . ASN A 1 351 ? -14.289 2.350 -28.604 1.00 66.88 351 ASN A C 1
ATOM 2619 O O . ASN A 1 351 ? -13.330 2.223 -27.844 1.00 66.88 351 ASN A O 1
ATOM 2623 N N . LEU A 1 352 ? -14.858 1.285 -29.168 1.00 70.06 352 LEU A N 1
ATOM 2624 C CA . LEU A 1 352 ? -14.143 0.022 -29.336 1.00 70.06 352 LEU A CA 1
ATOM 2625 C C . LEU A 1 352 ? -13.430 0.064 -30.694 1.00 70.06 352 LEU A C 1
ATOM 2627 O O . LEU A 1 352 ? -14.083 0.192 -31.725 1.00 70.06 352 LEU A O 1
ATOM 2631 N N . THR A 1 353 ? -12.097 0.082 -30.682 1.00 71.56 353 THR A N 1
ATOM 2632 C CA . THR A 1 353 ? -11.280 0.355 -31.882 1.00 71.56 353 THR A CA 1
ATOM 2633 C C . THR A 1 353 ? -10.540 -0.862 -32.419 1.00 71.56 353 THR A C 1
ATOM 2635 O O . THR A 1 353 ? -10.011 -0.783 -33.520 1.00 71.56 353 THR A O 1
ATOM 2638 N N . ASP A 1 354 ? -10.466 -1.941 -31.642 1.00 78.94 354 ASP A N 1
ATOM 2639 C CA . ASP A 1 354 ? -9.725 -3.152 -32.007 1.00 78.94 354 ASP A CA 1
ATOM 2640 C C . ASP A 1 354 ? -10.574 -4.060 -32.908 1.00 78.94 354 ASP A C 1
ATOM 2642 O O . ASP A 1 354 ? -10.243 -4.315 -34.064 1.00 78.94 354 ASP A O 1
ATOM 2646 N N . HIS A 1 355 ? -11.759 -4.438 -32.429 1.00 86.31 355 HIS A N 1
ATOM 2647 C CA . HIS A 1 355 ? -12.722 -5.241 -33.172 1.00 86.31 355 HIS A CA 1
ATOM 2648 C C . HIS A 1 355 ? -14.159 -4.902 -32.785 1.00 86.31 355 HIS A C 1
ATOM 2650 O O . HIS A 1 355 ? -14.412 -4.334 -31.727 1.00 86.31 355 HIS A O 1
ATOM 2656 N N . MET A 1 356 ? -15.116 -5.265 -33.637 1.00 85.88 356 MET A N 1
ATOM 2657 C CA . MET A 1 356 ? -16.535 -5.212 -33.293 1.00 85.88 356 MET A CA 1
ATOM 2658 C C . MET A 1 356 ? -16.978 -6.615 -32.864 1.00 85.88 356 MET A C 1
ATOM 2660 O O . MET A 1 356 ? -16.878 -7.529 -33.685 1.00 85.88 356 MET A O 1
ATOM 2664 N N . PRO A 1 357 ? -17.416 -6.824 -31.611 1.00 85.62 357 PRO A N 1
ATOM 2665 C CA . PRO A 1 357 ? -17.868 -8.128 -31.165 1.00 85.62 357 PRO A CA 1
ATOM 2666 C C . PRO A 1 357 ? -19.226 -8.468 -31.784 1.00 85.62 357 PRO A C 1
ATOM 2668 O O . PRO A 1 357 ? -20.077 -7.597 -31.970 1.00 85.62 357 PRO A O 1
ATOM 2671 N N . ASP A 1 358 ? -19.455 -9.752 -32.028 1.00 87.06 358 ASP A N 1
ATOM 2672 C CA . ASP A 1 358 ? -20.793 -10.288 -32.238 1.00 87.06 358 ASP A CA 1
ATOM 2673 C C . ASP A 1 358 ? -21.562 -10.245 -30.904 1.00 87.06 358 ASP A C 1
ATOM 2675 O O . ASP A 1 358 ? -21.192 -10.897 -29.922 1.00 87.06 358 ASP A O 1
ATOM 2679 N N . ASP A 1 359 ? -22.633 -9.450 -30.849 1.00 79.19 359 ASP A N 1
ATOM 2680 C CA . ASP A 1 359 ? -23.453 -9.307 -29.642 1.00 79.19 359 ASP A CA 1
ATOM 2681 C C . ASP A 1 359 ? -24.172 -10.602 -29.239 1.00 79.19 359 ASP A C 1
ATOM 2683 O O . ASP A 1 359 ? -24.437 -10.802 -28.054 1.00 79.19 359 ASP A O 1
ATOM 2687 N N . GLY A 1 360 ? -24.478 -11.490 -30.188 1.00 82.25 360 GLY A N 1
ATOM 2688 C CA . GLY A 1 360 ? -25.023 -12.817 -29.910 1.00 82.25 360 GLY A CA 1
ATOM 2689 C C . GLY A 1 360 ? -24.019 -13.676 -29.146 1.00 82.25 360 GLY A C 1
ATOM 2690 O O . GLY A 1 360 ? -24.355 -14.238 -28.105 1.00 82.25 360 GLY A O 1
ATOM 2691 N N . LEU A 1 361 ? -22.754 -13.672 -29.569 1.00 84.62 361 LEU A N 1
ATOM 2692 C CA . LEU A 1 361 ? -21.678 -14.350 -28.837 1.00 84.62 361 LEU A CA 1
ATOM 2693 C C . LEU A 1 361 ? -21.381 -13.692 -27.475 1.00 84.62 361 LEU A C 1
ATOM 2695 O O . LEU A 1 361 ? -20.984 -14.373 -26.528 1.00 84.62 361 LEU A O 1
ATOM 2699 N N . LEU A 1 362 ? -21.614 -12.381 -27.323 1.00 82.00 362 LEU A N 1
ATOM 2700 C CA . LEU A 1 362 ? -21.576 -11.731 -26.006 1.00 82.00 362 LEU A CA 1
ATOM 2701 C C . LEU A 1 362 ? -22.720 -12.191 -25.092 1.00 82.00 362 LEU A C 1
ATOM 2703 O O . LEU A 1 362 ? -22.538 -12.233 -23.876 1.00 82.00 362 LEU A O 1
ATOM 2707 N N . VAL A 1 363 ? -23.886 -12.554 -25.629 1.00 83.25 363 VAL A N 1
ATOM 2708 C CA . VAL A 1 363 ? -24.951 -13.184 -24.830 1.00 83.25 363 VAL A CA 1
ATOM 2709 C C . VAL A 1 363 ? -24.523 -14.586 -24.383 1.00 83.25 363 VAL A C 1
ATOM 2711 O O . VAL A 1 363 ? -24.742 -14.940 -23.224 1.00 83.25 363 VAL A O 1
ATOM 2714 N N . ASP A 1 364 ? -23.816 -15.336 -25.230 1.00 87.75 364 ASP A N 1
ATOM 2715 C CA . ASP A 1 364 ? -23.273 -16.664 -24.896 1.00 87.75 364 ASP A CA 1
ATOM 2716 C C . ASP A 1 364 ? -22.154 -16.626 -23.830 1.00 87.75 364 ASP A C 1
ATOM 2718 O O . ASP A 1 364 ? -21.812 -17.649 -23.228 1.00 87.75 364 ASP A O 1
ATOM 2722 N N . TYR A 1 365 ? -21.619 -15.443 -23.512 1.00 86.38 365 TYR A N 1
ATOM 2723 C CA . TYR A 1 365 ? -20.740 -15.223 -22.356 1.00 86.38 365 TYR A CA 1
ATOM 2724 C C . TYR A 1 365 ? -21.495 -15.283 -21.015 1.00 86.38 365 TYR A C 1
ATOM 2726 O O . TYR A 1 365 ? -20.929 -15.680 -19.994 1.00 86.38 365 TYR A O 1
ATOM 2734 N N . VAL A 1 366 ? -22.786 -14.932 -20.983 1.00 89.31 366 VAL A N 1
ATOM 2735 C CA . VAL A 1 366 ? -23.593 -14.910 -19.750 1.00 89.31 366 VAL A CA 1
ATOM 2736 C C . VAL A 1 366 ? -23.624 -16.260 -19.024 1.00 89.31 366 VAL A C 1
ATOM 2738 O O . VAL A 1 366 ? -23.301 -16.272 -17.833 1.00 89.31 366 VAL A O 1
ATOM 2741 N N . PRO A 1 367 ? -23.947 -17.403 -19.667 1.00 91.12 367 PRO A N 1
ATOM 2742 C CA . PRO A 1 367 ? -23.930 -18.698 -18.985 1.00 91.12 367 PRO A CA 1
ATOM 2743 C C . PRO A 1 367 ? -22.527 -19.124 -18.532 1.00 91.12 367 PRO A C 1
ATOM 2745 O O . PRO A 1 367 ? -22.401 -19.975 -17.652 1.00 91.12 367 PRO A O 1
ATOM 2748 N N . GLN A 1 368 ? -21.465 -18.520 -19.080 1.00 91.31 368 GLN A N 1
ATOM 2749 C CA . GLN A 1 368 ? -20.100 -18.769 -18.623 1.00 91.31 368 GLN A CA 1
ATOM 2750 C C . GLN A 1 368 ? -19.829 -18.080 -17.287 1.00 91.31 368 GLN A C 1
ATOM 2752 O O . GLN A 1 368 ? -19.110 -18.649 -16.473 1.00 91.31 368 GLN A O 1
ATOM 2757 N N . VAL A 1 369 ? -20.406 -16.908 -17.011 1.00 91.06 369 VAL A N 1
ATOM 2758 C CA . VAL A 1 369 ? -20.154 -16.154 -15.766 1.00 91.06 369 VAL A CA 1
ATOM 2759 C C . VAL A 1 369 ? -21.238 -16.318 -14.702 1.00 91.06 369 VAL A C 1
ATOM 2761 O O . VAL A 1 369 ? -20.934 -16.272 -13.515 1.00 91.06 369 VAL A O 1
ATOM 2764 N N . ALA A 1 370 ? -22.481 -16.561 -15.113 1.00 93.69 370 ALA A N 1
ATOM 2765 C CA . ALA A 1 370 ? -23.611 -16.902 -14.259 1.00 93.69 370 ALA A CA 1
ATOM 2766 C C . ALA A 1 370 ? -24.038 -18.341 -14.574 1.00 93.69 370 ALA A C 1
ATOM 2768 O O . ALA A 1 370 ? -24.813 -18.595 -15.497 1.00 93.69 370 ALA A O 1
ATOM 2769 N N . VAL A 1 371 ? -23.490 -19.298 -13.827 1.00 94.62 371 VAL A N 1
ATOM 2770 C CA . VAL A 1 371 ? -23.573 -20.732 -14.152 1.00 94.62 371 VAL A CA 1
ATOM 2771 C C . VAL A 1 371 ? -24.883 -21.384 -13.705 1.00 94.62 371 VAL A C 1
ATOM 2773 O O . VAL A 1 371 ? -25.185 -22.501 -14.121 1.00 94.62 371 VAL A O 1
ATOM 2776 N N . THR A 1 372 ? -25.686 -20.701 -12.883 1.00 95.25 372 THR A N 1
ATOM 2777 C CA . THR A 1 372 ? -27.012 -21.176 -12.459 1.00 95.25 372 THR A CA 1
ATOM 2778 C C . THR A 1 372 ? -28.137 -20.319 -13.032 1.00 95.25 372 THR A C 1
ATOM 2780 O O . THR A 1 372 ? -27.983 -19.117 -13.253 1.00 95.25 372 THR A O 1
ATOM 2783 N N . THR A 1 373 ? -29.319 -20.916 -13.216 1.00 92.44 373 THR A N 1
ATOM 2784 C CA . THR A 1 373 ? -30.528 -20.190 -13.645 1.00 92.44 373 THR A CA 1
ATOM 2785 C C . THR A 1 373 ? -30.886 -19.057 -12.681 1.00 92.44 373 THR A C 1
ATOM 2787 O O . THR A 1 373 ? -31.349 -18.005 -13.115 1.00 92.44 373 THR A O 1
ATOM 2790 N N . GLU A 1 374 ? -30.631 -19.233 -11.381 1.00 93.94 374 GLU A N 1
ATOM 2791 C CA . GLU A 1 374 ? -30.839 -18.182 -10.384 1.00 93.94 374 GLU A CA 1
ATOM 2792 C C . GLU A 1 374 ? -29.877 -17.007 -10.590 1.00 93.94 374 GLU A C 1
ATOM 2794 O O . GLU A 1 374 ? -30.323 -15.861 -10.634 1.00 93.94 374 GLU A O 1
ATOM 2799 N N . GLN A 1 375 ? -28.578 -17.271 -10.777 1.00 95.94 375 GLN A N 1
ATOM 2800 C CA . GLN A 1 375 ? -27.588 -16.227 -11.055 1.00 95.94 375 GLN A CA 1
ATOM 2801 C C . GLN A 1 375 ? -27.923 -15.478 -12.348 1.00 95.94 375 GLN A C 1
ATOM 2803 O O . GLN A 1 375 ? -27.888 -14.251 -12.361 1.00 95.94 375 GLN A O 1
ATOM 2808 N N . GLN A 1 376 ? -28.310 -16.188 -13.413 1.00 92.62 376 GLN A N 1
ATOM 2809 C CA . GLN A 1 376 ? -28.710 -15.573 -14.685 1.00 92.62 376 GLN A CA 1
ATOM 2810 C C . GLN A 1 376 ? -29.959 -14.706 -14.518 1.00 92.62 376 GLN A C 1
ATOM 2812 O O . GLN A 1 376 ? -29.996 -13.568 -14.988 1.00 92.62 376 GLN A O 1
ATOM 2817 N N . HIS A 1 377 ? -30.967 -15.206 -13.798 1.00 93.31 377 HIS A N 1
ATOM 2818 C CA . HIS A 1 377 ? -32.182 -14.451 -13.515 1.00 93.31 377 HIS A CA 1
ATOM 2819 C C . HIS A 1 377 ? -31.896 -13.209 -12.660 1.00 93.31 377 HIS A C 1
ATOM 2821 O O . HIS A 1 377 ? -32.435 -12.138 -12.944 1.00 93.31 377 HIS A O 1
ATOM 2827 N N . LYS A 1 378 ? -31.028 -13.303 -11.644 1.00 91.62 378 LYS A N 1
ATOM 2828 C CA . LYS A 1 378 ? -30.591 -12.132 -10.873 1.00 91.62 378 LYS A CA 1
ATOM 2829 C C . LYS A 1 378 ? -29.882 -11.131 -11.777 1.00 91.62 378 LYS A C 1
ATOM 2831 O O . LYS A 1 378 ? -30.348 -10.001 -11.883 1.00 91.62 378 LYS A O 1
ATOM 2836 N N . LEU A 1 379 ? -28.851 -11.570 -12.493 1.00 88.12 379 LEU A N 1
ATOM 2837 C CA . LEU A 1 379 ? -27.981 -10.745 -13.331 1.00 88.12 379 LEU A CA 1
ATOM 2838 C C . LEU A 1 379 ? -28.722 -10.016 -14.472 1.00 88.12 379 LEU A C 1
ATOM 2840 O O . LEU A 1 379 ? -28.402 -8.863 -14.763 1.00 88.12 379 LEU A O 1
ATOM 2844 N N . LEU A 1 380 ? -29.704 -10.666 -15.109 1.00 82.88 380 LEU A N 1
ATOM 2845 C CA . LEU A 1 380 ? -30.422 -10.137 -16.280 1.00 82.88 380 LEU A CA 1
ATOM 2846 C C . LEU A 1 380 ? -31.791 -9.527 -15.958 1.00 82.88 380 LEU A C 1
ATOM 2848 O O . LEU A 1 380 ? -32.276 -8.687 -16.715 1.00 82.88 380 LEU A O 1
ATOM 2852 N N . VAL A 1 381 ? -32.437 -9.950 -14.867 1.00 85.06 381 VAL A N 1
ATOM 2853 C CA . VAL A 1 381 ? -33.833 -9.590 -14.578 1.00 85.06 381 VAL A CA 1
ATOM 2854 C C . VAL A 1 381 ? -33.967 -8.954 -13.203 1.00 85.06 381 VAL A C 1
ATOM 2856 O O . VAL A 1 381 ? -34.238 -7.758 -13.119 1.00 85.06 381 VAL A O 1
ATOM 2859 N N . ALA A 1 382 ? -33.790 -9.710 -12.117 1.00 79.62 382 ALA A N 1
ATOM 2860 C CA . ALA A 1 382 ? -34.172 -9.245 -10.781 1.00 79.62 382 ALA A CA 1
ATOM 2861 C C . ALA A 1 382 ? -33.381 -7.999 -10.343 1.00 79.62 382 ALA A C 1
ATOM 2863 O O . ALA A 1 382 ? -33.971 -7.030 -9.859 1.00 79.62 382 ALA A O 1
ATOM 2864 N N . ASN A 1 383 ? -32.070 -7.991 -10.583 1.00 83.31 383 ASN A N 1
ATOM 2865 C CA . ASN A 1 383 ? -31.175 -6.906 -10.197 1.00 83.31 383 ASN A CA 1
ATOM 2866 C C . ASN A 1 383 ? -31.389 -5.639 -11.041 1.00 83.31 383 ASN A C 1
ATOM 2868 O O . ASN A 1 383 ? -31.658 -4.594 -10.443 1.00 83.31 383 ASN A O 1
ATOM 2872 N N . PRO A 1 384 ? -31.392 -5.689 -12.393 1.00 75.06 384 PRO A N 1
ATOM 2873 C CA . PRO A 1 384 ? -31.780 -4.539 -13.213 1.00 75.06 384 PRO A CA 1
ATOM 2874 C C . PRO A 1 384 ? -33.156 -3.976 -12.850 1.00 75.06 384 PRO A C 1
ATOM 2876 O O . PRO A 1 384 ? -33.341 -2.763 -12.778 1.00 75.06 384 PRO A O 1
ATOM 2879 N N . MET A 1 385 ? -34.133 -4.841 -12.577 1.00 69.75 385 MET A N 1
ATOM 2880 C CA . MET A 1 385 ? -35.484 -4.417 -12.217 1.00 69.75 385 MET A CA 1
ATOM 2881 C C . MET A 1 385 ? -35.506 -3.694 -10.875 1.00 69.75 385 MET A C 1
ATOM 2883 O O . MET A 1 385 ? -36.173 -2.669 -10.757 1.00 69.75 385 MET A O 1
ATOM 2887 N N . ARG A 1 386 ? -34.744 -4.173 -9.889 1.00 78.81 386 ARG A N 1
ATOM 2888 C CA . ARG A 1 386 ? -34.581 -3.502 -8.597 1.00 78.81 386 ARG A CA 1
ATOM 2889 C C . ARG A 1 386 ? -33.857 -2.163 -8.747 1.00 78.81 386 ARG A C 1
ATOM 2891 O O . ARG A 1 386 ? -34.344 -1.158 -8.23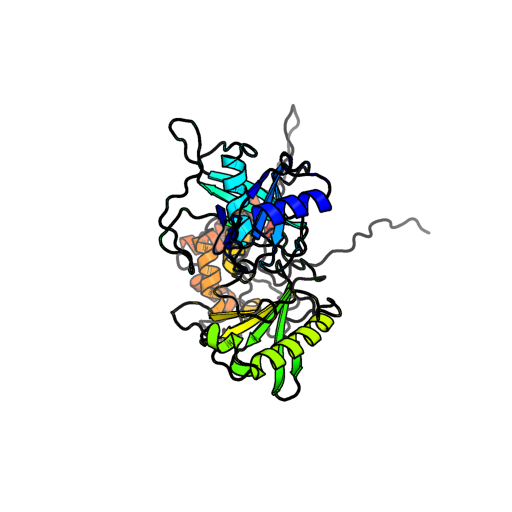8 1.00 78.81 386 ARG A O 1
ATOM 2898 N N . LEU A 1 387 ? -32.755 -2.126 -9.495 1.00 66.38 387 LEU A N 1
ATOM 2899 C CA . LEU A 1 387 ? -31.972 -0.911 -9.725 1.00 66.38 387 LEU A CA 1
ATOM 2900 C C . LEU A 1 387 ? -32.780 0.172 -10.461 1.00 66.38 387 LEU A C 1
ATOM 2902 O O . LEU A 1 387 ? -32.789 1.325 -10.040 1.00 66.38 387 LEU A O 1
ATOM 2906 N N . PHE A 1 388 ? -33.484 -0.180 -11.541 1.00 54.72 388 PHE A N 1
ATOM 2907 C CA . PHE A 1 388 ? -34.124 0.808 -12.418 1.00 54.72 388 PHE A CA 1
ATOM 2908 C C . PHE A 1 388 ? -35.601 1.093 -12.099 1.00 54.72 388 PHE A C 1
ATOM 2910 O O . PHE A 1 388 ? -36.101 2.151 -12.482 1.00 54.72 388 PHE A O 1
ATOM 2917 N N . ARG A 1 389 ? -36.335 0.210 -11.398 1.00 47.62 389 ARG A N 1
ATOM 2918 C CA . ARG A 1 389 ? -37.769 0.441 -11.100 1.00 47.62 389 ARG A CA 1
ATOM 2919 C C . ARG A 1 389 ? -38.052 1.158 -9.778 1.00 47.62 389 ARG A C 1
ATOM 2921 O O . ARG A 1 389 ? -39.160 1.672 -9.632 1.00 47.62 389 ARG A O 1
ATOM 2928 N N . HIS A 1 390 ? -37.087 1.290 -8.863 1.00 45.72 390 HIS A N 1
ATOM 2929 C CA . HIS A 1 390 ? -37.254 2.095 -7.638 1.00 45.72 390 HIS A CA 1
ATOM 2930 C C . HIS A 1 390 ? -37.133 3.623 -7.857 1.00 45.72 390 HIS A C 1
ATOM 2932 O O . HIS A 1 390 ? -37.253 4.396 -6.909 1.00 45.72 390 HIS A O 1
ATOM 2938 N N . HIS A 1 391 ? -36.993 4.089 -9.104 1.00 39.09 391 HIS A N 1
ATOM 2939 C CA . HIS A 1 391 ? -37.034 5.509 -9.487 1.00 39.09 391 HIS A CA 1
ATOM 2940 C C . HIS A 1 391 ? -38.260 5.872 -10.343 1.00 39.09 391 HIS A C 1
ATOM 2942 O O . HIS A 1 391 ? -38.155 6.571 -11.349 1.00 39.09 391 HIS A O 1
ATOM 2948 N N . ARG A 1 392 ? -39.462 5.434 -9.944 1.00 31.28 392 ARG A N 1
ATOM 2949 C CA . ARG A 1 392 ? -40.693 6.125 -10.366 1.00 31.28 392 ARG A CA 1
ATOM 2950 C C . ARG A 1 392 ? -41.010 7.230 -9.353 1.00 31.28 392 ARG A C 1
ATOM 2952 O O . ARG A 1 392 ? -41.170 6.899 -8.180 1.00 31.28 392 ARG A O 1
ATOM 2959 N N . PRO A 1 393 ? -41.152 8.508 -9.757 1.00 34.28 393 PRO A N 1
ATOM 2960 C CA . PRO A 1 393 ? -41.727 9.510 -8.872 1.00 34.28 393 PRO A CA 1
ATOM 2961 C C . PRO A 1 393 ? -43.163 9.081 -8.558 1.00 34.28 393 PRO A C 1
ATOM 2963 O O . PRO A 1 393 ? -44.005 8.988 -9.453 1.00 34.28 393 PRO A O 1
ATOM 2966 N N . GLN A 1 394 ? -43.443 8.763 -7.295 1.00 29.92 394 GLN A N 1
ATOM 2967 C CA . GLN A 1 394 ? -44.823 8.653 -6.843 1.00 29.92 394 GLN A CA 1
ATOM 2968 C C . GLN A 1 394 ? -45.449 10.046 -6.947 1.00 29.92 394 GLN A C 1
ATOM 2970 O O . GLN A 1 394 ? -44.925 11.017 -6.403 1.00 29.92 394 GLN A O 1
ATOM 2975 N N . ALA A 1 395 ? -46.567 10.157 -7.660 1.00 34.16 395 ALA A N 1
ATOM 2976 C CA . ALA A 1 395 ? -47.421 11.328 -7.565 1.00 34.16 395 ALA A CA 1
ATOM 2977 C C . ALA A 1 395 ? -47.953 11.404 -6.124 1.00 34.16 395 ALA A C 1
ATOM 2979 O O . ALA A 1 395 ? -48.793 10.599 -5.730 1.00 34.16 395 ALA A O 1
ATOM 2980 N N . HIS A 1 396 ? -47.435 12.335 -5.322 1.00 29.14 396 HIS A N 1
ATOM 2981 C CA . HIS A 1 396 ? -47.980 12.624 -3.998 1.00 29.14 396 HIS A CA 1
ATOM 2982 C C . HIS A 1 396 ? -49.337 13.335 -4.120 1.00 29.14 396 HIS A C 1
ATOM 2984 O O . HIS A 1 396 ? -49.400 14.405 -4.734 1.00 29.14 396 HIS A O 1
ATOM 2990 N N . PRO A 1 397 ? -50.401 12.862 -3.448 1.00 30.81 397 PRO A N 1
ATOM 2991 C CA . PRO A 1 397 ? -51.380 13.767 -2.876 1.00 30.81 397 PRO A CA 1
ATOM 2992 C C . PRO A 1 397 ? -50.754 14.433 -1.639 1.00 30.81 397 PRO A C 1
ATOM 2994 O O . PRO A 1 397 ? -50.036 13.802 -0.865 1.00 30.81 397 PRO A O 1
ATOM 2997 N N . ARG A 1 398 ? -50.996 15.736 -1.484 1.00 37.78 398 ARG A N 1
ATOM 2998 C CA . ARG A 1 398 ? -50.476 16.580 -0.396 1.00 37.78 398 ARG A CA 1
ATOM 2999 C C . ARG A 1 398 ? -50.837 16.025 0.993 1.00 37.78 398 ARG A C 1
ATOM 3001 O O . ARG A 1 398 ? -51.984 15.638 1.185 1.00 37.78 398 ARG A O 1
ATOM 3008 N N . VAL A 1 399 ? -49.900 16.133 1.949 1.00 31.42 399 VAL A N 1
ATOM 3009 C CA . VAL A 1 399 ? -50.001 16.794 3.281 1.00 31.42 399 VAL A CA 1
ATOM 3010 C C . VAL A 1 399 ? -48.947 16.219 4.258 1.00 31.42 399 VAL A C 1
ATOM 3012 O O . VAL A 1 399 ? -48.909 15.017 4.476 1.00 31.42 399 VAL A O 1
ATOM 3015 N N . GLY A 1 400 ? -48.172 17.108 4.904 1.00 33.62 400 GLY A N 1
ATOM 3016 C CA . GLY A 1 400 ? -47.819 17.011 6.335 1.00 33.62 400 GLY A CA 1
ATOM 3017 C C . GLY A 1 400 ? -46.510 16.337 6.794 1.00 33.62 400 GLY A C 1
ATOM 3018 O O . GLY A 1 400 ? -46.453 15.124 6.923 1.00 33.62 400 GLY A O 1
ATOM 3019 N N . SER A 1 401 ? -45.581 17.176 7.281 1.00 30.64 401 SER A N 1
ATOM 3020 C CA . SER A 1 401 ? -44.546 16.940 8.325 1.00 30.64 401 SER A CA 1
ATOM 3021 C C . SER A 1 401 ? -43.269 16.114 8.028 1.00 30.64 401 SER A C 1
ATOM 3023 O O . SER A 1 401 ? -43.256 15.237 7.178 1.00 30.64 401 SER A O 1
ATOM 3025 N N . HIS A 1 402 ? -42.194 16.512 8.738 1.00 35.88 402 HIS A N 1
ATOM 3026 C CA . HIS A 1 402 ? -40.766 16.101 8.760 1.00 35.88 402 HIS A CA 1
ATOM 3027 C C . HIS A 1 402 ? -40.476 14.598 8.511 1.00 35.88 402 HIS A C 1
ATOM 3029 O O . HIS A 1 402 ? -41.266 13.763 8.926 1.00 35.88 402 HIS A O 1
ATOM 3035 N N . ASP A 1 403 ? -39.379 14.151 7.874 1.00 29.77 403 ASP A N 1
ATOM 3036 C CA . ASP A 1 403 ? -37.967 14.297 8.278 1.00 29.77 403 ASP A CA 1
ATOM 3037 C C . ASP A 1 403 ? -36.987 13.736 7.181 1.00 29.77 403 ASP A C 1
ATOM 3039 O O . ASP A 1 4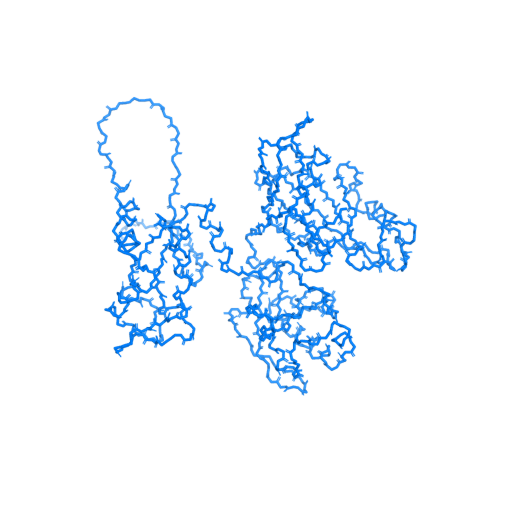03 ? -37.366 12.829 6.443 1.00 29.77 403 ASP A O 1
ATOM 3043 N N . ARG A 1 404 ? -35.733 14.246 7.140 1.00 28.05 404 ARG A N 1
ATOM 3044 C CA . ARG A 1 404 ? -34.448 13.803 6.477 1.00 28.05 404 ARG A CA 1
ATOM 3045 C C . ARG A 1 404 ? -34.262 13.698 4.929 1.00 28.05 404 ARG A C 1
ATOM 3047 O O . ARG A 1 404 ? -35.095 13.119 4.240 1.00 28.05 404 ARG A O 1
ATOM 3054 N N . PRO A 1 405 ? -33.104 14.142 4.362 1.00 34.62 405 PRO A N 1
ATOM 3055 C CA . PRO A 1 405 ? -32.767 13.969 2.940 1.00 34.62 405 PRO A CA 1
ATOM 3056 C C . PRO A 1 405 ? -32.065 12.627 2.630 1.00 34.62 405 PRO A C 1
ATOM 3058 O O . PRO A 1 405 ? -31.203 12.170 3.379 1.00 34.62 405 PRO A O 1
ATOM 3061 N N . GLY A 1 406 ? -32.445 12.012 1.502 1.00 27.64 406 GLY A N 1
ATOM 3062 C CA . GLY A 1 406 ? -31.985 10.700 1.025 1.00 27.64 406 GLY A CA 1
ATOM 3063 C C . GLY A 1 406 ? -30.604 10.675 0.352 1.00 27.64 406 GLY A C 1
ATOM 3064 O O . GLY A 1 406 ? -30.151 11.665 -0.221 1.00 27.64 406 GLY A O 1
ATOM 3065 N N . GLY A 1 407 ? -29.954 9.506 0.411 1.00 27.14 407 GLY A N 1
ATOM 3066 C CA . GLY A 1 407 ? -28.671 9.213 -0.238 1.00 27.14 407 GLY A CA 1
ATOM 3067 C C . GLY A 1 407 ? -28.811 8.861 -1.726 1.00 27.14 407 GLY A C 1
ATOM 3068 O O . GLY A 1 407 ? -29.763 8.194 -2.130 1.00 27.14 407 GLY A O 1
ATOM 3069 N N . LEU A 1 408 ? -27.858 9.322 -2.543 1.00 28.81 408 LEU A N 1
ATOM 3070 C CA . LEU A 1 408 ? -27.755 9.011 -3.973 1.00 28.81 408 LEU A CA 1
ATOM 3071 C C . LEU A 1 408 ? -27.201 7.591 -4.206 1.00 28.81 408 LEU A C 1
ATOM 3073 O O . LEU A 1 408 ? -26.208 7.203 -3.599 1.00 28.81 408 LEU A O 1
ATOM 3077 N N . CYS A 1 409 ? -27.791 6.846 -5.149 1.00 28.98 409 CYS A N 1
ATOM 3078 C CA . CYS A 1 409 ? -27.257 5.578 -5.659 1.00 28.98 409 CYS A CA 1
ATOM 3079 C C . CYS A 1 409 ? -26.269 5.821 -6.819 1.00 28.98 409 CYS A C 1
ATOM 3081 O O . CYS A 1 409 ? -26.614 6.498 -7.789 1.00 28.98 409 CYS A O 1
ATOM 3083 N N . HIS A 1 410 ? -25.071 5.226 -6.765 1.00 33.12 410 HIS A N 1
ATOM 3084 C CA . HIS A 1 410 ? -24.073 5.266 -7.843 1.00 33.12 410 HIS A CA 1
ATOM 3085 C C . HIS A 1 410 ? -23.919 3.885 -8.514 1.00 33.12 410 HIS A C 1
ATOM 3087 O O . HIS A 1 410 ? -23.813 2.862 -7.840 1.00 33.12 410 HIS A O 1
ATOM 3093 N N . LEU A 1 411 ? -23.913 3.853 -9.853 1.00 27.47 411 LEU A N 1
ATOM 3094 C CA . LEU A 1 411 ? -23.652 2.664 -10.677 1.00 27.47 411 LEU A CA 1
ATOM 3095 C C . LEU A 1 411 ? -22.166 2.641 -11.065 1.00 27.47 411 LEU A C 1
ATOM 3097 O O . LEU A 1 411 ? -21.721 3.553 -11.765 1.00 27.47 411 LEU A O 1
ATOM 3101 N N . ALA A 1 412 ? -21.409 1.616 -10.660 1.00 32.12 412 ALA A N 1
ATOM 3102 C CA . ALA A 1 412 ? -20.045 1.419 -11.145 1.00 32.12 412 ALA A CA 1
ATOM 3103 C C . ALA A 1 412 ? -20.043 0.486 -12.359 1.00 32.12 412 ALA A C 1
ATOM 3105 O O . ALA A 1 412 ? -20.492 -0.661 -12.325 1.00 32.12 412 ALA A O 1
ATOM 3106 N N . VAL A 1 413 ? -19.498 0.990 -13.461 1.00 31.75 413 VAL A N 1
ATOM 3107 C CA . VAL A 1 413 ? -19.135 0.168 -14.614 1.00 31.75 413 VAL A CA 1
ATOM 3108 C C . VAL A 1 413 ? -17.661 -0.171 -14.459 1.00 31.75 413 VAL A C 1
ATOM 3110 O O . VAL A 1 413 ? -16.855 0.736 -14.250 1.00 31.75 413 VAL A O 1
ATOM 3113 N N . VAL A 1 414 ? -17.285 -1.444 -14.602 1.00 29.95 414 VAL A N 1
ATOM 3114 C CA . VAL A 1 414 ? -15.878 -1.822 -14.792 1.00 29.95 414 VAL A CA 1
ATOM 3115 C C . VAL A 1 414 ? -15.464 -1.347 -16.190 1.00 29.95 414 VAL A C 1
ATOM 3117 O O . VAL A 1 414 ? -15.496 -2.084 -17.167 1.00 29.95 414 VAL A O 1
ATOM 3120 N N . ARG A 1 415 ? -15.169 -0.051 -16.316 1.00 27.02 415 ARG A N 1
ATOM 3121 C CA . ARG A 1 415 ? -14.538 0.566 -17.484 1.00 27.02 415 ARG A CA 1
ATOM 3122 C C . ARG A 1 415 ? -13.117 0.933 -17.082 1.00 27.02 415 ARG A C 1
ATOM 3124 O O . ARG A 1 415 ? -12.903 1.509 -16.018 1.00 27.02 415 ARG A O 1
ATOM 3131 N N . ARG A 1 416 ? -12.149 0.639 -17.956 1.00 32.44 416 ARG A N 1
ATOM 3132 C CA . ARG A 1 416 ? -10.829 1.286 -17.936 1.00 32.44 416 ARG A CA 1
ATOM 3133 C C . ARG A 1 416 ? -11.067 2.798 -17.753 1.00 32.44 416 ARG A C 1
ATOM 3135 O O . ARG A 1 416 ? -11.694 3.402 -18.615 1.00 32.44 416 ARG A O 1
ATOM 3142 N N . HIS A 1 417 ? -10.532 3.367 -16.671 1.00 25.09 417 HIS A N 1
ATOM 3143 C CA . HIS A 1 417 ? -10.484 4.799 -16.326 1.00 25.09 417 HIS A CA 1
ATOM 3144 C C . HIS A 1 417 ? -11.712 5.408 -15.615 1.00 25.09 417 HIS A C 1
ATOM 3146 O O . HIS A 1 417 ? -12.630 5.960 -16.224 1.00 25.09 417 HIS A O 1
ATOM 3152 N N . VAL A 1 418 ? -11.611 5.463 -14.282 1.00 26.28 418 VAL A N 1
ATOM 3153 C CA . VAL A 1 418 ? -11.951 6.669 -13.512 1.00 26.28 418 VAL A CA 1
ATOM 3154 C C . VAL A 1 418 ? -10.985 7.769 -13.967 1.00 26.28 418 VAL A C 1
ATOM 3156 O O . VAL A 1 418 ? -9.796 7.648 -13.709 1.00 26.28 418 VAL A O 1
ATOM 3159 N N . LEU A 1 419 ? -11.490 8.756 -14.721 1.00 24.81 419 LEU A N 1
ATOM 3160 C CA . LEU A 1 419 ? -11.002 10.141 -14.905 1.00 24.81 419 LEU A CA 1
ATOM 3161 C C . LEU A 1 419 ? -11.448 10.672 -16.280 1.00 24.81 419 LEU A C 1
ATOM 3163 O O . LEU A 1 419 ? -10.736 10.621 -17.278 1.00 24.81 419 LEU A O 1
ATOM 3167 N N . ARG A 1 420 ? -12.647 11.256 -16.325 1.00 21.72 420 ARG A N 1
ATOM 3168 C CA . ARG A 1 420 ? -12.881 12.456 -17.137 1.00 21.72 420 ARG A CA 1
ATOM 3169 C C . ARG A 1 420 ? -13.530 13.483 -16.228 1.00 21.72 420 ARG A C 1
ATOM 3171 O O . ARG A 1 420 ? -14.742 13.471 -16.023 1.00 21.72 420 ARG A O 1
ATOM 3178 N N . ILE A 1 421 ? -12.687 14.351 -15.680 1.00 22.66 421 ILE A N 1
ATOM 3179 C CA . ILE A 1 421 ? -13.077 15.672 -15.199 1.00 22.66 421 ILE A CA 1
ATOM 3180 C C . ILE A 1 421 ? -13.834 16.325 -16.360 1.00 22.66 421 ILE A C 1
ATOM 3182 O O . ILE A 1 421 ? -13.261 16.615 -17.407 1.00 22.66 421 ILE A O 1
ATOM 3186 N N . ARG A 1 422 ? -15.157 16.454 -16.230 1.00 23.72 422 ARG A N 1
ATOM 3187 C CA . ARG A 1 422 ? -15.933 17.323 -17.111 1.00 23.72 422 ARG A CA 1
ATOM 3188 C C . ARG A 1 422 ? -15.734 18.741 -16.609 1.00 23.72 422 ARG A C 1
ATOM 3190 O O . ARG A 1 422 ? -16.190 19.062 -15.512 1.00 23.72 422 ARG A O 1
ATOM 3197 N N . ASP A 1 423 ? -15.116 19.563 -17.448 1.00 26.84 423 ASP A N 1
ATOM 3198 C CA . ASP A 1 423 ? -15.242 21.014 -17.416 1.00 26.84 423 ASP A CA 1
ATOM 3199 C C . ASP A 1 423 ? -16.698 21.408 -17.141 1.00 26.84 423 ASP A C 1
ATOM 3201 O O . ASP A 1 423 ? -17.604 21.185 -17.952 1.00 26.84 423 ASP A O 1
ATOM 3205 N N . ARG A 1 424 ? -16.937 22.000 -15.969 1.00 25.12 424 ARG A N 1
ATOM 3206 C CA . ARG A 1 424 ? -18.134 22.797 -15.717 1.00 25.12 424 ARG A CA 1
ATOM 3207 C C . ARG A 1 424 ? -17.823 24.239 -16.106 1.00 25.12 424 ARG A C 1
ATOM 3209 O O . ARG A 1 424 ? -17.449 25.043 -15.263 1.00 25.12 424 ARG A O 1
ATOM 3216 N N . GLN A 1 425 ? -18.069 24.579 -17.368 1.00 26.36 425 GLN A N 1
ATOM 3217 C CA . GLN A 1 425 ? -18.556 25.912 -17.720 1.00 26.36 425 GLN A CA 1
ATOM 3218 C C . GLN A 1 425 ? -20.048 25.815 -18.068 1.00 26.36 425 GLN A C 1
ATOM 3220 O O . GLN A 1 425 ? -20.431 25.270 -19.096 1.00 26.36 425 GLN A O 1
ATOM 3225 N N . TRP A 1 426 ? -20.886 26.349 -17.181 1.00 25.31 426 TRP A N 1
ATOM 3226 C CA . TRP A 1 426 ? -22.277 26.763 -17.407 1.00 25.31 426 TRP A CA 1
ATOM 3227 C C . TRP A 1 426 ? -22.411 28.064 -16.598 1.00 25.31 426 TRP A C 1
ATOM 3229 O O . TRP A 1 426 ? -22.029 28.081 -15.435 1.00 25.31 426 TRP A O 1
ATOM 3239 N N . HIS A 1 427 ? -22.812 29.225 -17.115 1.00 25.70 427 HIS A N 1
ATOM 3240 C CA . HIS A 1 427 ? -23.945 29.586 -17.974 1.00 25.70 427 HIS A CA 1
ATOM 3241 C C . HIS A 1 427 ? -23.606 30.913 -18.721 1.00 25.70 427 HIS A C 1
ATOM 3243 O O . HIS A 1 427 ? -22.674 31.593 -18.315 1.00 25.70 427 HIS A O 1
ATOM 3249 N N . ARG A 1 428 ? -24.269 31.419 -19.775 1.00 27.00 428 ARG A N 1
ATOM 3250 C CA . ARG A 1 428 ? -25.689 31.469 -20.183 1.00 27.00 428 ARG A CA 1
ATOM 3251 C C . ARG A 1 428 ? -25.783 31.720 -21.710 1.00 27.00 428 ARG A C 1
ATOM 3253 O O . ARG A 1 428 ? -24.969 32.451 -22.259 1.00 27.00 428 ARG A O 1
ATOM 3260 N N . ARG A 1 429 ? -26.833 31.214 -22.365 1.00 26.31 429 ARG A N 1
ATOM 3261 C CA . ARG A 1 429 ? -27.459 31.786 -23.588 1.00 26.31 429 ARG A CA 1
ATOM 3262 C C . ARG A 1 429 ? -28.870 32.287 -23.197 1.00 26.31 429 ARG A C 1
ATOM 3264 O O . ARG A 1 429 ? -29.360 31.818 -22.170 1.00 26.31 429 ARG A O 1
ATOM 3271 N N . PRO A 1 430 ? -29.630 33.007 -24.046 1.00 40.78 430 PRO A N 1
ATOM 3272 C CA . PRO A 1 430 ? -29.319 34.182 -24.877 1.00 40.78 430 PRO A CA 1
ATOM 3273 C C . PRO A 1 430 ? -30.389 35.300 -24.697 1.00 40.78 430 PRO A C 1
ATOM 3275 O O . PRO A 1 430 ? -31.468 35.039 -24.175 1.00 40.78 430 PRO A O 1
ATOM 3278 N N . VAL A 1 431 ? -30.157 36.513 -25.209 1.00 30.25 431 VAL A N 1
ATOM 3279 C CA . VAL A 1 431 ? -31.239 37.426 -25.643 1.00 30.25 431 VAL A CA 1
ATOM 3280 C C . VAL A 1 431 ? -30.754 38.114 -26.923 1.00 30.25 431 VAL A C 1
ATOM 3282 O O . VAL A 1 431 ? -29.664 38.677 -26.918 1.00 30.25 431 VAL A O 1
ATOM 3285 N N . GLY A 1 432 ? -31.508 37.968 -28.019 1.00 38.28 432 GLY A N 1
ATOM 3286 C CA . GLY A 1 432 ? -31.250 38.631 -29.310 1.00 38.28 432 GLY A CA 1
ATOM 3287 C C . GLY A 1 432 ? -31.718 40.095 -29.314 1.00 38.28 432 GLY A C 1
ATOM 3288 O O . GLY A 1 432 ? -31.875 40.667 -28.231 1.00 38.28 432 GLY A O 1
ATOM 3289 N N . PRO A 1 433 ? -32.043 40.699 -30.473 1.00 32.69 433 PRO A N 1
ATOM 3290 C CA . PRO A 1 433 ? -31.998 40.183 -31.849 1.00 32.69 433 PRO A CA 1
ATOM 3291 C C . PRO A 1 433 ? -30.639 40.328 -32.546 1.00 32.69 433 PRO A C 1
ATOM 3293 O O . PRO A 1 433 ? -29.825 41.173 -32.112 1.00 32.69 433 PRO A O 1
#

pLDDT: mean 79.6, std 20.09, range [21.72, 98.62]